Protein AF-R7KI60-F1 (afdb_monomer)

Secondary structure (DSSP, 8-state):
----SSTTS-----GGGGGS-EEEEETTEEEEEEPTTS-EEE---HHHHHH-GGGSGGGT-SEEE-HHHHHH-HHHHHHHHHHHHHHHH-----HHHHHHHHHHHHHHHSEESSHHHHHHHHHT--S------GGGPPPPTHHHHHHHHTTTT-SEEEEEEEEEESSEEE--S----EE-SSPEEETTTEEE--EE-GGGBSGGGTS-TT-GGGEEEEEEEEEETTS-EEEEEEE-GGGS---TTGGGS-EEE-HHHHHHHH--TTSPPPPGGGHHHHHHHHEEE--TT--HHHHHHHHHHHHHHH-GGG-EEE---HHIIIIIS---HHHHHHHHHHH---TTTTT--HHHHHHHHHTT-HHHH---TTSPPPS-----S--

Foldseek 3Di:
DDPPDPVPDFLDDDLCLLVAFAFRDDFLAGQWTRDVLSKIAGAAGPVVCLVVLCQFVQFRHQFIEHNLVCVLCSVLVRLLSSLSCCLHVVGDDDPVSLVLNLQLVCLLQFKAQASVRNSCCSVVVDPDPDLDQPLPDDDDPCLLVVLVVCPPVFFWKKKKGWIFGNQKFFDDPDDQFDWTPDWFCQPVPDTHIAGFHPLSYSPPPRRPLPDCGGTLFIWIFIAGSVGDTPFIFTAGPVQFDDDSVPSRDMDIHALVRLQNGRDDVPRDRGDSVCNVVSRVVGGLDGDSPHGSVRSNVSSQVVCCVPPVNRHMDGDDRPSSVCSNVVDDPVVVVVCRVVVDPGPCPPDGDPVSVSVRSQVSRCSNPVPDPPRDHSPDDDDPPDD

Radius of gyration: 24.92 Å; Cα contacts (8 Å, |Δi|>4): 641; chains: 1; bounding box: 69×33×84 Å

pLDDT: mean 80.17, std 15.93, range [29.33, 97.44]

Solvent-accessible surface area (backbone atoms only — not comparable to full-atom values): 21703 Å² total; per-residue (Å²): 136,79,96,75,80,75,90,74,69,61,66,74,80,62,48,74,56,48,79,43,50,26,59,42,65,56,74,95,41,60,43,28,39,25,35,85,80,34,27,37,19,40,41,50,50,71,76,57,28,73,77,43,24,65,28,26,74,54,33,50,13,51,36,31,41,39,32,66,54,39,72,74,38,31,62,56,52,42,48,50,54,41,48,49,30,26,76,70,69,72,34,63,67,57,67,74,58,45,53,38,48,30,44,18,48,54,43,63,40,29,68,32,45,22,61,66,48,42,54,48,41,45,75,57,43,62,91,72,84,67,79,55,27,68,72,72,54,80,80,59,83,63,52,61,60,52,35,60,76,37,56,91,81,50,85,46,37,39,35,41,36,26,38,29,31,52,34,40,36,51,66,68,95,76,78,80,51,44,66,27,86,40,65,37,67,52,67,105,83,38,79,41,81,44,67,47,68,51,59,34,46,67,44,89,80,76,66,60,85,80,62,75,62,34,55,53,21,33,40,37,36,32,23,38,68,88,68,48,78,77,47,49,36,32,30,54,50,90,60,44,62,80,60,76,69,66,55,34,38,69,45,77,33,46,47,63,59,46,13,60,27,53,31,41,98,89,49,75,85,50,49,43,92,46,39,67,61,53,48,66,75,60,40,81,39,60,69,58,82,47,27,60,72,55,50,47,52,48,36,39,54,48,34,41,70,78,39,56,87,56,25,54,40,82,48,81,48,49,66,47,45,43,63,58,70,59,48,60,69,63,60,54,49,53,49,52,66,66,68,40,85,48,89,65,56,93,85,52,61,67,65,63,47,44,51,41,32,41,78,59,17,43,90,79,63,68,72,57,95,79,61,55,67,52,96,77,66,78,66,74,88,69,133

Sequence (383 aa):
MSSKDLSSKAFSFKYQEFFKPGFIWYRDEAVAFVKEHYTVQLLLPAELLRQYPHYSASYNGFIEIPAGFVWFAPKFVAEIVRAWGHRFFGAPFEQSAFEKVQQSLRTLFGFHTGYPDLHKKIHNAATSQEKIQPARQPLLDSFREIALSTKGLFPCLYELIPLWSNHVTPIKNEEKKRSANLKVLYKPKKLIPVQTSLDLVLSEGLVECAAPSTLLGFCVRKLSLSGEILDYWFIAPYKLGYDSFTSQATHYQVDCEMSQKLSNREEGQVKAREVDQKLDEIAWSKDPTLNFEELEKIAMVMTSIETPNQSLQYKRHVLYDLLVDTKPLTEILDKMEASGDSPYSKNINPKLFSEACTARAVELNGTNNNLPLSPFFALRPNA

Mean predicted aligned error: 9.63 Å

Structure (mmCIF, N/CA/C/O backbone):
data_AF-R7KI60-F1
#
_entry.id   AF-R7KI60-F1
#
loop_
_atom_site.group_PDB
_atom_site.id
_atom_site.type_symbol
_atom_site.label_atom_id
_atom_site.label_alt_id
_atom_site.label_comp_id
_atom_site.label_asym_id
_atom_site.label_entity_id
_atom_site.label_seq_id
_atom_site.pdbx_PDB_ins_code
_atom_site.Cartn_x
_atom_site.Cartn_y
_atom_site.Cartn_z
_atom_site.occupancy
_atom_site.B_iso_or_equiv
_atom_site.auth_seq_id
_atom_site.auth_comp_id
_atom_site.auth_asym_id
_atom_site.auth_atom_id
_atom_site.pdbx_PDB_model_num
ATOM 1 N N . MET A 1 1 ? 3.323 -9.024 -48.007 1.00 36.94 1 MET A N 1
ATOM 2 C CA . MET A 1 1 ? 2.088 -9.110 -47.194 1.00 36.94 1 MET A CA 1
ATOM 3 C C . MET A 1 1 ? 1.917 -7.790 -46.458 1.00 36.94 1 MET A C 1
ATOM 5 O O . MET A 1 1 ? 2.912 -7.200 -46.067 1.00 36.94 1 MET A O 1
ATOM 9 N N . SER A 1 2 ? 0.685 -7.284 -46.423 1.00 29.75 2 SER A N 1
ATOM 10 C CA . SER A 1 2 ? 0.307 -5.910 -46.068 1.00 29.75 2 SER A CA 1
ATOM 11 C C . SER A 1 2 ? 0.630 -5.536 -44.614 1.00 29.75 2 SER A C 1
ATOM 13 O O . SER A 1 2 ? 0.364 -6.313 -43.706 1.00 29.75 2 SER A O 1
ATOM 15 N N . SER A 1 3 ? 1.148 -4.322 -44.410 1.00 35.03 3 SER A N 1
ATOM 16 C CA . SER A 1 3 ? 1.447 -3.660 -43.129 1.00 35.03 3 SER A CA 1
ATOM 17 C C . SER A 1 3 ? 0.207 -3.100 -42.407 1.00 35.03 3 SER A C 1
ATOM 19 O O . SER A 1 3 ? 0.302 -2.130 -41.656 1.00 35.03 3 SER A O 1
ATOM 21 N N . LYS A 1 4 ? -0.971 -3.688 -42.633 1.00 36.78 4 LYS A N 1
ATOM 22 C CA . LYS A 1 4 ? -2.218 -3.326 -41.949 1.00 36.78 4 LYS A CA 1
ATOM 23 C C . LYS A 1 4 ? -2.558 -4.401 -40.910 1.00 36.78 4 LYS A C 1
ATOM 25 O O . LYS A 1 4 ? -2.474 -5.583 -41.218 1.00 36.78 4 LYS A O 1
ATOM 30 N N . ASP A 1 5 ? -2.925 -3.952 -39.707 1.00 36.84 5 ASP A N 1
ATOM 31 C CA . ASP A 1 5 ? -3.475 -4.714 -38.561 1.00 36.84 5 ASP A CA 1
ATOM 32 C C . ASP A 1 5 ? -2.537 -5.224 -37.447 1.00 36.84 5 ASP A C 1
ATOM 34 O O . ASP A 1 5 ? -2.870 -6.164 -36.726 1.00 36.84 5 ASP A O 1
ATOM 38 N N . LEU A 1 6 ? -1.409 -4.551 -37.188 1.00 41.69 6 LEU A N 1
ATOM 39 C CA . LEU A 1 6 ? -0.717 -4.668 -35.883 1.00 41.69 6 LEU A CA 1
ATOM 40 C C . LEU A 1 6 ? -1.065 -3.538 -34.897 1.00 41.69 6 LEU A C 1
ATOM 42 O O . LEU A 1 6 ? -0.761 -3.649 -33.713 1.00 41.69 6 LEU A O 1
ATOM 46 N N . SER A 1 7 ? -1.747 -2.479 -35.344 1.00 40.66 7 SER A N 1
ATOM 47 C CA . SER A 1 7 ? -2.115 -1.322 -34.510 1.00 40.66 7 SER A CA 1
ATOM 48 C C . SER A 1 7 ? -3.312 -1.558 -33.579 1.00 40.66 7 SER A C 1
ATOM 50 O O . SER A 1 7 ? -3.660 -0.661 -32.817 1.00 40.66 7 SER A O 1
ATOM 52 N N . SER A 1 8 ? -3.955 -2.728 -33.639 1.00 42.00 8 SER A N 1
ATOM 53 C CA . SER A 1 8 ? -5.208 -3.024 -32.926 1.00 42.00 8 SER A CA 1
ATOM 54 C C . SER A 1 8 ? -5.117 -4.168 -31.914 1.00 42.00 8 SER A C 1
ATOM 56 O O . SER A 1 8 ? -6.087 -4.420 -31.200 1.00 42.00 8 SER A O 1
ATOM 58 N N . LYS A 1 9 ? -3.979 -4.868 -31.803 1.00 48.66 9 LYS A N 1
ATOM 59 C CA . LYS A 1 9 ? -3.829 -5.892 -30.763 1.00 48.66 9 LYS A CA 1
ATOM 60 C C . LYS A 1 9 ? -3.518 -5.208 -29.437 1.00 48.66 9 LYS A C 1
ATOM 62 O O . LYS A 1 9 ? -2.445 -4.635 -29.266 1.00 48.66 9 LYS A O 1
ATOM 67 N N . ALA A 1 10 ? -4.488 -5.253 -28.525 1.00 51.41 10 ALA A N 1
ATOM 68 C CA . ALA A 1 10 ? -4.339 -4.773 -27.160 1.00 51.41 10 ALA A CA 1
ATOM 69 C C . ALA A 1 10 ? -3.052 -5.332 -26.536 1.00 51.41 10 ALA A C 1
ATOM 71 O O . ALA A 1 10 ? -2.704 -6.497 -26.742 1.00 51.41 10 ALA A O 1
ATOM 72 N N . PHE A 1 11 ? -2.353 -4.505 -25.760 1.00 64.88 11 PHE A N 1
ATOM 73 C CA . PHE A 1 11 ? -1.265 -4.965 -24.905 1.00 64.88 11 PHE A CA 1
ATOM 74 C C . PHE A 1 11 ? -1.859 -5.833 -23.792 1.00 64.88 11 PHE A C 1
ATOM 76 O O . PHE A 1 11 ? -2.218 -5.362 -22.714 1.00 64.88 11 PHE A O 1
ATOM 83 N N . SER A 1 12 ? -2.051 -7.114 -24.100 1.00 67.44 12 SER A N 1
ATOM 84 C CA . SER A 1 12 ? -2.750 -8.063 -23.245 1.00 67.44 12 SER A CA 1
ATOM 85 C C . SER A 1 12 ? -1.875 -9.284 -22.989 1.00 67.44 12 SER A C 1
ATOM 87 O O . SER A 1 12 ? -1.679 -10.113 -23.874 1.00 67.44 12 SER A O 1
ATOM 89 N N . PHE A 1 13 ? -1.398 -9.406 -21.757 1.00 78.44 13 PHE A N 1
ATOM 90 C CA . PHE A 1 13 ? -0.799 -10.619 -21.201 1.00 78.44 13 PHE A CA 1
ATOM 91 C C . PHE A 1 13 ? -1.653 -11.082 -20.014 1.00 78.44 13 PHE A C 1
ATOM 93 O O . PHE A 1 13 ? -2.394 -10.287 -19.427 1.00 78.44 13 PHE A O 1
ATOM 100 N N . LYS A 1 14 ? -1.607 -12.363 -19.658 1.00 80.56 14 LYS A N 1
ATOM 101 C CA . LYS A 1 14 ? -2.346 -12.907 -18.511 1.00 80.56 14 LYS A CA 1
ATOM 102 C C . LYS A 1 14 ? -1.503 -12.804 -17.238 1.00 80.56 14 LYS A C 1
ATOM 104 O O . LYS A 1 14 ? -0.292 -12.965 -17.285 1.00 80.56 14 LYS A O 1
ATOM 109 N N . TYR A 1 15 ? -2.129 -12.609 -16.074 1.00 80.94 15 TYR A N 1
ATOM 110 C CA . TYR A 1 15 ? -1.385 -12.515 -14.806 1.00 80.94 15 TYR A CA 1
ATOM 111 C C . TYR A 1 15 ? -0.578 -13.786 -14.488 1.00 80.94 15 TYR A C 1
ATOM 113 O O . TYR A 1 15 ? 0.428 -13.714 -13.793 1.00 80.94 15 TYR A O 1
ATOM 121 N N . GLN A 1 16 ? -0.997 -14.948 -15.009 1.00 83.38 16 GLN A N 1
ATOM 122 C CA . GLN A 1 16 ? -0.273 -16.212 -14.859 1.00 83.38 16 GLN A CA 1
ATOM 123 C C . GLN A 1 16 ? 1.136 -16.167 -15.465 1.00 83.38 16 GLN A C 1
ATOM 125 O O . GLN A 1 16 ? 1.974 -17.001 -15.134 1.00 83.38 16 GLN A O 1
ATOM 130 N N . GLU A 1 17 ? 1.405 -15.207 -16.346 1.00 76.69 17 GLU A N 1
ATOM 131 C CA . GLU A 1 17 ? 2.723 -15.019 -16.943 1.00 76.69 17 GLU A CA 1
ATOM 132 C C . GLU A 1 17 ? 3.751 -14.505 -15.932 1.00 76.69 17 GLU A C 1
ATOM 134 O O . GLU A 1 17 ? 4.935 -14.771 -16.100 1.00 76.69 17 GLU A O 1
ATOM 139 N N . PHE A 1 18 ? 3.323 -13.900 -14.818 1.00 83.25 18 PHE A N 1
ATOM 140 C CA . PHE A 1 18 ? 4.230 -13.583 -13.712 1.00 83.25 18 PHE A CA 1
ATOM 141 C C . PHE A 1 18 ? 4.800 -14.817 -13.010 1.00 83.25 18 PHE A C 1
ATOM 143 O O . PHE A 1 18 ? 5.752 -14.684 -12.249 1.00 83.25 18 PHE A O 1
ATOM 150 N N . PHE A 1 19 ? 4.273 -16.017 -13.276 1.00 79.69 19 PHE A N 1
ATOM 151 C CA . PHE A 1 19 ? 4.807 -17.269 -12.734 1.00 79.69 19 PHE A CA 1
ATOM 152 C C . PHE A 1 19 ? 5.920 -17.879 -13.594 1.00 79.69 19 PHE A C 1
ATOM 154 O O . PHE A 1 19 ? 6.296 -19.035 -13.395 1.00 79.69 19 PHE A O 1
ATOM 161 N N . LYS A 1 20 ? 6.450 -17.132 -14.568 1.00 82.25 20 LYS A N 1
ATOM 162 C CA . LYS A 1 20 ? 7.612 -17.534 -15.362 1.00 82.25 20 LYS A CA 1
ATOM 163 C C . LYS A 1 20 ? 8.566 -16.349 -15.513 1.00 82.25 20 LYS A C 1
ATOM 165 O O . LYS A 1 20 ? 8.108 -15.272 -15.886 1.00 82.25 20 LYS A O 1
ATOM 170 N N . PRO A 1 21 ? 9.873 -16.528 -15.260 1.00 84.12 21 PRO A N 1
ATOM 171 C CA . PRO A 1 21 ? 10.848 -15.487 -15.547 1.00 84.12 21 PRO A CA 1
ATOM 172 C C . PRO A 1 21 ? 10.856 -15.140 -17.037 1.00 84.12 21 PRO A C 1
ATOM 174 O O . PRO A 1 21 ? 10.752 -16.035 -17.877 1.00 84.12 21 PRO A O 1
ATOM 177 N N . GLY A 1 22 ? 10.992 -13.858 -17.364 1.00 84.44 22 GLY A N 1
ATOM 178 C CA . GLY A 1 22 ? 11.001 -13.393 -18.746 1.00 84.44 22 GLY A CA 1
ATOM 179 C C . GLY A 1 22 ? 10.587 -11.936 -18.906 1.00 84.44 22 GLY A C 1
ATOM 180 O O . GLY A 1 22 ? 10.066 -11.296 -17.993 1.00 84.44 22 GLY A O 1
ATOM 181 N N . PHE A 1 23 ? 10.831 -11.401 -20.097 1.00 86.00 23 PHE A N 1
ATOM 182 C CA . PHE A 1 23 ? 10.425 -10.047 -20.456 1.00 86.00 23 PHE A CA 1
ATOM 183 C C . PHE A 1 23 ? 8.965 -9.989 -20.910 1.00 86.00 23 PHE A C 1
ATOM 185 O O . PHE A 1 23 ? 8.472 -10.878 -21.609 1.00 86.00 23 PHE A O 1
ATOM 192 N N . ILE A 1 24 ? 8.318 -8.883 -20.559 1.00 86.75 24 ILE A N 1
ATOM 193 C CA . ILE A 1 24 ? 7.022 -8.448 -21.068 1.00 86.75 24 ILE A CA 1
ATOM 194 C C . ILE A 1 24 ? 7.301 -7.351 -22.093 1.00 86.75 24 ILE A C 1
ATOM 196 O O . ILE A 1 24 ? 7.831 -6.296 -21.741 1.00 86.75 24 ILE A O 1
ATOM 200 N N . TRP A 1 25 ? 6.957 -7.609 -23.352 1.00 84.19 25 TRP A N 1
ATOM 201 C CA . TRP A 1 25 ? 7.280 -6.732 -24.479 1.00 84.19 25 TRP A CA 1
ATOM 202 C C . TRP A 1 25 ? 6.046 -6.005 -25.001 1.00 84.19 25 TRP A C 1
ATOM 204 O O . TRP A 1 25 ? 4.953 -6.561 -25.054 1.00 84.19 25 TRP A O 1
ATOM 214 N N . TYR A 1 26 ? 6.221 -4.780 -25.473 1.00 82.56 26 TYR A N 1
ATOM 215 C CA . TYR A 1 26 ? 5.250 -4.131 -26.343 1.00 82.56 26 TYR A CA 1
ATOM 216 C C . TYR A 1 26 ? 5.983 -3.603 -27.568 1.00 82.56 26 TYR A C 1
ATOM 218 O O . TYR A 1 26 ? 6.864 -2.753 -27.450 1.00 82.56 26 TYR A O 1
ATOM 226 N N . ARG A 1 27 ? 5.621 -4.125 -28.747 1.00 82.19 27 ARG A N 1
ATOM 227 C CA . ARG A 1 27 ? 6.400 -3.936 -29.981 1.00 82.19 27 ARG A CA 1
ATOM 228 C C . ARG A 1 27 ? 7.852 -4.377 -29.734 1.00 82.19 27 ARG A C 1
ATOM 230 O O . ARG A 1 27 ? 8.060 -5.492 -29.262 1.00 82.19 27 ARG A O 1
ATOM 237 N N . ASP A 1 28 ? 8.816 -3.502 -29.992 1.00 80.31 28 ASP A N 1
ATOM 238 C CA . ASP A 1 28 ? 10.248 -3.774 -29.853 1.00 80.31 28 ASP A CA 1
ATOM 239 C C . ASP A 1 28 ? 10.834 -3.260 -28.523 1.00 80.31 28 ASP A C 1
ATOM 241 O O . ASP A 1 28 ? 12.052 -3.219 -28.358 1.00 80.31 28 ASP A O 1
ATOM 245 N N . GLU A 1 29 ? 9.986 -2.881 -27.559 1.00 85.56 29 GLU A N 1
ATOM 246 C CA . GLU A 1 29 ? 10.417 -2.357 -26.260 1.00 85.56 29 GLU A CA 1
ATOM 247 C C . GLU A 1 29 ? 10.023 -3.267 -25.092 1.00 85.56 29 GLU A C 1
ATOM 249 O O . GLU A 1 29 ? 8.897 -3.770 -24.998 1.00 85.56 29 GLU A O 1
ATOM 254 N N . ALA A 1 30 ? 10.972 -3.472 -24.177 1.00 88.75 30 ALA A N 1
ATOM 255 C CA . ALA A 1 30 ? 10.750 -4.212 -22.946 1.00 88.75 30 ALA A CA 1
ATOM 256 C C . ALA A 1 30 ? 10.037 -3.301 -21.939 1.00 88.75 30 ALA A C 1
ATOM 258 O O . ALA A 1 30 ? 10.610 -2.333 -21.449 1.00 88.75 30 ALA A O 1
ATOM 259 N N . VAL A 1 31 ? 8.786 -3.625 -21.621 1.00 91.88 31 VAL A N 1
ATOM 260 C CA . VAL A 1 31 ? 7.939 -2.846 -20.704 1.00 91.88 31 VAL A CA 1
ATOM 261 C C . VAL A 1 31 ? 8.184 -3.259 -19.256 1.00 91.88 31 VAL A C 1
ATOM 263 O O . VAL A 1 31 ? 8.215 -2.423 -18.349 1.00 91.88 31 VAL A O 1
ATOM 266 N N . ALA A 1 32 ? 8.346 -4.564 -19.032 1.00 93.56 32 ALA A N 1
ATOM 267 C CA . ALA A 1 32 ? 8.610 -5.128 -17.719 1.00 93.56 32 ALA A CA 1
ATOM 268 C C . ALA A 1 32 ? 9.469 -6.401 -17.798 1.00 93.56 32 ALA A C 1
ATOM 270 O O . ALA A 1 32 ? 9.582 -7.028 -18.852 1.00 93.56 32 ALA A O 1
ATOM 271 N N . PHE A 1 33 ? 10.052 -6.806 -16.671 1.00 91.31 33 PHE A N 1
ATOM 272 C CA . PHE A 1 33 ? 10.798 -8.057 -16.532 1.00 91.31 33 PHE A CA 1
ATOM 273 C C . PHE A 1 33 ? 10.363 -8.824 -15.283 1.00 91.31 33 PHE A C 1
ATOM 275 O O . PHE A 1 33 ? 10.327 -8.273 -14.185 1.00 91.31 33 PHE A O 1
ATOM 282 N N . VAL A 1 34 ? 10.040 -10.103 -15.447 1.00 90.12 34 VAL A N 1
ATOM 283 C CA . VAL A 1 34 ? 9.742 -11.034 -14.359 1.00 90.12 34 VAL A CA 1
ATOM 284 C C . VAL A 1 34 ? 11.020 -11.793 -14.018 1.00 90.12 34 VAL A C 1
ATOM 286 O O . VAL A 1 34 ? 11.596 -12.471 -14.868 1.00 90.12 34 VAL A O 1
ATOM 289 N N . LYS A 1 35 ? 11.471 -11.684 -12.771 1.00 86.69 35 LYS A N 1
ATOM 290 C CA . LYS A 1 35 ? 12.658 -12.373 -12.254 1.00 86.69 35 LYS A CA 1
ATOM 291 C C . LYS A 1 35 ? 12.364 -13.818 -11.853 1.00 86.69 35 LYS A C 1
ATOM 293 O O . LYS A 1 35 ? 11.219 -14.217 -11.630 1.00 86.69 35 LYS A O 1
ATOM 298 N N . GLU A 1 36 ? 13.439 -14.572 -11.638 1.00 72.12 36 GLU A N 1
ATOM 299 C CA . GLU A 1 36 ? 13.410 -15.751 -10.771 1.00 72.12 36 GLU A CA 1
ATOM 300 C C . GLU A 1 36 ? 12.829 -15.341 -9.402 1.00 72.12 36 GLU A C 1
ATOM 302 O O . GLU A 1 36 ? 13.181 -14.289 -8.867 1.00 72.12 36 GLU A O 1
ATOM 307 N N . HIS A 1 37 ? 11.880 -16.128 -8.880 1.00 77.88 37 HIS A N 1
ATOM 308 C CA . HIS A 1 37 ? 11.051 -15.831 -7.694 1.00 77.88 37 HIS A CA 1
ATOM 309 C C . HIS A 1 37 ? 9.874 -14.856 -7.879 1.00 77.88 37 HIS A C 1
ATOM 311 O O . HIS A 1 37 ? 9.289 -14.443 -6.884 1.00 77.88 37 HIS A O 1
ATOM 317 N N . TYR A 1 38 ? 9.463 -14.548 -9.114 1.00 82.44 38 TYR A N 1
ATOM 318 C CA . TYR A 1 38 ? 8.206 -13.833 -9.417 1.00 82.44 38 TYR A CA 1
ATOM 319 C C . TYR A 1 38 ? 8.176 -12.350 -9.021 1.00 82.44 38 TYR A C 1
ATOM 321 O O . TYR A 1 38 ? 7.111 -11.743 -8.979 1.00 82.44 38 TYR A O 1
ATOM 329 N N . THR A 1 39 ? 9.329 -11.739 -8.755 1.00 88.38 39 THR A N 1
ATOM 330 C CA . THR A 1 39 ? 9.442 -10.277 -8.645 1.00 88.38 39 THR A CA 1
ATOM 331 C C . THR A 1 39 ? 9.299 -9.646 -10.031 1.00 88.38 39 THR A C 1
ATOM 333 O O . THR A 1 39 ? 9.945 -10.093 -10.979 1.00 88.38 39 THR A O 1
ATOM 336 N N . VAL A 1 40 ? 8.482 -8.599 -10.155 1.00 92.31 40 VAL A N 1
ATOM 337 C CA . VAL A 1 40 ? 8.210 -7.906 -11.425 1.00 92.31 40 VAL A CA 1
ATOM 338 C C . VAL A 1 40 ? 8.885 -6.541 -11.427 1.00 92.31 40 VAL A C 1
ATOM 340 O O . VAL A 1 40 ? 8.794 -5.794 -10.463 1.00 92.31 40 VAL A O 1
ATOM 343 N N . GLN A 1 41 ? 9.550 -6.195 -12.520 1.00 92.94 41 GLN A N 1
ATOM 344 C CA . GLN A 1 41 ? 10.268 -4.937 -12.688 1.00 92.94 41 GLN A CA 1
ATOM 345 C C . GLN A 1 41 ? 9.629 -4.126 -13.791 1.00 92.94 41 GLN A C 1
ATOM 347 O O . GLN A 1 41 ? 9.530 -4.618 -14.908 1.00 92.94 41 GLN A O 1
ATOM 352 N N . LEU A 1 42 ? 9.229 -2.895 -13.504 1.00 95.44 42 LEU A N 1
ATOM 353 C CA . LEU A 1 42 ? 8.840 -1.933 -14.528 1.00 95.44 42 LEU A CA 1
ATOM 354 C C . LEU A 1 42 ? 10.110 -1.323 -15.117 1.00 95.44 42 LEU A C 1
ATOM 356 O O . LEU A 1 42 ? 10.997 -0.910 -14.368 1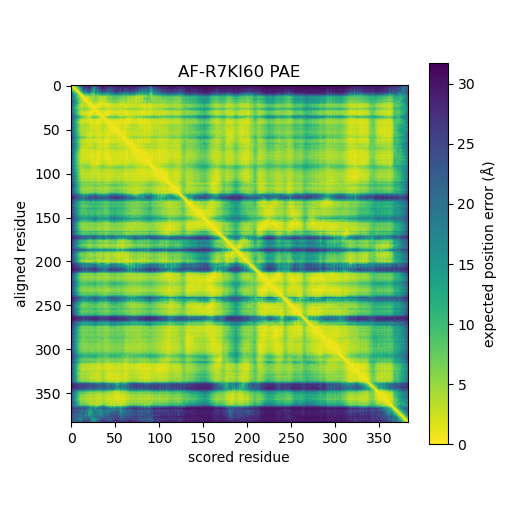.00 95.44 42 LEU A O 1
ATOM 360 N N . LEU A 1 43 ? 10.213 -1.292 -16.442 1.00 94.75 43 LEU A N 1
ATOM 361 C CA . LEU A 1 43 ? 11.405 -0.832 -17.155 1.00 94.75 43 LEU A CA 1
ATOM 362 C C . LEU A 1 43 ? 11.182 0.556 -17.755 1.00 94.75 43 LEU A C 1
ATOM 364 O O . LEU A 1 43 ? 10.044 0.955 -18.009 1.00 94.75 43 LEU A O 1
ATOM 368 N N . LEU A 1 44 ? 12.272 1.296 -17.967 1.00 95.19 44 LEU A N 1
ATOM 369 C CA . LEU A 1 44 ? 12.228 2.588 -18.652 1.00 95.19 44 LEU A CA 1
ATOM 370 C C . LEU A 1 44 ? 12.115 2.398 -20.175 1.00 95.19 44 LEU A C 1
ATOM 372 O O . LEU A 1 44 ? 12.739 1.475 -20.704 1.00 95.19 44 LEU A O 1
ATOM 376 N N . PRO A 1 45 ? 11.418 3.305 -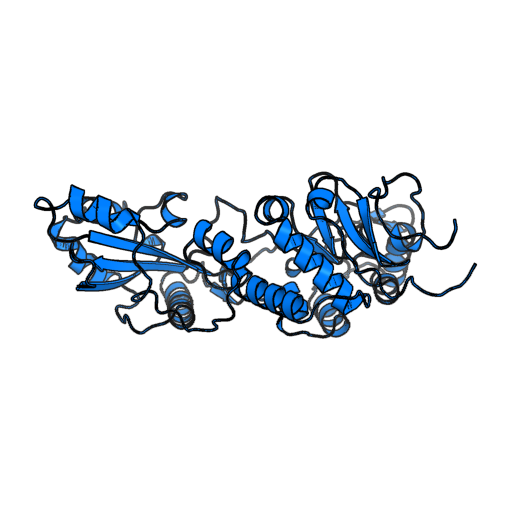20.886 1.00 93.75 45 PRO A N 1
ATOM 377 C CA . PRO A 1 45 ? 11.501 3.400 -22.343 1.00 93.75 45 PRO A CA 1
ATOM 378 C C . PRO A 1 45 ? 12.948 3.536 -22.818 1.00 93.75 45 PRO A C 1
ATOM 380 O O . PRO A 1 45 ? 13.776 4.141 -22.128 1.00 93.75 45 PRO A O 1
ATOM 383 N N . ALA A 1 46 ? 13.256 3.021 -24.010 1.00 89.44 46 ALA A N 1
ATOM 384 C CA . ALA A 1 46 ? 14.638 2.898 -24.487 1.00 89.44 46 ALA A CA 1
ATOM 385 C C . ALA A 1 46 ? 15.414 4.231 -24.487 1.00 89.44 46 ALA A C 1
ATOM 387 O O . ALA A 1 46 ? 16.604 4.264 -24.168 1.00 89.44 46 ALA A O 1
ATOM 388 N N . GLU A 1 47 ? 14.750 5.341 -24.817 1.00 90.75 47 GLU A N 1
ATOM 389 C CA . GLU A 1 47 ? 15.355 6.679 -24.819 1.00 90.75 47 GLU A CA 1
ATOM 390 C C . GLU A 1 47 ? 15.810 7.124 -23.425 1.00 90.75 47 GLU A C 1
ATOM 392 O O . GLU A 1 47 ? 16.933 7.606 -23.272 1.00 90.75 47 GLU A O 1
ATOM 397 N N . LEU A 1 48 ? 14.973 6.910 -22.407 1.00 92.38 48 LEU A N 1
ATOM 398 C CA . LEU A 1 48 ? 15.298 7.225 -21.016 1.00 92.38 48 LEU A CA 1
ATOM 399 C C . LEU A 1 48 ? 16.289 6.215 -20.438 1.00 92.38 48 LEU A C 1
ATOM 401 O O . LEU A 1 48 ? 17.199 6.596 -19.708 1.00 92.38 48 LEU A O 1
ATOM 405 N N . LEU A 1 49 ? 16.187 4.939 -20.813 1.00 91.38 49 LEU A N 1
ATOM 406 C CA . LEU A 1 49 ? 17.119 3.912 -20.355 1.00 91.38 49 LEU A CA 1
ATOM 407 C C . LEU A 1 49 ? 18.560 4.185 -20.812 1.00 91.38 49 LEU A C 1
ATOM 409 O O . LEU A 1 49 ? 19.496 3.918 -20.066 1.00 91.38 49 LEU A O 1
ATOM 413 N N . ARG A 1 50 ? 18.760 4.757 -22.007 1.00 90.06 50 ARG A N 1
ATOM 414 C CA . ARG A 1 50 ? 20.095 5.189 -22.469 1.00 90.06 50 ARG A CA 1
ATOM 415 C C . ARG A 1 50 ? 20.683 6.310 -21.612 1.00 90.06 50 ARG A C 1
ATOM 417 O O . ARG A 1 50 ? 21.901 6.402 -21.497 1.00 90.06 50 ARG A O 1
ATOM 424 N N . GLN A 1 51 ? 19.837 7.158 -21.032 1.00 89.44 51 GLN A N 1
ATOM 425 C CA . GLN A 1 51 ? 20.264 8.241 -20.144 1.00 89.44 51 GLN A CA 1
ATOM 426 C C . GLN A 1 51 ? 20.536 7.721 -18.726 1.00 89.44 51 GLN A C 1
ATOM 428 O O . GLN A 1 51 ? 21.505 8.141 -18.094 1.00 89.44 51 GLN A O 1
ATOM 433 N N . TYR A 1 52 ? 19.742 6.747 -18.266 1.00 89.50 52 TYR A N 1
ATOM 434 C CA . TYR A 1 52 ? 19.824 6.166 -16.923 1.00 89.50 52 TYR A CA 1
ATOM 435 C C . TYR A 1 52 ? 19.973 4.625 -16.958 1.00 89.50 52 TYR A C 1
ATOM 437 O O . TYR A 1 52 ? 19.086 3.890 -16.508 1.00 89.50 52 TYR A O 1
ATOM 445 N N . PRO A 1 53 ? 21.096 4.088 -17.474 1.00 88.88 53 PRO A N 1
ATOM 446 C CA . PRO A 1 53 ? 21.270 2.649 -17.726 1.00 88.88 53 PRO A CA 1
ATOM 447 C C . PRO A 1 53 ? 21.320 1.781 -16.456 1.00 88.88 53 PRO A C 1
ATOM 449 O O . PRO A 1 53 ? 21.153 0.557 -16.520 1.00 88.88 53 PRO A O 1
ATOM 452 N N . HIS A 1 54 ? 21.526 2.394 -15.286 1.00 88.06 54 HIS A N 1
ATOM 453 C CA . HIS A 1 54 ? 21.446 1.740 -13.975 1.00 88.06 54 HIS A CA 1
ATOM 454 C C . HIS A 1 54 ? 20.020 1.340 -13.565 1.00 88.06 54 HIS A C 1
ATOM 456 O O . HIS A 1 54 ? 19.875 0.596 -12.600 1.00 88.06 54 HIS A O 1
ATOM 462 N N . TYR A 1 55 ? 18.987 1.756 -14.307 1.00 90.88 55 TYR A N 1
ATOM 463 C CA . TYR A 1 55 ? 17.610 1.262 -14.160 1.00 90.88 55 TYR A CA 1
ATOM 464 C C . TYR A 1 55 ? 17.254 0.127 -15.132 1.00 90.88 55 TYR A C 1
ATOM 466 O O . TYR A 1 55 ? 16.080 -0.204 -15.285 1.00 90.88 55 TYR A O 1
ATOM 474 N N . SER A 1 56 ? 18.234 -0.493 -15.796 1.00 90.12 56 SER A N 1
ATOM 475 C CA . SER A 1 56 ? 17.967 -1.698 -16.591 1.00 90.12 56 SER A CA 1
ATOM 476 C C . SER A 1 56 ? 17.572 -2.888 -15.708 1.00 90.12 56 SER A C 1
ATOM 478 O O . SER A 1 56 ? 17.924 -2.966 -14.526 1.00 90.12 56 SER A O 1
ATOM 480 N N . ALA A 1 57 ? 16.895 -3.873 -16.290 1.00 88.06 57 ALA A N 1
ATOM 481 C CA . ALA A 1 57 ? 16.539 -5.165 -15.707 1.00 88.06 57 ALA A CA 1
ATOM 482 C C . ALA A 1 57 ? 17.761 -5.879 -15.106 1.00 88.06 57 ALA A C 1
ATOM 484 O O . ALA A 1 57 ? 17.664 -6.591 -14.107 1.00 88.06 57 ALA A O 1
ATOM 485 N N . SER A 1 58 ? 18.946 -5.610 -15.661 1.00 86.06 58 SER A N 1
ATOM 486 C CA . SER A 1 58 ? 20.231 -6.118 -15.165 1.00 86.06 58 SER A CA 1
ATOM 487 C C . SER A 1 58 ? 20.588 -5.605 -13.759 1.00 86.06 58 SER A C 1
ATOM 489 O O . SER A 1 58 ? 21.321 -6.273 -13.031 1.00 86.06 58 SER A O 1
ATOM 491 N N . TYR A 1 59 ? 20.050 -4.448 -13.351 1.00 82.94 59 TYR A N 1
ATOM 492 C CA . TYR A 1 59 ? 20.318 -3.764 -12.075 1.00 82.94 59 TYR A CA 1
ATOM 493 C C . TYR A 1 59 ? 19.059 -3.498 -11.235 1.00 82.94 59 TYR A C 1
ATOM 495 O O . TYR A 1 59 ? 19.066 -2.663 -10.330 1.00 82.94 59 TYR A O 1
ATOM 503 N N . ASN A 1 60 ? 18.005 -4.265 -11.491 1.00 82.88 60 ASN A N 1
ATOM 504 C CA . ASN A 1 60 ? 16.713 -4.255 -10.810 1.00 82.88 60 ASN A CA 1
ATOM 505 C C . ASN A 1 60 ? 15.581 -3.401 -11.420 1.00 82.88 60 ASN A C 1
ATOM 507 O O . ASN A 1 60 ? 14.554 -3.204 -10.772 1.00 82.88 60 ASN A O 1
ATOM 511 N N . GLY A 1 61 ? 15.723 -2.950 -12.667 1.00 89.31 61 GLY A N 1
ATOM 512 C CA . GLY A 1 61 ? 14.681 -2.191 -13.364 1.00 89.31 61 GLY A CA 1
ATOM 513 C C . GLY A 1 61 ? 14.493 -0.779 -12.803 1.00 89.31 61 GLY A C 1
ATOM 514 O O . GLY A 1 61 ? 15.290 -0.310 -11.988 1.00 89.31 61 GLY A O 1
ATOM 515 N N . PHE A 1 62 ? 13.423 -0.093 -13.198 1.00 92.75 62 PHE A N 1
ATOM 516 C CA . PHE A 1 62 ? 13.058 1.196 -12.614 1.00 92.75 62 PHE A CA 1
ATOM 517 C C . PHE A 1 62 ? 12.308 0.991 -11.299 1.00 92.75 62 PHE A C 1
ATOM 519 O O . PHE A 1 62 ? 12.890 1.217 -10.245 1.00 92.75 62 PHE A O 1
ATOM 526 N N . ILE A 1 63 ? 11.081 0.464 -11.342 1.00 92.44 63 ILE A N 1
ATOM 527 C CA . ILE A 1 63 ? 10.279 0.131 -10.150 1.00 92.44 63 ILE A CA 1
ATOM 528 C C . ILE A 1 63 ? 10.258 -1.385 -9.974 1.00 92.44 63 ILE A C 1
ATOM 530 O O . ILE A 1 63 ? 9.966 -2.112 -10.919 1.00 92.44 63 ILE A O 1
ATOM 534 N N . GLU A 1 64 ? 10.521 -1.865 -8.764 1.00 90.25 64 GLU A N 1
ATOM 535 C CA . GLU A 1 64 ? 10.447 -3.277 -8.410 1.00 90.25 64 GLU A CA 1
ATOM 536 C C . GLU A 1 64 ? 9.183 -3.562 -7.587 1.00 90.25 64 GLU A C 1
ATOM 538 O O . GLU A 1 64 ? 8.929 -2.955 -6.544 1.00 90.25 64 GLU A O 1
ATOM 543 N N . ILE A 1 65 ? 8.386 -4.508 -8.078 1.00 90.69 65 ILE A N 1
ATOM 544 C CA . ILE A 1 65 ? 7.179 -5.049 -7.459 1.00 90.69 65 ILE A CA 1
ATOM 545 C C . ILE A 1 65 ? 7.533 -6.429 -6.889 1.00 90.69 65 ILE A C 1
ATOM 547 O O . ILE A 1 65 ? 7.713 -7.384 -7.651 1.00 90.69 65 ILE A O 1
ATOM 551 N N . PRO A 1 66 ? 7.657 -6.563 -5.563 1.00 87.56 66 PRO A N 1
ATOM 552 C CA . PRO A 1 66 ? 8.206 -7.782 -4.975 1.00 87.56 66 PRO A CA 1
ATOM 553 C C . PRO A 1 66 ? 7.224 -8.948 -5.004 1.00 87.56 66 PRO A C 1
ATOM 555 O O . PRO A 1 66 ? 6.006 -8.761 -4.983 1.00 87.56 66 PRO A O 1
ATOM 558 N N . ALA A 1 67 ? 7.773 -10.163 -5.006 1.00 86.81 67 ALA A N 1
ATOM 559 C CA . ALA A 1 67 ? 7.022 -11.407 -5.153 1.00 86.81 67 ALA A CA 1
ATOM 560 C C . ALA A 1 67 ? 5.803 -11.512 -4.225 1.00 86.81 67 ALA A C 1
ATOM 562 O O . ALA A 1 67 ? 4.741 -11.937 -4.663 1.00 86.81 67 ALA A O 1
ATOM 563 N N . GLY A 1 68 ? 5.920 -11.085 -2.962 1.00 82.94 68 GLY A N 1
ATOM 564 C CA . GLY A 1 68 ? 4.807 -11.112 -2.007 1.00 82.94 68 GLY A CA 1
ATOM 565 C C . GLY A 1 68 ? 3.570 -10.356 -2.501 1.00 82.94 68 GLY A C 1
ATOM 566 O O . GLY A 1 68 ? 2.453 -10.842 -2.355 1.00 82.94 68 GLY A O 1
ATOM 567 N N . PHE A 1 69 ? 3.764 -9.218 -3.171 1.00 83.88 69 PHE A N 1
ATOM 568 C CA . PHE A 1 69 ? 2.662 -8.453 -3.751 1.00 83.88 69 PHE A CA 1
ATOM 569 C C . PHE A 1 69 ? 2.102 -9.112 -5.018 1.00 83.88 69 PHE A C 1
ATOM 571 O O . PHE A 1 69 ? 0.895 -9.089 -5.259 1.00 83.88 69 PHE A O 1
ATOM 578 N N . VAL A 1 70 ? 2.969 -9.758 -5.799 1.00 87.19 70 VAL A N 1
ATOM 579 C CA . VAL A 1 70 ? 2.569 -10.559 -6.964 1.00 87.19 70 VAL A CA 1
ATOM 580 C C . VAL A 1 70 ? 1.714 -11.753 -6.541 1.00 87.19 70 VAL A C 1
ATOM 582 O O . VAL A 1 70 ? 0.726 -12.044 -7.203 1.00 87.19 70 VAL A O 1
ATOM 585 N N . TRP A 1 71 ? 2.027 -12.401 -5.418 1.00 83.56 71 TRP A N 1
ATOM 586 C CA . TRP A 1 71 ? 1.192 -13.453 -4.834 1.00 83.56 71 TRP A CA 1
ATOM 587 C C . TRP A 1 71 ? -0.119 -12.916 -4.262 1.00 83.56 71 TRP A C 1
ATOM 589 O O . TRP A 1 71 ? -1.166 -13.526 -4.464 1.00 83.56 71 TRP A O 1
ATOM 599 N N . PHE A 1 72 ? -0.059 -11.777 -3.573 1.00 82.25 72 PHE A N 1
ATOM 600 C CA . PHE A 1 72 ? -1.208 -11.153 -2.926 1.00 82.25 72 PHE A CA 1
ATOM 601 C C . PHE A 1 72 ? -2.259 -10.662 -3.929 1.00 82.25 72 PHE A C 1
ATOM 603 O O . PHE A 1 72 ? -3.442 -10.919 -3.745 1.00 82.25 72 PHE A O 1
ATOM 610 N N . ALA A 1 73 ? -1.844 -9.978 -5.000 1.00 86.69 73 ALA A N 1
ATOM 611 C CA . ALA A 1 73 ? -2.762 -9.368 -5.962 1.00 86.69 73 ALA A CA 1
ATOM 612 C C . ALA A 1 73 ? -2.245 -9.462 -7.417 1.00 86.69 73 ALA A C 1
ATOM 614 O O . ALA A 1 73 ? -2.074 -8.438 -8.087 1.00 86.69 73 ALA A O 1
ATOM 615 N N . PRO A 1 74 ? -2.054 -10.672 -7.981 1.00 88.06 74 PRO A N 1
ATOM 616 C CA . PRO A 1 74 ? -1.406 -10.860 -9.288 1.00 88.06 74 PRO A CA 1
ATOM 617 C C . PRO A 1 74 ? -2.145 -10.163 -10.434 1.00 88.06 74 PRO A C 1
ATOM 619 O O . PRO A 1 74 ? -1.531 -9.597 -11.337 1.00 88.06 74 PRO A O 1
ATOM 622 N N . LYS A 1 75 ? -3.484 -10.166 -10.396 1.00 89.38 75 LYS A N 1
ATOM 623 C CA . LYS A 1 75 ? -4.307 -9.452 -11.383 1.00 89.38 75 LYS A CA 1
ATOM 624 C C . LYS A 1 75 ? -4.050 -7.950 -11.340 1.00 89.38 75 LYS A C 1
ATOM 626 O O . LYS A 1 75 ? -3.908 -7.338 -12.388 1.00 89.38 75 LYS A O 1
ATOM 631 N N . PHE A 1 76 ? -3.952 -7.376 -10.144 1.00 89.44 76 PHE A N 1
ATOM 632 C CA . PHE A 1 76 ? -3.699 -5.951 -9.991 1.00 89.44 76 PHE A CA 1
ATOM 633 C C . PHE A 1 76 ? -2.290 -5.574 -10.458 1.00 89.44 76 PHE A C 1
ATOM 635 O O . PHE A 1 76 ? -2.139 -4.587 -11.170 1.00 89.44 76 PHE A O 1
ATOM 642 N N . VAL A 1 77 ? -1.277 -6.401 -10.174 1.00 91.81 77 VAL A N 1
ATOM 643 C CA . VAL A 1 77 ? 0.075 -6.207 -10.731 1.00 91.81 77 VAL A CA 1
ATOM 644 C C . VAL A 1 77 ? 0.051 -6.205 -12.263 1.00 91.81 77 VAL A C 1
ATOM 646 O O . VAL A 1 77 ? 0.726 -5.389 -12.888 1.00 91.81 77 VAL A O 1
ATOM 649 N N . ALA A 1 78 ? -0.768 -7.060 -12.883 1.00 91.81 78 ALA A N 1
ATOM 650 C CA . ALA A 1 78 ? -0.914 -7.081 -14.335 1.00 91.81 78 ALA A CA 1
ATOM 651 C C . ALA A 1 78 ? -1.528 -5.776 -14.848 1.00 91.81 78 ALA A C 1
ATOM 653 O O . ALA A 1 78 ? -1.031 -5.217 -15.823 1.00 91.81 78 ALA A O 1
ATOM 654 N N . GLU A 1 79 ? -2.543 -5.245 -14.165 1.00 91.94 79 GLU A N 1
ATOM 655 C CA . GLU A 1 79 ? -3.109 -3.942 -14.518 1.00 91.94 79 GLU A CA 1
ATOM 656 C C . GLU A 1 79 ? -2.115 -2.787 -14.321 1.00 91.94 79 GLU A C 1
ATOM 658 O O . GLU A 1 79 ? -2.067 -1.893 -15.161 1.00 91.94 79 GLU A O 1
ATOM 663 N N . ILE A 1 80 ? -1.265 -2.819 -13.286 1.00 93.81 80 ILE A N 1
ATOM 664 C CA . ILE A 1 80 ? -0.190 -1.827 -13.096 1.00 93.81 80 ILE A CA 1
ATOM 665 C C . ILE A 1 80 ? 0.778 -1.851 -14.284 1.00 93.81 80 ILE A C 1
ATOM 667 O O . ILE A 1 80 ? 1.095 -0.802 -14.838 1.00 93.81 80 ILE A O 1
ATOM 671 N N . VAL A 1 81 ? 1.229 -3.036 -14.707 1.00 94.75 81 VAL A N 1
ATOM 672 C CA . VAL A 1 81 ? 2.138 -3.183 -15.857 1.00 94.75 81 VAL A CA 1
ATOM 673 C C . VAL A 1 81 ? 1.458 -2.737 -17.161 1.00 94.75 81 VAL A C 1
ATOM 675 O O . VAL A 1 81 ? 2.107 -2.116 -18.001 1.00 94.75 81 VAL A O 1
ATOM 678 N N . ARG A 1 82 ? 0.152 -2.986 -17.340 1.00 92.69 82 ARG A N 1
ATOM 679 C CA . ARG A 1 82 ? -0.603 -2.474 -18.501 1.00 92.69 82 ARG A CA 1
ATOM 680 C C . ARG A 1 82 ? -0.752 -0.959 -18.483 1.00 92.69 82 ARG A C 1
ATOM 682 O O . ARG A 1 82 ? -0.497 -0.329 -19.505 1.00 92.69 82 ARG A O 1
ATOM 689 N N . ALA A 1 83 ? -1.077 -0.372 -17.335 1.00 94.31 83 ALA A N 1
ATOM 690 C CA . ALA A 1 83 ? -1.125 1.076 -17.157 1.00 94.31 83 ALA A CA 1
ATOM 691 C C . ALA A 1 83 ? 0.251 1.728 -17.388 1.00 94.31 83 ALA A C 1
ATOM 693 O O . ALA A 1 83 ? 0.337 2.785 -18.011 1.00 94.31 83 ALA A O 1
ATOM 694 N N . TRP A 1 84 ? 1.331 1.071 -16.954 1.00 95.81 84 TRP A N 1
ATOM 695 C CA . TRP A 1 84 ? 2.713 1.470 -17.231 1.00 95.81 84 TRP A CA 1
ATOM 696 C C . TRP A 1 84 ? 3.021 1.458 -18.736 1.00 95.81 84 TRP A C 1
ATOM 698 O O . TRP A 1 84 ? 3.444 2.474 -19.290 1.00 95.81 84 TRP A O 1
ATOM 708 N N . GLY A 1 85 ? 2.729 0.343 -19.416 1.00 94.00 85 GLY A N 1
ATOM 709 C CA . GLY A 1 85 ? 2.875 0.213 -20.868 1.00 94.00 85 GLY A CA 1
ATOM 710 C C . GLY A 1 85 ? 2.050 1.247 -21.638 1.00 94.00 85 GLY A C 1
ATOM 711 O O . GLY A 1 85 ? 2.523 1.834 -22.609 1.00 94.00 85 GLY A O 1
ATOM 712 N N . HIS A 1 86 ? 0.828 1.527 -21.185 1.00 93.56 86 HIS A N 1
ATOM 713 C CA . HIS A 1 86 ? -0.026 2.548 -21.783 1.00 93.56 86 HIS A CA 1
ATOM 714 C C . HIS A 1 86 ? 0.612 3.930 -21.706 1.00 93.56 86 HIS A C 1
ATOM 716 O O . HIS A 1 86 ? 0.779 4.603 -22.723 1.00 93.56 86 HIS A O 1
ATOM 722 N N . ARG A 1 87 ? 1.006 4.321 -20.493 1.00 93.75 87 ARG A N 1
ATOM 723 C CA . ARG A 1 87 ? 1.440 5.679 -20.187 1.00 93.75 87 ARG A CA 1
ATOM 724 C C . ARG A 1 87 ? 2.779 6.047 -20.821 1.00 93.75 87 ARG A C 1
ATOM 726 O O . ARG A 1 87 ? 2.954 7.197 -21.208 1.00 93.75 87 ARG A O 1
ATOM 733 N N . PHE A 1 88 ? 3.709 5.096 -20.913 1.00 95.12 88 PHE A N 1
ATOM 734 C CA . PHE A 1 88 ? 5.096 5.390 -21.297 1.00 95.12 88 PHE A CA 1
ATOM 735 C C . PHE A 1 88 ? 5.566 4.709 -22.582 1.00 95.12 88 PHE A C 1
ATOM 737 O O . PHE A 1 88 ? 6.578 5.126 -23.132 1.00 95.12 88 PHE A O 1
ATOM 744 N N . PHE A 1 89 ? 4.830 3.710 -23.079 1.00 92.31 89 PHE A N 1
ATOM 745 C CA . PHE A 1 89 ? 5.184 2.960 -24.292 1.00 92.31 89 PHE A CA 1
ATOM 746 C C . PHE A 1 89 ? 4.103 3.055 -25.382 1.00 92.31 89 PHE A C 1
ATOM 748 O O . PHE A 1 89 ? 4.255 2.485 -26.461 1.00 92.31 89 PHE A O 1
ATOM 755 N N . GLY A 1 90 ? 2.993 3.766 -25.134 1.00 90.12 90 GLY A N 1
ATOM 756 C CA . GLY A 1 90 ? 1.913 3.945 -26.111 1.00 90.12 90 GLY A CA 1
ATOM 757 C C . GLY A 1 90 ? 1.106 2.669 -26.374 1.00 90.12 90 GLY A C 1
ATOM 758 O O . GLY A 1 90 ? 0.608 2.454 -27.486 1.00 90.12 90 GLY A O 1
ATOM 759 N N . ALA A 1 91 ? 1.009 1.787 -25.380 1.00 88.69 91 ALA A N 1
ATOM 760 C CA . ALA A 1 91 ? 0.166 0.603 -25.458 1.00 88.69 91 ALA A CA 1
ATOM 761 C C . ALA A 1 91 ? -1.334 0.964 -25.402 1.00 88.69 91 ALA A C 1
ATOM 763 O O . ALA A 1 91 ? -1.722 1.819 -24.603 1.00 88.69 91 ALA A O 1
ATOM 764 N N . PRO A 1 92 ? -2.215 0.325 -26.197 1.00 86.50 92 PRO A N 1
ATOM 765 C CA . PRO A 1 92 ? -3.654 0.521 -26.066 1.00 86.50 92 PRO A CA 1
ATOM 766 C C . PRO A 1 92 ? -4.131 0.044 -24.694 1.00 86.50 92 PRO A C 1
ATOM 768 O O . PRO A 1 92 ? -3.827 -1.082 -24.293 1.00 86.50 92 PRO A O 1
ATOM 771 N N . PHE A 1 93 ? -4.893 0.883 -23.998 1.00 87.06 93 PHE A N 1
ATOM 772 C CA . PHE A 1 93 ? -5.477 0.559 -22.702 1.00 87.06 93 PHE A CA 1
ATOM 773 C C . PHE A 1 93 ? -6.775 1.337 -22.515 1.00 87.06 93 PHE A C 1
ATOM 775 O O . PHE A 1 93 ? -6.856 2.514 -22.861 1.00 87.06 93 PHE A O 1
ATOM 782 N N . GLU A 1 94 ? -7.812 0.660 -22.029 1.00 88.06 94 GLU A N 1
ATOM 783 C CA . GLU A 1 94 ? -9.122 1.279 -21.848 1.00 88.06 94 GLU A CA 1
ATOM 784 C C . GLU A 1 94 ? -9.068 2.321 -20.728 1.00 88.06 94 GLU A C 1
ATOM 786 O O . GLU A 1 94 ? -8.600 2.033 -19.625 1.00 88.06 94 GLU A O 1
ATOM 791 N N . GLN A 1 95 ? -9.610 3.513 -20.980 1.00 88.25 95 GLN A N 1
ATOM 792 C CA . GLN A 1 95 ? -9.616 4.606 -20.004 1.00 88.25 95 GLN A CA 1
ATOM 793 C C . GLN A 1 95 ? -10.289 4.198 -18.683 1.00 88.25 95 GLN A C 1
ATOM 795 O O . GLN A 1 95 ? -9.755 4.445 -17.605 1.00 88.25 95 GLN A O 1
ATOM 800 N N . SER A 1 96 ? -11.405 3.469 -18.754 1.00 87.50 96 SER A N 1
ATOM 801 C CA . SER A 1 96 ? -12.089 2.930 -17.574 1.00 87.50 96 SER A CA 1
ATOM 802 C C . SER A 1 96 ? -11.257 1.899 -16.804 1.00 87.50 96 SER A C 1
ATOM 804 O O . SER A 1 96 ? -11.437 1.737 -15.598 1.00 87.50 96 SER A O 1
ATOM 806 N N . ALA A 1 97 ? -10.359 1.168 -17.473 1.00 86.81 97 ALA A N 1
ATOM 807 C CA . ALA A 1 97 ? -9.422 0.267 -16.804 1.00 86.81 97 ALA A CA 1
ATOM 808 C C . ALA A 1 97 ? -8.293 1.059 -16.127 1.00 86.81 97 ALA A C 1
ATOM 810 O O . ALA A 1 97 ? -7.916 0.743 -15.000 1.00 86.81 97 ALA A O 1
ATOM 811 N N . PHE A 1 98 ? -7.818 2.134 -16.760 1.00 90.06 98 PHE A N 1
ATOM 812 C CA . PHE A 1 98 ? -6.841 3.049 -16.170 1.00 90.06 98 PHE A CA 1
ATOM 813 C C . PHE A 1 98 ? -7.370 3.732 -14.907 1.00 90.06 98 PHE A C 1
ATOM 815 O O . PHE A 1 98 ? -6.703 3.703 -13.876 1.00 90.06 98 PHE A O 1
ATOM 822 N N . GLU A 1 99 ? -8.599 4.242 -14.930 1.00 90.06 99 GLU A N 1
ATOM 823 C CA . GLU A 1 99 ? -9.249 4.843 -13.757 1.00 90.06 99 GLU A CA 1
ATOM 824 C C . GLU A 1 99 ? -9.384 3.853 -12.590 1.00 90.06 99 GLU A C 1
ATOM 826 O O . GLU A 1 99 ? -9.140 4.210 -11.434 1.00 90.06 99 GLU A O 1
ATOM 831 N N . LYS A 1 100 ? -9.689 2.581 -12.882 1.00 88.75 100 LYS A N 1
ATOM 832 C CA . LYS A 1 100 ? -9.691 1.514 -11.868 1.00 88.75 100 LYS A CA 1
ATOM 833 C C . LYS A 1 100 ? -8.305 1.305 -11.269 1.00 88.75 100 LYS A C 1
ATOM 835 O O . LYS A 1 100 ? -8.196 1.222 -10.051 1.00 88.75 100 LYS A O 1
ATOM 840 N N . VAL A 1 101 ? -7.247 1.277 -12.087 1.00 90.94 101 VAL A N 1
ATOM 841 C CA . VAL A 1 101 ? -5.862 1.192 -11.589 1.00 90.94 101 VAL A CA 1
ATOM 842 C C . VAL A 1 101 ? -5.537 2.376 -10.689 1.00 90.94 101 VAL A C 1
ATOM 844 O O . VAL A 1 101 ? -4.998 2.174 -9.604 1.00 90.94 101 VAL A O 1
ATOM 847 N N . GLN A 1 102 ? -5.905 3.594 -11.087 1.00 91.62 102 GLN A N 1
ATOM 848 C CA . GLN A 1 102 ? -5.695 4.784 -10.264 1.00 91.62 102 GLN A CA 1
ATOM 849 C C . GLN A 1 102 ? -6.391 4.657 -8.909 1.00 91.62 102 GLN A C 1
ATOM 851 O O . GLN A 1 102 ? -5.788 4.949 -7.879 1.00 91.62 102 GLN A O 1
ATOM 856 N N . GLN A 1 103 ? -7.632 4.177 -8.888 1.00 88.56 103 GLN A N 1
ATOM 857 C CA . GLN A 1 103 ? -8.385 4.005 -7.652 1.00 88.56 103 GLN A CA 1
ATOM 858 C C . GLN A 1 103 ? -7.831 2.879 -6.765 1.00 88.56 103 GLN A C 1
ATOM 860 O O . GLN A 1 103 ? -7.727 3.044 -5.547 1.00 88.56 103 GLN A O 1
ATOM 865 N N . SER A 1 104 ? -7.407 1.761 -7.356 1.00 88.88 104 SER A N 1
ATOM 866 C CA . SER A 1 104 ? -6.717 0.692 -6.632 1.00 88.88 104 SER A CA 1
ATOM 867 C C . SER A 1 104 ? -5.374 1.166 -6.073 1.00 88.88 104 SER A C 1
ATOM 869 O O . SER A 1 104 ? -5.016 0.766 -4.974 1.00 88.88 104 SER A O 1
ATOM 871 N N . LEU A 1 105 ? -4.641 2.044 -6.769 1.00 89.62 105 LEU A N 1
ATOM 872 C CA . LEU A 1 105 ? -3.400 2.638 -6.260 1.00 89.62 105 LEU A CA 1
ATOM 873 C C . LEU A 1 105 ? -3.657 3.656 -5.144 1.00 89.62 105 LEU A C 1
ATOM 875 O O . LEU A 1 105 ? -2.937 3.640 -4.151 1.00 89.62 105 LEU A O 1
ATOM 879 N N . ARG A 1 106 ? -4.703 4.489 -5.248 1.00 87.38 106 ARG A N 1
ATOM 880 C CA . ARG A 1 106 ? -5.141 5.358 -4.138 1.00 87.38 106 ARG A CA 1
ATOM 881 C C . ARG A 1 106 ? -5.476 4.548 -2.893 1.00 87.38 106 ARG A C 1
ATOM 883 O O . ARG A 1 106 ? -5.087 4.915 -1.796 1.00 87.38 106 ARG A O 1
ATOM 890 N N . THR A 1 107 ? -6.152 3.420 -3.083 1.00 84.69 107 THR A N 1
ATOM 891 C CA . THR A 1 107 ? -6.445 2.467 -2.010 1.00 84.69 107 THR A CA 1
ATOM 892 C C . THR A 1 107 ? -5.169 1.841 -1.456 1.00 84.69 107 THR A C 1
ATOM 894 O O . THR A 1 107 ? -4.986 1.800 -0.246 1.00 84.69 107 THR A O 1
ATOM 897 N N . LEU A 1 108 ? -4.294 1.351 -2.340 1.00 84.81 108 LEU A N 1
ATOM 898 C CA . LEU A 1 108 ? -3.055 0.667 -1.980 1.00 84.81 108 LEU A CA 1
ATOM 899 C C . LEU A 1 108 ? -2.188 1.539 -1.083 1.00 84.81 108 LEU A C 1
ATOM 901 O O . LEU A 1 108 ? -1.668 1.065 -0.077 1.00 84.81 108 LEU A O 1
ATOM 905 N N . PHE A 1 109 ? -2.031 2.797 -1.479 1.00 84.50 109 PHE A N 1
ATOM 906 C CA . PHE A 1 109 ? -1.214 3.747 -0.754 1.00 84.50 109 PHE A CA 1
ATOM 907 C C . PHE A 1 109 ? -1.978 4.446 0.363 1.00 84.50 109 PHE A C 1
ATOM 909 O O . PHE A 1 109 ? -1.315 5.055 1.177 1.00 84.50 109 PHE A O 1
ATOM 916 N N . GLY A 1 110 ? -3.302 4.311 0.460 1.00 83.19 110 GLY A N 1
ATOM 917 C CA . GLY A 1 110 ? -4.117 4.960 1.482 1.00 83.19 110 GLY A CA 1
ATOM 918 C C . GLY A 1 110 ? -4.451 4.103 2.693 1.00 83.19 110 GLY A C 1
ATOM 919 O O . GLY A 1 110 ? -3.671 3.252 3.126 1.00 83.19 110 GLY A O 1
ATOM 920 N N . PHE A 1 111 ? -5.623 4.370 3.272 1.00 84.25 111 PHE A N 1
ATOM 921 C CA . PHE A 1 111 ? -6.078 3.704 4.488 1.00 84.25 111 PHE A CA 1
ATOM 922 C C . PHE A 1 111 ? -6.772 2.384 4.233 1.00 84.25 111 PHE A C 1
ATOM 924 O O . PHE A 1 111 ? -7.566 2.227 3.297 1.00 84.25 111 PHE A O 1
ATOM 931 N N . HIS A 1 112 ? -6.594 1.474 5.180 1.00 85.69 112 HIS A N 1
ATOM 932 C CA . HIS A 1 112 ? -7.337 0.231 5.227 1.00 85.69 112 HIS A CA 1
ATOM 933 C C . HIS A 1 112 ? -7.564 -0.230 6.665 1.00 85.69 112 HIS A C 1
ATOM 935 O O . HIS A 1 112 ? -6.907 0.208 7.605 1.00 85.69 112 HIS A O 1
ATOM 941 N N . THR A 1 113 ? -8.515 -1.141 6.829 1.00 85.50 113 THR A N 1
ATOM 942 C CA . THR A 1 113 ? -8.876 -1.732 8.127 1.00 85.50 113 THR A CA 1
ATOM 943 C C . THR A 1 113 ? -8.259 -3.122 8.314 1.00 85.50 113 THR A C 1
ATOM 945 O O . THR A 1 113 ? -8.873 -4.035 8.853 1.00 85.50 113 THR A O 1
ATOM 948 N N . GLY A 1 114 ? -7.025 -3.289 7.821 1.00 82.44 114 GLY A N 1
ATOM 949 C CA . GLY A 1 114 ? -6.285 -4.560 7.805 1.00 82.44 114 GLY A CA 1
ATOM 950 C C . GLY A 1 114 ? -6.170 -5.200 6.415 1.00 82.44 114 GLY A C 1
ATOM 951 O O . GLY A 1 114 ? -6.710 -4.682 5.430 1.00 82.44 114 GLY A O 1
ATOM 952 N N . TYR A 1 115 ? -5.415 -6.298 6.305 1.00 79.31 115 TYR A N 1
ATOM 953 C CA . TYR A 1 115 ? -5.142 -6.962 5.017 1.00 79.31 115 TYR A CA 1
ATOM 954 C C . TYR A 1 115 ? -6.382 -7.453 4.250 1.00 79.31 115 TYR A C 1
ATOM 956 O O . TYR A 1 115 ? -6.415 -7.265 3.030 1.00 79.31 115 TYR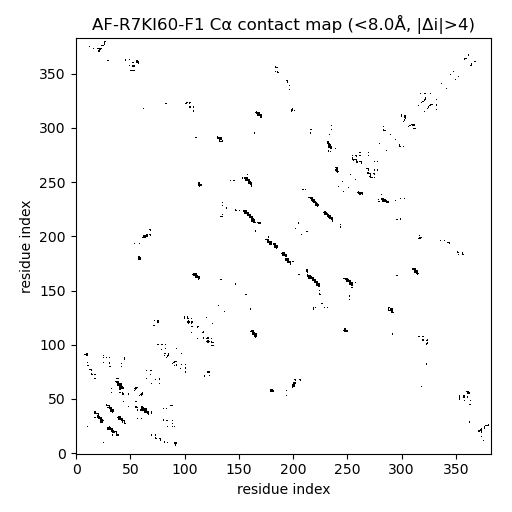 A O 1
ATOM 964 N N . PRO A 1 116 ? -7.410 -8.055 4.885 1.00 82.31 116 PRO A N 1
ATOM 965 C CA . PRO A 1 116 ? -8.605 -8.504 4.170 1.00 82.31 116 PRO A CA 1
ATOM 966 C C . PRO A 1 116 ? -9.350 -7.350 3.486 1.00 82.31 116 PRO A C 1
ATOM 968 O O . PRO A 1 116 ? -9.788 -7.485 2.341 1.00 82.31 116 PRO A O 1
ATOM 971 N N . ASP A 1 117 ? -9.448 -6.201 4.162 1.00 83.75 117 ASP A N 1
ATOM 972 C CA . ASP A 1 117 ? -10.050 -4.981 3.619 1.00 83.75 117 ASP A CA 1
ATOM 973 C C . ASP A 1 117 ? -9.217 -4.410 2.468 1.00 83.75 117 ASP A C 1
ATOM 975 O O . ASP A 1 117 ? -9.753 -4.141 1.393 1.00 83.75 117 ASP A O 1
ATOM 979 N N . LEU A 1 118 ? -7.895 -4.310 2.646 1.00 83.75 118 LEU A N 1
ATOM 980 C CA . LEU A 1 118 ? -6.980 -3.851 1.601 1.00 83.75 118 LEU A CA 1
ATOM 981 C C . LEU A 1 118 ? -7.090 -4.711 0.335 1.00 83.75 118 LEU A C 1
ATOM 983 O O . LEU A 1 118 ? -7.282 -4.184 -0.762 1.00 83.75 118 LEU A O 1
ATOM 987 N N . HIS A 1 119 ? -7.038 -6.038 0.489 1.00 82.25 119 HIS A N 1
ATOM 988 C CA . HIS A 1 119 ? -7.196 -6.989 -0.610 1.00 82.25 119 HIS A CA 1
ATOM 989 C C . HIS A 1 119 ? -8.540 -6.784 -1.321 1.00 82.25 119 HIS A C 1
ATOM 991 O O . HIS A 1 119 ? -8.596 -6.623 -2.543 1.00 82.25 119 HIS A O 1
ATOM 997 N N . LYS A 1 120 ? -9.638 -6.718 -0.555 1.00 83.19 120 LYS A N 1
ATOM 998 C CA . LYS A 1 120 ? -10.985 -6.500 -1.095 1.00 83.19 120 LYS A CA 1
ATOM 999 C C . LYS A 1 120 ? -11.083 -5.187 -1.872 1.00 83.19 120 LYS A C 1
ATOM 1001 O O . LYS A 1 120 ? -11.639 -5.196 -2.970 1.00 83.19 120 LYS A O 1
ATOM 1006 N N . LYS A 1 121 ? -10.570 -4.080 -1.330 1.00 81.81 121 LYS A N 1
ATOM 1007 C CA . LYS A 1 121 ? -10.665 -2.748 -1.945 1.00 81.81 121 LYS A CA 1
ATOM 1008 C C . LYS A 1 121 ? -9.790 -2.613 -3.191 1.00 81.81 121 LYS A C 1
ATOM 1010 O O . LYS A 1 121 ? -10.230 -2.014 -4.165 1.00 81.81 121 LYS A O 1
ATOM 1015 N N . ILE A 1 122 ? -8.599 -3.215 -3.206 1.00 84.12 122 ILE A N 1
ATOM 1016 C CA . ILE A 1 122 ? -7.732 -3.233 -4.395 1.00 84.12 122 ILE A CA 1
ATOM 1017 C C . ILE A 1 122 ? -8.409 -3.971 -5.557 1.00 84.12 122 ILE A C 1
ATOM 1019 O O . ILE A 1 122 ? -8.319 -3.522 -6.700 1.00 84.12 122 ILE A O 1
ATOM 1023 N N . HIS A 1 123 ? -9.101 -5.081 -5.274 1.00 79.19 123 HIS A N 1
ATOM 1024 C CA . HIS A 1 123 ? -9.794 -5.879 -6.290 1.00 79.19 123 HIS A CA 1
ATOM 1025 C C . HIS A 1 123 ? -11.148 -5.311 -6.717 1.00 79.19 123 HIS A C 1
ATOM 1027 O O . HIS A 1 123 ? -11.534 -5.466 -7.874 1.00 79.19 123 HIS A O 1
ATOM 1033 N N . ASN A 1 124 ? -11.853 -4.654 -5.799 1.00 75.62 124 ASN A N 1
ATOM 1034 C CA . ASN A 1 124 ? -13.177 -4.083 -6.022 1.00 75.62 124 ASN A CA 1
ATOM 1035 C C . ASN A 1 124 ? -13.124 -2.562 -5.899 1.00 75.62 124 ASN A C 1
ATOM 1037 O O . ASN A 1 124 ? -13.925 -1.982 -5.167 1.00 75.62 124 ASN A O 1
ATOM 1041 N N . ALA A 1 125 ?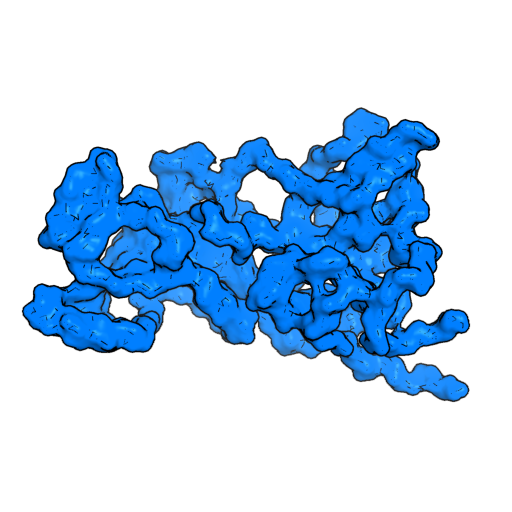 -12.159 -1.930 -6.570 1.00 65.81 125 ALA A N 1
ATOM 1042 C CA . ALA A 1 125 ? -11.993 -0.485 -6.533 1.00 65.81 125 ALA A CA 1
ATOM 1043 C C . ALA A 1 125 ? -13.277 0.195 -7.028 1.00 65.81 125 ALA A C 1
ATOM 1045 O O . ALA A 1 125 ? -13.543 0.282 -8.228 1.00 65.81 125 ALA A O 1
ATOM 1046 N N . ALA A 1 126 ? -14.106 0.628 -6.080 1.00 60.53 126 ALA A N 1
ATOM 1047 C CA . ALA A 1 126 ? -15.288 1.419 -6.347 1.00 60.53 126 ALA A CA 1
ATOM 1048 C C . ALA A 1 126 ? -14.860 2.873 -6.559 1.00 60.53 126 ALA A C 1
ATOM 1050 O O . ALA A 1 126 ? -13.945 3.367 -5.901 1.00 60.53 126 ALA A O 1
ATOM 1051 N N . THR A 1 127 ? -15.561 3.572 -7.444 1.00 55.09 127 THR A N 1
ATOM 1052 C CA . THR A 1 127 ? -15.378 4.999 -7.757 1.00 55.09 127 THR A CA 1
ATOM 1053 C C . THR A 1 127 ? -15.651 5.943 -6.582 1.00 55.09 127 THR A C 1
ATOM 1055 O O . THR A 1 127 ? -15.490 7.153 -6.725 1.00 55.09 127 THR A O 1
ATOM 1058 N N . SER A 1 128 ? -16.061 5.429 -5.422 1.00 51.41 128 SER A N 1
ATOM 1059 C CA . SER A 1 128 ? -16.451 6.263 -4.294 1.00 51.41 128 SER A CA 1
ATOM 1060 C C . SER A 1 128 ? -15.224 6.826 -3.570 1.00 51.41 128 SER A C 1
ATOM 1062 O O . SER A 1 128 ? -14.542 6.131 -2.819 1.00 51.41 128 SER A O 1
ATOM 1064 N N . GLN A 1 129 ? -14.975 8.117 -3.801 1.00 51.31 129 GLN A N 1
ATOM 1065 C CA . GLN A 1 129 ? -14.164 9.004 -2.960 1.00 51.31 129 GLN A CA 1
ATOM 1066 C C . GLN A 1 129 ? -14.912 9.419 -1.679 1.00 51.31 129 GLN A C 1
ATOM 1068 O O . GLN A 1 129 ? -14.640 10.483 -1.120 1.00 51.31 129 GLN A O 1
ATOM 1073 N N . GLU A 1 130 ? -15.912 8.658 -1.226 1.00 55.47 130 GLU A N 1
ATOM 1074 C CA . GLU A 1 130 ? -16.607 9.021 0.001 1.00 55.47 130 GLU A CA 1
ATOM 1075 C C . GLU A 1 130 ? -15.621 9.019 1.163 1.00 55.47 130 GLU A C 1
ATOM 1077 O O . GLU A 1 130 ? -14.866 8.072 1.388 1.00 55.47 130 GLU A O 1
ATOM 1082 N N . LYS A 1 131 ? -15.647 10.115 1.918 1.00 68.88 131 LYS A N 1
ATOM 1083 C CA . LYS A 1 131 ? -15.010 10.208 3.224 1.00 68.88 131 LYS A CA 1
ATOM 1084 C C . LYS A 1 131 ? -15.713 9.222 4.150 1.00 68.88 131 LYS A C 1
ATOM 1086 O O . LYS A 1 131 ? -16.719 9.551 4.776 1.00 68.88 131 LYS A O 1
ATOM 1091 N N . ILE A 1 132 ? -15.220 7.988 4.183 1.00 76.62 132 ILE A N 1
ATOM 1092 C CA . ILE A 1 132 ? -15.786 6.941 5.029 1.00 76.62 132 ILE A CA 1
ATOM 1093 C C . ILE A 1 132 ? -15.480 7.303 6.484 1.00 76.62 132 ILE A C 1
ATOM 1095 O O . ILE A 1 132 ? -14.320 7.422 6.884 1.00 76.62 132 ILE A O 1
ATOM 1099 N N . GLN A 1 133 ? -16.541 7.477 7.265 1.00 87.69 133 GLN A N 1
ATOM 1100 C CA . GLN A 1 133 ? -16.470 7.618 8.715 1.00 87.69 133 GLN A CA 1
ATOM 1101 C C . GLN A 1 133 ? -16.384 6.215 9.328 1.00 87.69 133 GLN A C 1
ATOM 1103 O O . GLN A 1 133 ? -17.291 5.412 9.080 1.00 87.69 133 GLN A O 1
ATOM 1108 N N . PRO A 1 134 ? -15.355 5.888 10.131 1.00 86.50 134 PRO A N 1
ATOM 1109 C CA . PRO A 1 134 ? -15.217 4.552 10.717 1.00 86.50 134 PRO A CA 1
ATOM 1110 C C . PRO A 1 134 ? -16.401 4.196 11.608 1.00 86.50 134 PRO A C 1
ATOM 1112 O O . PRO A 1 134 ? -16.902 3.075 11.562 1.00 86.50 134 PRO A O 1
ATOM 1115 N N . ALA A 1 135 ? -16.927 5.187 12.335 1.00 88.69 135 ALA A N 1
ATOM 1116 C CA . ALA A 1 135 ? -18.137 5.038 13.128 1.00 88.69 135 ALA A CA 1
ATOM 1117 C C . ALA A 1 135 ? -19.317 4.515 12.292 1.00 88.69 135 ALA A C 1
ATOM 1119 O O . ALA A 1 135 ? -20.107 3.727 12.791 1.00 88.69 135 ALA A O 1
ATOM 1120 N N . ARG A 1 136 ? -19.420 4.872 11.006 1.00 88.00 136 ARG A N 1
ATOM 1121 C CA . ARG A 1 136 ? -20.529 4.474 10.121 1.00 88.00 136 ARG A CA 1
ATOM 1122 C C . ARG A 1 136 ? -20.243 3.243 9.265 1.00 88.00 136 ARG A C 1
ATOM 1124 O O . ARG A 1 136 ? -21.031 2.936 8.372 1.00 88.00 136 ARG A O 1
ATOM 1131 N N . GLN A 1 137 ? -19.139 2.533 9.500 1.00 86.56 137 GLN A N 1
ATOM 1132 C CA . GLN A 1 137 ? -18.871 1.309 8.752 1.00 86.56 137 GLN A CA 1
ATOM 1133 C C . GLN A 1 137 ? -19.962 0.257 8.995 1.00 86.56 137 GLN A C 1
ATOM 1135 O O . GLN A 1 137 ? -20.441 0.118 10.123 1.00 86.56 137 GLN A O 1
ATOM 1140 N N . PRO A 1 138 ? -20.366 -0.506 7.968 1.00 89.06 138 PRO A N 1
ATOM 1141 C CA . PRO A 1 138 ? -21.321 -1.586 8.162 1.00 89.06 138 PRO A CA 1
ATOM 1142 C C . PRO A 1 138 ? -20.749 -2.629 9.129 1.00 89.06 138 PRO A C 1
ATOM 1144 O O . PRO A 1 138 ? -19.548 -2.899 9.120 1.00 89.06 138 PRO A O 1
ATOM 1147 N N . LEU A 1 139 ? -21.616 -3.209 9.959 1.00 90.38 139 LEU A N 1
ATOM 1148 C CA . LEU A 1 139 ? -21.253 -4.341 10.810 1.00 90.38 139 LEU A CA 1
ATOM 1149 C C . LEU A 1 139 ? -20.925 -5.558 9.942 1.00 90.38 139 LEU A C 1
ATOM 1151 O O . LEU A 1 139 ? -21.539 -5.760 8.891 1.00 90.38 139 LEU A O 1
ATOM 1155 N N . LEU A 1 140 ? -19.969 -6.371 10.387 1.00 88.19 140 LEU A N 1
ATOM 1156 C CA . LEU A 1 140 ? -19.641 -7.625 9.721 1.00 88.19 140 LEU A CA 1
ATOM 1157 C C . LEU A 1 140 ? -20.738 -8.666 9.956 1.00 88.19 140 LEU A C 1
ATOM 1159 O O . LEU A 1 140 ? -21.429 -8.643 10.974 1.00 88.19 140 LEU A O 1
ATOM 1163 N N . ASP A 1 141 ? -20.850 -9.634 9.046 1.00 87.31 141 ASP A N 1
ATOM 1164 C CA . ASP A 1 141 ? -21.846 -10.711 9.143 1.00 87.31 141 ASP A CA 1
ATOM 1165 C C . ASP A 1 141 ? -21.725 -11.506 10.459 1.00 87.31 141 ASP A C 1
ATOM 1167 O O . ASP A 1 141 ? -22.733 -11.936 11.026 1.00 87.31 141 ASP A O 1
ATOM 1171 N N . SER A 1 142 ? -20.505 -11.624 10.995 1.00 88.56 142 SER A N 1
ATOM 1172 C CA . SER A 1 142 ? -20.213 -12.285 12.272 1.00 88.56 142 SER A CA 1
ATOM 1173 C C . SER A 1 142 ? -20.815 -11.580 13.491 1.00 88.56 142 SER A C 1
ATOM 1175 O O . SER A 1 142 ? -21.015 -12.224 14.521 1.00 88.56 142 SER A O 1
ATOM 1177 N N . PHE A 1 143 ? -21.162 -10.290 13.396 1.00 93.00 143 PHE A N 1
ATOM 1178 C CA . PHE A 1 143 ? -21.751 -9.541 14.508 1.00 93.00 143 PHE A CA 1
ATOM 1179 C C . PHE A 1 143 ? -23.018 -10.215 15.037 1.00 93.00 143 PHE A C 1
ATOM 1181 O O . PHE A 1 143 ? -23.178 -10.368 16.245 1.00 93.00 143 PHE A O 1
ATOM 1188 N N . ARG A 1 144 ? -23.916 -10.648 14.142 1.00 90.62 144 ARG A N 1
ATOM 1189 C CA . ARG A 1 144 ? -25.207 -11.235 14.539 1.00 90.62 144 ARG A CA 1
ATOM 1190 C C . ARG A 1 144 ? -25.025 -12.523 15.329 1.00 90.62 144 ARG A C 1
ATOM 1192 O O . ARG A 1 144 ? -25.728 -12.739 16.310 1.00 90.62 144 ARG A O 1
ATOM 1199 N N . GLU A 1 145 ? -24.090 -13.364 14.904 1.00 92.12 145 GLU A N 1
ATOM 1200 C CA . GLU A 1 145 ? -23.785 -14.627 15.573 1.00 92.12 145 GLU A CA 1
ATOM 1201 C C . GLU A 1 145 ? -23.239 -14.382 16.986 1.00 92.12 145 GLU A C 1
ATOM 1203 O O . GLU A 1 145 ? -23.718 -14.977 17.951 1.00 92.12 145 GLU A O 1
ATOM 1208 N N . ILE A 1 146 ? -22.309 -13.434 17.121 1.00 92.25 146 ILE A N 1
ATOM 1209 C CA . ILE A 1 146 ? -21.693 -13.079 18.405 1.00 92.25 146 ILE A CA 1
ATOM 1210 C C . ILE A 1 146 ? -22.702 -12.384 19.332 1.00 92.25 146 ILE A C 1
ATOM 1212 O O . ILE A 1 146 ? -22.775 -12.685 20.523 1.00 92.25 146 ILE A O 1
ATOM 1216 N N . ALA A 1 147 ? -23.535 -11.487 18.804 1.00 92.44 147 ALA A N 1
ATOM 1217 C CA . ALA A 1 147 ? -24.588 -10.826 19.572 1.00 92.44 147 ALA A CA 1
ATOM 1218 C C . ALA A 1 147 ? -25.629 -11.826 20.102 1.00 92.44 147 ALA A C 1
ATOM 1220 O O . ALA A 1 147 ? -26.140 -11.665 21.210 1.00 92.44 147 ALA A O 1
ATOM 1221 N N . LEU A 1 148 ? -25.934 -12.880 19.337 1.00 91.62 148 LEU A N 1
ATOM 1222 C CA . LEU A 1 148 ? -26.827 -13.951 19.776 1.00 91.62 148 LEU A CA 1
ATOM 1223 C C . LEU A 1 148 ? -26.187 -14.826 20.856 1.00 91.62 148 LEU A C 1
ATOM 1225 O O . LEU A 1 148 ? -26.855 -15.127 21.845 1.00 91.62 148 LEU A O 1
ATOM 1229 N N . SER A 1 149 ? -24.918 -15.212 20.695 1.00 89.88 149 SER A N 1
ATOM 1230 C CA . SER A 1 149 ? -24.221 -16.075 21.660 1.00 89.88 149 SER A CA 1
ATOM 1231 C C . SER A 1 149 ? -23.947 -15.388 23.002 1.00 89.88 149 SER A C 1
ATOM 1233 O O . SER A 1 149 ? -23.881 -16.052 24.034 1.00 89.88 149 SER A O 1
ATOM 1235 N N . THR A 1 150 ? -23.840 -14.059 23.008 1.00 88.75 150 THR A N 1
ATOM 1236 C CA . THR A 1 150 ? -23.593 -13.248 24.214 1.00 88.75 150 THR A CA 1
ATOM 1237 C C . THR A 1 150 ? -24.872 -12.724 24.874 1.00 88.75 150 THR A C 1
ATOM 1239 O O . THR A 1 150 ? -24.828 -12.174 25.981 1.00 88.75 150 THR A O 1
ATOM 1242 N N . LYS A 1 151 ? -26.032 -12.920 24.234 1.00 87.44 151 LYS A N 1
ATOM 1243 C CA . LYS A 1 151 ? -27.323 -12.404 24.695 1.00 87.44 151 LYS A CA 1
ATOM 1244 C C . LYS A 1 151 ? -27.675 -12.921 26.092 1.00 87.44 151 LYS A C 1
ATOM 1246 O O . LYS A 1 151 ? -27.742 -14.121 26.329 1.00 87.44 151 LYS A O 1
ATOM 1251 N N . GLY A 1 152 ? -27.964 -11.996 27.008 1.00 83.19 152 GLY A N 1
ATOM 1252 C CA . GLY A 1 152 ? -28.327 -12.306 28.397 1.00 83.19 152 GLY A CA 1
ATOM 1253 C C . GLY A 1 152 ? -27.136 -12.538 29.333 1.00 83.19 152 GLY A C 1
ATOM 1254 O O . GLY A 1 152 ? -27.337 -12.582 30.543 1.00 83.19 152 GLY A O 1
ATOM 1255 N N . LEU A 1 153 ? -25.915 -12.631 28.796 1.00 87.38 153 LEU A N 1
ATOM 1256 C CA . LEU A 1 153 ? -24.674 -12.694 29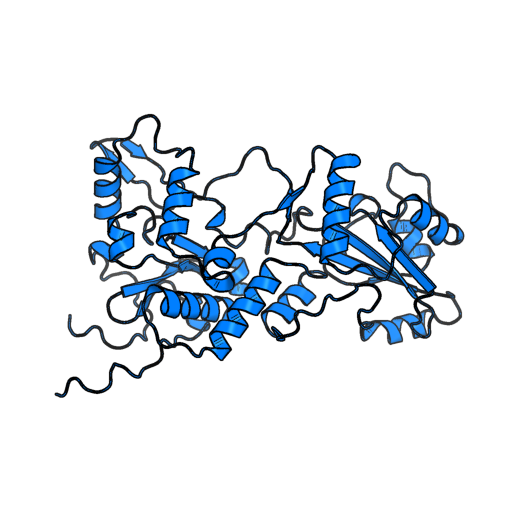.572 1.00 87.38 153 LEU A CA 1
ATOM 1257 C C . LEU A 1 153 ? -23.984 -11.329 29.618 1.00 87.38 153 LEU A C 1
ATOM 1259 O O . LEU A 1 153 ? -23.539 -10.898 30.679 1.00 87.38 153 LEU A O 1
ATOM 1263 N N . PHE A 1 154 ? -23.954 -10.634 28.479 1.00 89.50 154 PHE A N 1
ATOM 1264 C CA . PHE A 1 154 ? -23.315 -9.331 28.335 1.00 89.50 154 PHE A CA 1
ATOM 1265 C C . PHE A 1 154 ? -24.283 -8.326 27.695 1.00 89.50 154 PHE A C 1
ATOM 1267 O O . PHE A 1 154 ? -25.039 -8.692 26.792 1.00 89.50 154 PHE A O 1
ATOM 1274 N N . PRO A 1 155 ? -24.302 -7.059 28.148 1.00 88.50 155 PRO A N 1
ATOM 1275 C CA . PRO A 1 155 ? -25.262 -6.067 27.661 1.00 88.50 155 PRO A CA 1
ATOM 1276 C C . PRO A 1 155 ? -24.854 -5.414 26.330 1.00 88.50 155 PRO A C 1
ATOM 1278 O O . PRO A 1 155 ? -25.688 -4.798 25.667 1.00 88.50 155 PRO A O 1
ATOM 1281 N N . CYS A 1 156 ? -23.579 -5.507 25.952 1.00 93.62 156 CYS A N 1
ATOM 1282 C CA . CYS A 1 156 ? -23.002 -4.818 24.800 1.00 93.62 156 CYS A CA 1
ATOM 1283 C C . CYS A 1 156 ? -21.752 -5.544 24.291 1.00 93.62 156 CYS A C 1
ATOM 1285 O O . CYS A 1 156 ? -21.205 -6.405 24.984 1.00 93.62 156 CYS A O 1
ATOM 1287 N N . LEU A 1 157 ? -21.306 -5.159 23.097 1.00 95.75 157 LEU A N 1
ATOM 1288 C CA . LEU A 1 157 ? -20.066 -5.616 22.475 1.00 95.75 157 LEU A CA 1
ATOM 1289 C C . LEU A 1 157 ? -19.177 -4.415 22.145 1.00 95.75 157 LEU A C 1
ATOM 1291 O O . LEU A 1 157 ? -19.674 -3.363 21.757 1.00 95.75 157 LEU A O 1
ATOM 1295 N N . TYR A 1 158 ? -17.866 -4.589 22.247 1.00 94.88 158 TYR A N 1
ATOM 1296 C CA . TYR A 1 158 ? -16.866 -3.651 21.750 1.00 94.88 158 TYR A CA 1
ATOM 1297 C C . TYR A 1 158 ? -16.333 -4.173 20.426 1.00 94.88 158 TYR A C 1
ATOM 1299 O O . TYR A 1 158 ? -15.759 -5.258 20.360 1.00 94.88 158 TYR A O 1
ATOM 1307 N N . GLU A 1 159 ? -16.526 -3.411 19.364 1.00 94.62 159 GLU A N 1
ATOM 1308 C CA . GLU A 1 159 ? -15.925 -3.695 18.075 1.00 94.62 159 GLU A CA 1
ATOM 1309 C C . GLU A 1 159 ? -14.611 -2.935 17.937 1.00 94.62 159 GLU A C 1
ATOM 1311 O O . GLU A 1 159 ? -14.572 -1.712 18.046 1.00 94.62 159 GLU A O 1
ATOM 1316 N N . LEU A 1 160 ? -13.541 -3.674 17.678 1.00 92.44 160 LEU A N 1
ATOM 1317 C CA . LEU A 1 160 ? -12.198 -3.169 17.449 1.00 92.44 160 LEU A CA 1
ATOM 1318 C C . LEU A 1 160 ? -11.940 -3.145 15.950 1.00 92.44 160 LEU A C 1
ATOM 1320 O O . LEU A 1 160 ? -11.823 -4.201 15.331 1.00 92.44 160 LEU A O 1
ATOM 1324 N N . ILE A 1 161 ? -11.841 -1.951 15.377 1.00 91.88 161 ILE A N 1
ATOM 1325 C CA . ILE A 1 161 ? -11.536 -1.737 13.965 1.00 91.88 161 ILE A CA 1
ATOM 1326 C C . ILE A 1 161 ? -10.107 -1.191 13.879 1.00 91.88 161 ILE A C 1
ATOM 1328 O O . ILE A 1 161 ? -9.871 -0.051 14.290 1.00 91.88 161 ILE A O 1
ATOM 1332 N N . PRO A 1 162 ? -9.137 -1.965 13.368 1.00 90.44 162 PRO A N 1
ATOM 1333 C CA . PRO A 1 162 ? -7.785 -1.458 13.196 1.00 90.44 162 PRO A CA 1
ATOM 1334 C C . PRO A 1 162 ? -7.758 -0.395 12.093 1.00 90.44 162 PRO A C 1
ATOM 1336 O O . PRO A 1 162 ? -8.433 -0.535 11.074 1.00 90.44 162 PRO A O 1
ATOM 1339 N N . LEU A 1 163 ? -6.960 0.654 12.274 1.00 89.44 163 LEU A N 1
ATOM 1340 C CA . LEU A 1 163 ? -6.715 1.679 11.264 1.00 89.44 163 LEU A CA 1
ATOM 1341 C C . LEU A 1 163 ? -5.264 1.610 10.805 1.00 89.44 163 LEU A C 1
ATOM 1343 O O . LEU A 1 163 ? -4.349 1.951 11.550 1.00 89.44 163 LEU A O 1
ATOM 1347 N N . TRP A 1 164 ? -5.067 1.208 9.558 1.00 87.50 164 TRP A N 1
ATOM 1348 C CA . TRP A 1 164 ? -3.768 1.160 8.906 1.00 87.50 164 TRP A CA 1
ATOM 1349 C C . TRP A 1 164 ? -3.671 2.255 7.855 1.00 87.50 164 TRP A C 1
ATOM 1351 O O . TRP A 1 164 ? -4.656 2.539 7.167 1.00 87.50 164 TRP A O 1
ATOM 1361 N N . SER A 1 165 ? -2.482 2.830 7.696 1.00 85.88 165 SER A N 1
ATOM 1362 C CA . SER A 1 165 ? -2.181 3.754 6.606 1.00 85.88 165 SER A CA 1
ATOM 1363 C C . SER A 1 165 ? -0.874 3.407 5.925 1.00 85.88 165 SER A C 1
ATOM 1365 O O . SER A 1 165 ? 0.172 3.332 6.566 1.00 85.88 165 SER A O 1
ATOM 1367 N N . ASN A 1 166 ? -0.932 3.279 4.601 1.00 82.38 166 ASN A N 1
ATOM 1368 C CA . ASN A 1 166 ? 0.258 3.171 3.764 1.00 82.38 166 ASN A CA 1
ATOM 1369 C C . ASN A 1 166 ? 0.752 4.545 3.268 1.00 82.38 166 ASN A C 1
ATOM 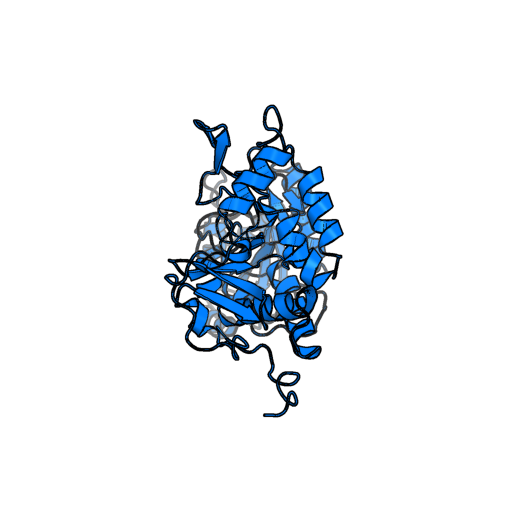1371 O O . ASN A 1 166 ? 1.777 4.604 2.586 1.00 82.38 166 ASN A O 1
ATOM 1375 N N . HIS A 1 167 ? 0.064 5.643 3.626 1.00 79.38 167 HIS A N 1
ATOM 1376 C CA . HIS A 1 167 ? 0.508 7.013 3.346 1.00 79.38 167 HIS A CA 1
ATOM 1377 C C . HIS A 1 167 ? 1.553 7.475 4.348 1.00 79.38 167 HIS A C 1
ATOM 1379 O O . HIS A 1 167 ? 2.215 8.482 4.113 1.00 79.38 167 HIS A O 1
ATOM 1385 N N . VAL A 1 168 ? 1.660 6.802 5.490 1.00 80.56 168 VAL A N 1
ATOM 1386 C CA . VAL A 1 168 ? 2.419 7.282 6.631 1.00 80.56 168 VAL A CA 1
ATOM 1387 C C . VAL A 1 168 ? 3.354 6.192 7.122 1.00 80.56 168 VAL A C 1
ATOM 1389 O O . VAL A 1 168 ? 2.983 5.029 7.253 1.00 80.56 168 VAL A O 1
ATOM 1392 N N . THR A 1 169 ? 4.595 6.577 7.388 1.00 79.69 169 THR A N 1
ATOM 1393 C CA . THR A 1 169 ? 5.628 5.672 7.891 1.00 79.69 169 THR A CA 1
ATOM 1394 C C . THR A 1 169 ? 6.381 6.313 9.049 1.00 79.69 169 THR A C 1
ATOM 1396 O O . THR A 1 169 ? 6.519 7.539 9.062 1.00 79.69 169 THR A O 1
ATOM 1399 N N . PRO A 1 170 ? 6.936 5.524 9.983 1.00 77.25 170 PRO A N 1
ATOM 1400 C CA . PRO A 1 170 ? 7.836 6.046 11.000 1.00 77.25 170 PRO A CA 1
ATOM 1401 C C . PRO A 1 170 ? 9.067 6.676 10.350 1.00 77.25 170 PRO A C 1
ATOM 1403 O O . PRO A 1 170 ? 9.593 6.148 9.367 1.00 77.25 170 PRO A O 1
ATOM 1406 N N . ILE A 1 171 ? 9.555 7.772 10.922 1.00 76.31 171 ILE A N 1
ATOM 1407 C CA . ILE A 1 171 ? 10.826 8.383 10.530 1.00 76.31 171 ILE A CA 1
ATOM 1408 C C . ILE A 1 171 ? 11.948 7.407 10.918 1.00 76.31 171 ILE A C 1
ATOM 1410 O O . ILE A 1 171 ? 12.278 7.255 12.094 1.00 76.31 171 ILE A O 1
ATOM 1414 N N . LYS A 1 172 ? 12.518 6.695 9.939 1.00 68.75 172 LYS A N 1
ATOM 1415 C CA . LYS A 1 172 ? 13.682 5.820 10.147 1.00 68.75 172 LYS A CA 1
ATOM 1416 C C . LYS A 1 172 ? 14.962 6.594 9.825 1.00 68.75 172 LYS A C 1
ATOM 1418 O O . LYS A 1 172 ? 15.079 7.176 8.755 1.00 68.75 172 LYS A O 1
ATOM 1423 N N . ASN A 1 173 ? 15.938 6.554 10.735 1.00 53.25 173 ASN A N 1
ATOM 1424 C CA . ASN A 1 173 ? 17.224 7.250 10.570 1.00 53.25 173 ASN A CA 1
ATOM 1425 C C . ASN A 1 173 ? 18.221 6.523 9.644 1.00 53.25 173 ASN A C 1
ATOM 1427 O O . ASN A 1 173 ? 19.212 7.121 9.239 1.00 53.25 173 ASN A O 1
ATOM 1431 N N . GLU A 1 174 ? 17.971 5.263 9.275 1.00 56.47 174 GLU A N 1
ATOM 1432 C CA . GLU A 1 174 ? 18.776 4.542 8.284 1.00 56.47 174 GLU A CA 1
ATOM 1433 C C . GLU A 1 174 ? 17.872 3.815 7.286 1.00 56.47 174 GLU A C 1
ATOM 1435 O O . GLU A 1 174 ? 17.294 2.766 7.580 1.00 56.47 174 GLU A O 1
ATOM 1440 N N . GLU A 1 175 ? 17.754 4.370 6.081 1.00 61.19 175 GLU A N 1
ATOM 1441 C CA . GLU A 1 175 ? 17.037 3.733 4.981 1.00 61.19 175 GLU A CA 1
ATOM 1442 C C . GLU A 1 175 ? 18.003 2.925 4.108 1.00 61.19 175 GLU A C 1
ATOM 1444 O O . GLU A 1 175 ? 18.958 3.447 3.521 1.00 61.19 175 GLU A O 1
ATOM 1449 N N . LYS A 1 176 ? 17.759 1.615 4.004 1.00 63.34 176 LYS A N 1
ATOM 1450 C CA . LYS A 1 176 ? 18.525 0.741 3.112 1.00 63.34 176 LYS A CA 1
ATOM 1451 C C . LYS A 1 176 ? 18.062 0.948 1.673 1.00 63.34 176 LYS A C 1
ATOM 1453 O O . LYS A 1 176 ? 17.050 0.405 1.267 1.00 63.34 176 LYS A O 1
ATOM 1458 N N . LYS A 1 177 ? 18.843 1.681 0.880 1.00 74.62 177 LYS A N 1
ATOM 1459 C CA . LYS A 1 177 ? 18.639 1.831 -0.573 1.00 74.62 177 LYS A CA 1
ATOM 1460 C C . LYS A 1 177 ? 18.617 0.473 -1.298 1.00 74.62 177 LYS A C 1
ATOM 1462 O O . LYS A 1 177 ? 19.383 -0.433 -0.954 1.00 74.62 177 LYS A O 1
ATOM 1467 N N . ARG A 1 178 ? 17.795 0.348 -2.350 1.00 77.88 178 ARG A N 1
ATOM 1468 C CA . ARG A 1 178 ? 17.681 -0.871 -3.174 1.00 77.88 178 ARG A CA 1
ATOM 1469 C C . ARG A 1 178 ? 19.024 -1.183 -3.826 1.00 77.88 178 ARG A C 1
ATOM 1471 O O . ARG A 1 178 ? 19.466 -0.440 -4.694 1.00 77.88 178 ARG A O 1
ATOM 1478 N N . SER A 1 179 ? 19.662 -2.292 -3.460 1.00 77.44 179 SER A N 1
ATOM 1479 C CA . SER A 1 179 ? 20.904 -2.737 -4.103 1.00 77.44 179 SER A CA 1
ATOM 1480 C C . SER A 1 179 ? 20.606 -3.586 -5.335 1.00 77.44 179 SER A C 1
ATOM 1482 O O . SER A 1 179 ? 19.823 -4.528 -5.269 1.00 77.44 179 SER A O 1
ATOM 1484 N N . ALA A 1 180 ? 21.270 -3.288 -6.445 1.00 73.81 180 ALA A N 1
ATOM 1485 C CA . ALA A 1 180 ? 21.252 -4.082 -7.657 1.00 73.81 180 ALA A CA 1
ATOM 1486 C C . ALA A 1 180 ? 21.798 -5.486 -7.405 1.00 73.81 180 ALA A C 1
ATOM 1488 O O . ALA A 1 180 ? 22.763 -5.673 -6.655 1.00 73.81 180 ALA A O 1
ATOM 1489 N N . ASN A 1 181 ? 21.226 -6.453 -8.118 1.00 71.69 181 ASN A N 1
ATOM 1490 C CA . ASN A 1 181 ? 21.713 -7.830 -8.120 1.00 71.69 181 ASN A CA 1
ATOM 1491 C C . ASN A 1 181 ? 23.093 -7.945 -8.786 1.00 71.69 181 ASN A C 1
ATOM 1493 O O . ASN A 1 181 ? 23.910 -8.785 -8.409 1.00 71.69 181 ASN A O 1
ATOM 1497 N N . LEU A 1 182 ? 23.366 -7.087 -9.770 1.00 76.19 182 LEU A N 1
ATOM 1498 C CA . LEU A 1 182 ? 24.608 -7.074 -10.526 1.00 76.19 182 LEU A CA 1
ATOM 1499 C C . LEU A 1 182 ? 25.525 -5.936 -10.060 1.00 76.19 182 LEU A C 1
ATOM 1501 O O . LEU A 1 182 ? 25.116 -4.782 -9.950 1.00 76.19 182 LEU A O 1
ATOM 1505 N N . LYS A 1 183 ? 26.803 -6.255 -9.845 1.00 81.62 183 LYS A N 1
ATOM 1506 C CA . LYS A 1 183 ? 27.857 -5.253 -9.628 1.00 81.62 183 LYS A CA 1
ATOM 1507 C C . LYS A 1 183 ? 28.414 -4.763 -10.960 1.00 81.62 183 LYS A C 1
ATOM 1509 O O . LYS A 1 183 ? 28.488 -5.529 -11.918 1.00 81.62 183 LYS A O 1
ATOM 1514 N N . VAL A 1 184 ? 28.873 -3.522 -11.018 1.00 81.12 184 VAL A N 1
ATOM 1515 C CA . VAL A 1 184 ? 29.488 -2.939 -12.221 1.00 81.12 184 VAL A CA 1
ATOM 1516 C C . VAL A 1 184 ? 31.005 -2.976 -12.086 1.00 81.12 184 VAL A C 1
ATOM 1518 O O . VAL A 1 184 ? 31.530 -2.683 -11.013 1.00 81.12 184 VAL A O 1
ATOM 1521 N N . LEU A 1 185 ? 31.719 -3.332 -13.157 1.00 79.69 185 LEU A N 1
ATOM 1522 C CA . LEU A 1 185 ? 33.174 -3.191 -13.218 1.00 79.69 185 LEU A CA 1
ATOM 1523 C C . LEU A 1 185 ? 33.512 -1.740 -13.585 1.00 79.69 185 LEU A C 1
ATOM 1525 O O . LEU A 1 185 ? 33.379 -1.335 -14.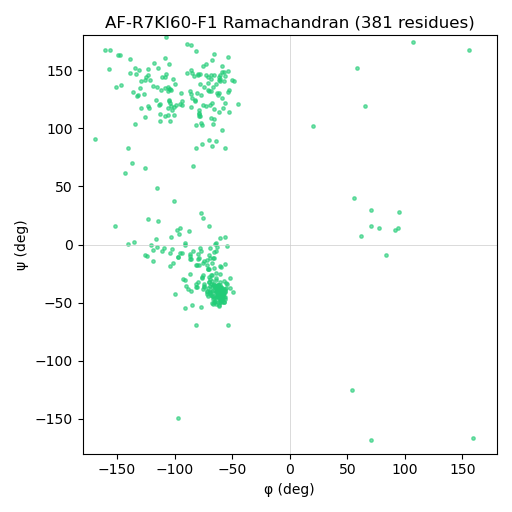734 1.00 79.69 185 LEU A O 1
ATOM 1529 N N . TYR A 1 186 ? 33.925 -0.952 -12.599 1.00 72.56 186 TYR A N 1
ATOM 1530 C CA . TYR A 1 186 ? 34.296 0.450 -12.748 1.00 72.56 186 TYR A CA 1
ATOM 1531 C C . TYR A 1 186 ? 35.814 0.613 -12.668 1.00 72.56 186 TYR A C 1
ATOM 1533 O O . TYR A 1 186 ? 36.416 0.324 -11.634 1.00 72.56 186 TYR A O 1
ATOM 1541 N N . LYS A 1 187 ? 36.446 1.096 -13.749 1.00 69.62 187 LYS A N 1
ATOM 1542 C CA . LYS A 1 187 ? 37.890 0.911 -14.016 1.00 69.62 187 LYS A CA 1
ATOM 1543 C C . LYS A 1 187 ? 38.227 -0.598 -14.085 1.00 69.62 187 LYS A C 1
ATOM 1545 O O . LYS A 1 187 ? 37.565 -1.403 -13.436 1.00 69.62 187 LYS A O 1
ATOM 1550 N N . PRO A 1 188 ? 39.251 -1.043 -14.831 1.00 65.62 188 PRO A N 1
ATOM 1551 C CA . PRO A 1 188 ? 39.457 -2.470 -15.143 1.00 65.62 188 PRO A CA 1
ATOM 1552 C C . PRO A 1 188 ? 39.672 -3.431 -13.947 1.00 65.62 188 PRO A C 1
ATOM 1554 O O . PRO A 1 188 ? 39.961 -4.602 -14.165 1.00 65.62 188 PRO A O 1
ATOM 1557 N N . LYS A 1 189 ? 39.563 -2.980 -12.686 1.00 73.25 189 LYS A N 1
ATOM 1558 C CA . LYS A 1 189 ? 39.848 -3.772 -11.479 1.00 73.25 189 LYS A CA 1
ATOM 1559 C C . LYS A 1 189 ? 38.896 -3.565 -10.287 1.00 73.25 189 LYS A C 1
ATOM 1561 O O . LYS A 1 189 ? 39.134 -4.181 -9.254 1.00 73.25 189 LYS A O 1
ATOM 1566 N N . LYS A 1 190 ? 37.854 -2.719 -10.358 1.00 79.81 190 LYS A N 1
ATOM 1567 C CA . LYS A 1 190 ? 36.990 -2.451 -9.185 1.00 79.81 190 LYS A CA 1
ATOM 1568 C C . LYS A 1 190 ? 35.529 -2.780 -9.467 1.00 79.81 190 LYS A C 1
ATOM 1570 O O . LYS A 1 190 ? 34.899 -2.148 -10.303 1.00 79.81 190 LYS A O 1
ATOM 1575 N N . LEU A 1 191 ? 34.975 -3.738 -8.728 1.00 82.19 191 LEU A N 1
ATOM 1576 C CA . LEU A 1 191 ? 33.537 -3.999 -8.720 1.00 82.19 191 LEU A CA 1
ATOM 1577 C C . LEU A 1 191 ? 32.851 -3.078 -7.712 1.00 82.19 191 LEU A C 1
ATOM 1579 O O . LEU A 1 191 ? 33.262 -3.017 -6.553 1.00 82.19 191 LEU A O 1
ATOM 1583 N N . ILE A 1 192 ? 31.800 -2.388 -8.144 1.00 81.19 192 ILE A N 1
ATOM 1584 C CA . ILE A 1 192 ? 30.995 -1.505 -7.295 1.00 81.19 192 ILE A CA 1
ATOM 1585 C C . ILE A 1 192 ? 29.524 -1.950 -7.281 1.00 81.19 192 ILE A C 1
ATOM 1587 O O . ILE A 1 192 ? 29.016 -2.402 -8.313 1.00 81.19 192 ILE A O 1
ATOM 1591 N N . PRO A 1 193 ? 28.835 -1.873 -6.129 1.00 81.00 193 PRO A N 1
ATOM 1592 C CA . PRO A 1 193 ? 27.394 -2.089 -6.067 1.00 81.00 193 PRO A CA 1
ATOM 1593 C C . PRO A 1 193 ? 26.640 -0.896 -6.669 1.00 81.00 193 PRO A C 1
ATOM 1595 O O . PRO A 1 193 ? 27.064 0.251 -6.523 1.00 81.00 193 PRO A O 1
ATOM 1598 N N . VAL A 1 194 ? 25.506 -1.168 -7.314 1.00 80.56 194 VAL A N 1
ATOM 1599 C CA . VAL A 1 194 ? 24.566 -0.142 -7.785 1.00 80.56 194 VAL A CA 1
ATOM 1600 C C . VAL A 1 194 ? 23.436 -0.045 -6.747 1.00 80.56 194 VAL A C 1
ATOM 1602 O O . VAL A 1 194 ? 22.806 -1.054 -6.488 1.00 80.56 194 VAL A O 1
ATOM 1605 N N . GLN A 1 195 ? 23.187 1.103 -6.107 1.00 81.81 195 GLN A N 1
ATOM 1606 C CA . GLN A 1 195 ? 22.110 1.314 -5.126 1.00 81.81 195 GLN A CA 1
ATOM 1607 C C . GLN A 1 195 ? 21.164 2.470 -5.505 1.00 81.81 195 GLN A C 1
ATOM 1609 O O . GLN A 1 195 ? 21.606 3.612 -5.576 1.00 81.81 195 GLN A O 1
ATOM 1614 N N . THR A 1 196 ? 19.872 2.198 -5.691 1.00 79.19 196 THR A N 1
ATOM 1615 C CA . THR A 1 196 ? 18.856 3.181 -6.121 1.00 79.19 196 THR A CA 1
ATOM 1616 C C . THR A 1 196 ? 17.897 3.573 -4.987 1.00 79.19 196 THR A C 1
ATOM 1618 O O . THR A 1 196 ? 17.996 3.051 -3.877 1.00 79.19 196 THR A O 1
ATOM 1621 N N . SER A 1 197 ? 16.955 4.487 -5.259 1.00 80.06 197 SER A N 1
ATOM 1622 C CA . SER A 1 197 ? 15.952 4.932 -4.276 1.00 80.06 197 SER A CA 1
ATOM 1623 C C . SER A 1 197 ? 15.103 3.781 -3.714 1.00 80.06 197 SER A C 1
ATOM 1625 O O . SER A 1 197 ? 14.829 2.797 -4.406 1.00 80.06 197 SER A O 1
ATOM 1627 N N . LEU A 1 198 ? 14.685 3.942 -2.457 1.00 73.94 198 LEU A N 1
ATOM 1628 C CA . LEU A 1 198 ? 13.754 3.070 -1.747 1.00 73.94 198 LEU A CA 1
ATOM 1629 C C . LEU A 1 198 ? 12.321 3.184 -2.281 1.00 73.94 198 LEU A C 1
ATOM 1631 O O . LEU A 1 198 ? 11.597 2.195 -2.339 1.00 73.94 198 LEU A O 1
ATOM 1635 N N . ASP A 1 199 ? 11.933 4.372 -2.752 1.00 76.75 199 ASP A N 1
ATOM 1636 C CA . ASP A 1 199 ? 10.586 4.653 -3.279 1.00 76.75 199 ASP A CA 1
ATOM 1637 C C . ASP A 1 199 ? 10.286 3.946 -4.608 1.00 76.75 199 ASP A C 1
ATOM 1639 O O . ASP A 1 199 ? 9.196 4.069 -5.165 1.00 76.75 199 ASP A O 1
ATOM 1643 N N . LEU A 1 200 ? 11.276 3.228 -5.136 1.00 83.75 200 LEU A N 1
ATOM 1644 C CA . LEU A 1 200 ? 11.156 2.359 -6.295 1.00 83.75 200 LEU A CA 1
ATOM 1645 C C . LEU A 1 200 ? 10.803 0.914 -5.905 1.00 83.75 200 LEU A C 1
ATOM 1647 O O . LEU A 1 200 ? 10.713 0.077 -6.799 1.00 83.75 200 LEU A O 1
ATOM 1651 N N . VAL A 1 201 ? 10.619 0.597 -4.617 1.00 83.56 201 VAL A N 1
ATOM 1652 C CA . VAL A 1 201 ? 10.243 -0.738 -4.122 1.00 83.56 201 VAL A CA 1
ATOM 1653 C C . VAL A 1 201 ? 8.848 -0.706 -3.498 1.00 83.56 201 VAL A C 1
ATOM 1655 O O . VAL A 1 201 ? 8.616 -0.033 -2.498 1.00 83.56 201 VAL A O 1
ATOM 1658 N N . LEU A 1 202 ? 7.923 -1.502 -4.045 1.00 78.88 202 LEU A N 1
ATOM 1659 C CA . LEU A 1 202 ? 6.523 -1.478 -3.605 1.00 78.88 202 LEU A CA 1
ATOM 1660 C C . LEU A 1 202 ? 6.268 -2.197 -2.262 1.00 78.88 202 LEU A C 1
ATOM 1662 O O . LEU A 1 202 ? 5.313 -1.858 -1.571 1.00 78.88 202 LEU A O 1
ATOM 1666 N N . SER A 1 203 ? 7.059 -3.211 -1.877 1.00 65.62 203 SER A N 1
ATOM 1667 C CA . SER A 1 203 ? 6.651 -4.141 -0.800 1.00 65.62 203 SER A CA 1
ATOM 1668 C C . SER A 1 203 ? 6.964 -3.727 0.626 1.00 65.62 203 SER A C 1
ATOM 1670 O O . SER A 1 203 ? 6.465 -4.393 1.530 1.00 65.62 203 SER A O 1
ATOM 1672 N N . GLU A 1 204 ? 7.793 -2.710 0.854 1.00 58.34 204 GLU A N 1
ATOM 1673 C CA . GLU A 1 204 ? 8.369 -2.461 2.186 1.00 58.34 204 GLU A CA 1
ATOM 1674 C C . GLU A 1 204 ? 7.350 -2.093 3.280 1.00 58.34 204 GLU A C 1
ATOM 1676 O O . GLU A 1 204 ? 7.721 -2.011 4.444 1.00 58.34 204 GLU A O 1
ATOM 1681 N N . GLY A 1 205 ? 6.067 -1.917 2.946 1.00 53.00 205 GLY A N 1
ATOM 1682 C CA . GLY A 1 205 ? 4.986 -1.748 3.928 1.00 53.00 205 GLY A CA 1
ATOM 1683 C C . GLY A 1 205 ? 3.819 -2.737 3.814 1.00 53.00 205 GLY A C 1
ATOM 1684 O O . GLY A 1 205 ? 2.976 -2.765 4.700 1.00 53.00 205 GLY A O 1
ATOM 1685 N N . LEU A 1 206 ? 3.744 -3.545 2.748 1.00 58.03 206 LEU A N 1
ATOM 1686 C CA . LEU A 1 206 ? 2.512 -4.266 2.378 1.00 58.03 206 LEU A CA 1
ATOM 1687 C C . LEU A 1 206 ? 2.510 -5.765 2.709 1.00 58.03 206 LEU A C 1
ATOM 1689 O O . LEU A 1 206 ? 1.452 -6.380 2.669 1.00 58.03 206 LEU A O 1
ATOM 1693 N N . VAL A 1 207 ? 3.673 -6.388 2.936 1.00 53.06 207 VAL A N 1
ATOM 1694 C CA . VAL A 1 207 ? 3.773 -7.857 3.120 1.00 53.06 207 VAL A CA 1
ATOM 1695 C C . VAL A 1 207 ? 4.682 -8.246 4.293 1.00 53.06 207 VAL A C 1
ATOM 1697 O O . VAL A 1 207 ? 4.857 -9.426 4.590 1.00 53.06 207 VAL A O 1
ATOM 1700 N N . GLU A 1 208 ? 5.240 -7.281 5.025 1.00 51.62 208 GLU A N 1
ATOM 1701 C CA . GLU A 1 208 ? 5.945 -7.590 6.269 1.00 51.62 208 GLU A CA 1
ATOM 1702 C C . GLU A 1 208 ? 4.913 -7.871 7.371 1.00 51.62 208 GLU A C 1
ATOM 1704 O O . GLU A 1 208 ? 4.544 -6.994 8.147 1.00 51.62 208 GLU A O 1
ATOM 1709 N N . CYS A 1 209 ? 4.456 -9.126 7.465 1.00 40.66 209 CYS A N 1
ATOM 1710 C CA . CYS A 1 209 ? 3.550 -9.653 8.501 1.00 40.66 209 CYS A CA 1
ATOM 1711 C C . CYS A 1 209 ? 4.042 -9.469 9.959 1.00 40.66 209 CYS A C 1
ATOM 1713 O O . CYS A 1 209 ? 3.426 -9.999 10.882 1.00 40.66 209 CYS A O 1
ATOM 1715 N N . ALA A 1 210 ? 5.145 -8.752 10.183 1.00 40.34 210 ALA A N 1
ATOM 1716 C CA . ALA A 1 210 ? 5.802 -8.597 11.474 1.00 40.34 210 ALA A CA 1
ATOM 1717 C C . ALA A 1 210 ? 6.029 -7.137 11.908 1.00 40.34 210 ALA A C 1
ATOM 1719 O O . ALA A 1 210 ? 6.423 -6.928 13.053 1.00 40.34 210 ALA A O 1
ATOM 1720 N N . ALA A 1 211 ? 5.795 -6.129 11.055 1.00 48.28 211 ALA A N 1
ATOM 1721 C CA . ALA A 1 211 ? 6.112 -4.742 11.398 1.00 48.28 211 ALA A CA 1
ATOM 1722 C C . ALA A 1 211 ? 4.844 -3.921 11.721 1.00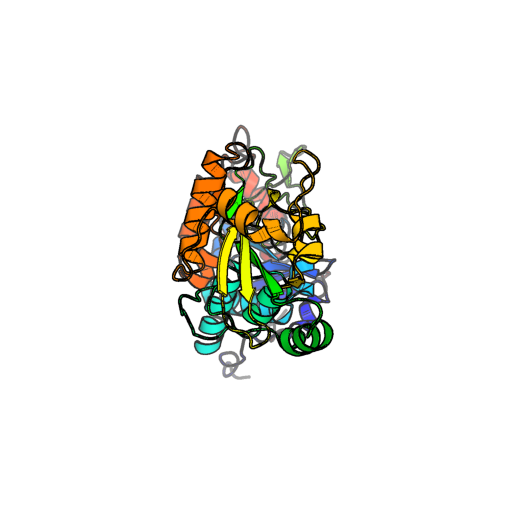 48.28 211 ALA A C 1
ATOM 1724 O O . ALA A 1 211 ? 4.077 -3.603 10.814 1.00 48.28 211 ALA A O 1
ATOM 1725 N N . PRO A 1 212 ? 4.630 -3.499 12.984 1.00 58.69 212 PRO A N 1
ATOM 1726 C CA . PRO A 1 212 ? 3.523 -2.619 13.385 1.00 58.69 212 PRO A CA 1
ATOM 1727 C C . PRO A 1 212 ? 3.655 -1.169 12.870 1.00 58.69 212 PRO A C 1
ATOM 1729 O O . PRO A 1 212 ? 2.993 -0.273 13.379 1.00 58.69 212 PRO A O 1
ATOM 1732 N N . SER A 1 213 ? 4.518 -0.898 11.886 1.00 66.00 213 SER A N 1
ATOM 1733 C CA . SER A 1 213 ? 4.912 0.465 11.510 1.00 66.00 213 SER A CA 1
ATOM 1734 C C . SER A 1 213 ? 3.827 1.283 10.806 1.00 66.00 213 SER A C 1
ATOM 1736 O O . SER A 1 213 ? 3.931 2.503 10.795 1.00 66.00 213 SER A O 1
ATOM 1738 N N . THR A 1 214 ? 2.821 0.645 10.206 1.00 77.81 214 THR A N 1
ATOM 1739 C CA . THR A 1 214 ? 1.737 1.317 9.458 1.00 77.81 214 THR A CA 1
ATOM 1740 C C . THR A 1 214 ? 0.383 1.266 10.173 1.00 77.81 214 THR A C 1
ATOM 1742 O O . THR A 1 214 ? -0.591 1.847 9.693 1.00 77.81 214 THR A O 1
ATOM 1745 N N . LEU A 1 215 ? 0.301 0.600 11.331 1.00 86.50 215 LEU A N 1
ATOM 1746 C CA . LEU A 1 215 ? -0.887 0.595 12.183 1.00 86.50 215 LEU A CA 1
ATOM 1747 C C . LEU A 1 215 ? -0.934 1.903 12.979 1.00 86.50 215 LEU A C 1
ATOM 1749 O O . LEU A 1 215 ? -0.098 2.137 13.847 1.00 86.50 215 LEU A O 1
ATOM 1753 N N . LEU A 1 216 ? -1.926 2.741 12.693 1.00 88.00 216 LEU A N 1
ATOM 1754 C CA . LEU A 1 216 ? -2.084 4.056 13.313 1.00 88.00 216 LEU A CA 1
ATOM 1755 C C . LEU A 1 216 ? -2.860 4.016 14.629 1.00 88.00 216 LEU A C 1
ATOM 1757 O O . LEU A 1 216 ? -2.693 4.908 15.453 1.00 88.00 216 LEU A O 1
ATOM 1761 N N . GLY A 1 217 ? -3.722 3.018 14.827 1.00 90.38 217 GLY A N 1
ATOM 1762 C CA . GLY A 1 217 ? -4.533 2.890 16.035 1.00 90.38 217 GLY A CA 1
ATOM 1763 C C . GLY A 1 217 ? -5.763 2.019 15.831 1.00 90.38 217 GLY A C 1
ATOM 1764 O O . GLY A 1 217 ? -5.888 1.326 14.820 1.00 90.38 217 GLY A O 1
ATOM 1765 N N . PHE A 1 218 ? -6.681 2.077 16.793 1.00 92.50 218 PHE A N 1
ATOM 1766 C CA . PHE A 1 218 ? -7.936 1.329 16.766 1.00 92.50 218 PHE A CA 1
ATOM 1767 C C . PHE A 1 218 ? -9.114 2.264 16.961 1.00 92.50 218 PHE A C 1
ATOM 1769 O O . PHE A 1 218 ? -9.149 3.047 17.909 1.00 92.50 218 PHE A O 1
ATOM 1776 N N . CYS A 1 219 ? -10.095 2.149 16.072 1.00 94.44 219 CYS A N 1
ATOM 1777 C CA . CYS A 1 219 ? -11.419 2.699 16.300 1.00 94.44 219 CYS A CA 1
ATOM 1778 C C . CYS A 1 219 ? -12.217 1.655 17.086 1.00 94.44 219 CYS A C 1
ATOM 1780 O O . CYS A 1 219 ? -12.423 0.539 16.610 1.00 94.44 219 CYS A O 1
ATOM 1782 N N . VAL A 1 220 ? -12.640 2.004 18.294 1.00 95.69 220 VAL A N 1
ATOM 1783 C CA . VAL A 1 220 ? -13.441 1.162 19.177 1.00 95.69 220 VAL A CA 1
ATOM 1784 C C . VAL A 1 220 ? -14.879 1.656 19.124 1.00 95.69 220 VAL A C 1
ATOM 1786 O O . VAL A 1 220 ? -15.143 2.801 19.483 1.00 95.69 220 VAL A O 1
ATOM 1789 N N . ARG A 1 221 ? -15.814 0.809 18.686 1.00 96.31 221 ARG A N 1
ATOM 1790 C CA . ARG A 1 221 ? -17.256 1.092 18.759 1.00 96.31 221 ARG A CA 1
ATOM 1791 C C . ARG A 1 221 ? -17.867 0.268 19.873 1.00 96.31 221 ARG A C 1
ATOM 1793 O O . ARG A 1 221 ? -17.782 -0.957 19.839 1.00 96.31 221 ARG A O 1
ATOM 1800 N N . LYS A 1 222 ? -18.527 0.908 20.830 1.00 96.75 222 LYS A N 1
ATOM 1801 C CA . LYS A 1 222 ? -19.417 0.191 21.742 1.00 96.75 222 LYS A CA 1
ATOM 1802 C C . LYS A 1 222 ? -20.758 0.016 21.057 1.00 96.75 222 LYS A C 1
ATOM 1804 O O . LYS A 1 222 ? -21.365 0.993 20.635 1.00 96.75 222 LYS A O 1
ATOM 1809 N N . LEU A 1 223 ? -21.214 -1.219 20.948 1.00 96.62 223 LEU A N 1
ATOM 1810 C CA . LEU A 1 223 ? -22.420 -1.594 20.231 1.00 96.62 223 LEU A CA 1
ATOM 1811 C C . LEU A 1 223 ? -23.423 -2.232 21.186 1.00 96.62 223 LEU A C 1
ATOM 1813 O O . LEU A 1 223 ? -23.077 -3.099 21.994 1.00 96.62 223 LEU A O 1
ATOM 1817 N N . SER A 1 224 ? -24.688 -1.846 21.063 1.00 95.19 224 SER A N 1
ATOM 1818 C CA . SER A 1 224 ? -25.786 -2.631 21.617 1.00 95.19 224 SER A CA 1
ATOM 1819 C C . SER A 1 224 ? -25.884 -3.976 20.886 1.00 95.19 224 SER A C 1
ATOM 1821 O O . SER A 1 224 ? -25.389 -4.132 19.769 1.00 95.19 224 SER A O 1
ATOM 1823 N N . LEU A 1 225 ? -26.594 -4.949 21.460 1.00 93.06 225 LEU A N 1
ATOM 1824 C CA . LEU A 1 225 ? -26.845 -6.228 20.778 1.00 93.06 225 LEU A CA 1
ATOM 1825 C C . LEU A 1 225 ? -27.753 -6.095 19.536 1.00 93.06 225 LEU A C 1
ATOM 1827 O O . LEU A 1 225 ? -27.855 -7.041 18.758 1.00 93.06 225 LEU A O 1
ATOM 1831 N N . SER A 1 226 ? -28.407 -4.943 19.332 1.00 92.44 226 SER A N 1
ATOM 1832 C CA . SER A 1 226 ? -29.125 -4.617 18.089 1.00 92.44 226 SER A CA 1
ATOM 1833 C C . SER A 1 226 ? -28.228 -3.974 17.023 1.00 92.44 226 SER A C 1
ATOM 1835 O O . SER A 1 226 ? -28.663 -3.835 15.881 1.00 92.44 226 SER A O 1
ATOM 1837 N N . GLY A 1 227 ? -26.981 -3.631 17.365 1.00 91.50 227 GLY A N 1
ATOM 1838 C CA . GLY A 1 227 ? -26.017 -3.000 16.462 1.00 91.50 227 GLY A CA 1
ATOM 1839 C C . GLY A 1 227 ? -26.024 -1.470 16.495 1.00 91.50 227 GLY A C 1
ATOM 1840 O O . GLY A 1 227 ? -25.431 -0.845 15.620 1.00 91.50 227 GLY A O 1
ATOM 1841 N N . GLU A 1 228 ? -26.682 -0.855 17.479 1.00 94.19 228 GLU A N 1
ATOM 1842 C CA . GLU A 1 228 ? -26.643 0.597 17.675 1.00 94.19 228 GLU A CA 1
ATOM 1843 C C . GLU A 1 228 ? -25.330 1.008 18.337 1.00 94.19 228 GLU A C 1
ATOM 1845 O O . GLU A 1 228 ? -24.874 0.359 19.278 1.00 94.19 228 GLU A O 1
ATOM 1850 N N . ILE A 1 229 ? -24.733 2.103 17.867 1.00 95.06 229 ILE A N 1
ATOM 1851 C CA . ILE A 1 229 ? -23.496 2.639 18.439 1.00 95.06 229 ILE A CA 1
ATOM 1852 C C . ILE A 1 229 ? -23.843 3.407 19.709 1.00 95.06 229 ILE A C 1
ATOM 1854 O O . ILE A 1 229 ? -24.544 4.415 19.662 1.00 95.06 229 ILE A O 1
ATOM 1858 N N . LEU A 1 230 ? -23.340 2.909 20.832 1.00 95.56 230 LEU A N 1
ATOM 1859 C CA . LEU A 1 230 ? -23.514 3.480 22.162 1.00 95.56 230 LEU A CA 1
ATOM 1860 C C . LEU A 1 230 ? -22.401 4.474 22.504 1.00 95.56 230 LEU A C 1
ATOM 1862 O O . LEU A 1 230 ? -22.666 5.459 23.183 1.00 95.56 230 LEU A O 1
ATOM 1866 N N . ASP A 1 231 ? -21.174 4.212 22.049 1.00 96.81 231 ASP A N 1
ATOM 1867 C CA . ASP A 1 231 ? -20.019 5.097 22.237 1.00 96.81 231 ASP A CA 1
ATOM 1868 C C . ASP A 1 231 ? -18.909 4.771 21.216 1.00 96.81 231 ASP A C 1
ATOM 1870 O O . ASP A 1 231 ? -18.960 3.745 20.522 1.00 96.81 231 ASP A O 1
ATOM 1874 N N . TYR A 1 232 ? -17.923 5.659 21.101 1.00 97.12 232 TYR A N 1
ATOM 1875 C CA . TYR A 1 232 ? -16.847 5.609 20.121 1.00 97.12 232 TYR A CA 1
ATOM 1876 C C . TYR A 1 232 ? -15.535 6.165 20.683 1.00 97.12 232 TYR A C 1
ATOM 1878 O O . TYR A 1 232 ? -15.507 7.242 21.278 1.00 97.12 232 TYR A O 1
ATOM 1886 N N . TRP A 1 233 ? -14.429 5.479 20.397 1.00 97.44 233 TRP A N 1
ATOM 1887 C CA . TRP A 1 233 ? -13.085 5.949 20.725 1.00 97.44 233 TRP A CA 1
ATOM 1888 C C . TRP A 1 233 ? -12.115 5.665 19.588 1.00 97.44 233 TRP A C 1
ATOM 1890 O O . TRP A 1 233 ? -12.204 4.644 18.913 1.00 97.44 233 TRP A O 1
ATOM 1900 N N . PHE A 1 234 ? -11.134 6.538 19.419 1.00 96.31 234 PHE A N 1
ATOM 1901 C CA . PHE A 1 234 ? -9.926 6.273 18.659 1.00 96.31 234 PHE A CA 1
ATOM 1902 C C . PHE A 1 234 ? -8.746 6.255 19.625 1.00 96.31 234 PHE A C 1
ATOM 1904 O O . PHE A 1 234 ? -8.507 7.243 20.321 1.00 96.31 234 PHE A O 1
ATOM 1911 N N . ILE A 1 235 ? -8.034 5.132 19.689 1.00 93.38 235 ILE A N 1
ATOM 1912 C CA . ILE A 1 235 ? -6.941 4.909 20.643 1.00 93.38 235 ILE A CA 1
ATOM 1913 C C . ILE A 1 235 ? -5.642 4.560 19.920 1.00 93.38 235 ILE A C 1
ATOM 1915 O O . ILE A 1 235 ? -5.656 3.948 18.845 1.00 93.38 235 ILE A O 1
ATOM 1919 N N . ALA A 1 236 ? -4.520 4.922 20.543 1.00 89.31 236 ALA A N 1
ATOM 1920 C CA . ALA A 1 236 ? -3.192 4.570 20.058 1.00 89.31 236 ALA A CA 1
ATOM 1921 C C . ALA A 1 236 ? -3.022 3.046 19.968 1.00 89.31 236 ALA A C 1
ATOM 1923 O O . ALA A 1 236 ? -3.634 2.330 20.769 1.00 89.31 236 ALA A O 1
ATOM 1924 N N . PRO A 1 237 ? -2.134 2.538 19.089 1.00 85.44 237 PRO A N 1
ATOM 1925 C CA . PRO A 1 237 ? -1.802 1.126 19.037 1.00 85.44 237 PRO A CA 1
ATOM 1926 C C . PRO A 1 237 ? -1.367 0.652 20.422 1.00 85.44 237 PRO A C 1
ATOM 1928 O O . PRO A 1 237 ? -2.154 0.019 21.090 1.00 85.44 237 PRO A O 1
ATOM 1931 N N . TYR A 1 238 ? -0.221 1.043 20.968 1.00 82.75 238 TYR A N 1
ATOM 1932 C CA . TYR A 1 238 ? 0.355 0.502 22.219 1.00 82.75 238 TYR A CA 1
ATOM 1933 C C . TYR A 1 238 ? -0.518 0.517 23.502 1.00 82.75 238 TYR A C 1
ATOM 1935 O O . TYR A 1 238 ? -0.050 0.063 24.543 1.00 82.75 238 TYR A O 1
ATOM 1943 N N . LYS A 1 239 ? -1.755 1.026 23.478 1.00 85.56 239 LYS A N 1
ATOM 1944 C CA . LYS A 1 239 ? -2.728 0.953 24.576 1.00 85.56 239 LYS A CA 1
ATOM 1945 C C . LYS A 1 239 ? -3.552 -0.350 24.637 1.00 85.56 239 LYS A C 1
ATOM 1947 O O . LYS A 1 239 ? -4.293 -0.518 25.600 1.00 85.56 239 LYS A O 1
ATOM 1952 N N . LEU A 1 240 ? -3.440 -1.265 23.666 1.00 82.06 240 LEU A N 1
ATOM 1953 C CA . LEU A 1 240 ? -3.950 -2.645 23.800 1.00 82.06 240 LEU A CA 1
ATOM 1954 C C . LEU A 1 240 ? -2.790 -3.659 23.796 1.00 82.06 240 LEU A C 1
ATOM 1956 O O . LEU A 1 240 ? -1.746 -3.428 23.193 1.00 82.06 240 LEU A O 1
ATOM 1960 N N . GLY A 1 241 ? -2.963 -4.808 24.446 1.00 74.19 241 GLY A N 1
ATOM 1961 C CA . GLY A 1 241 ? -2.056 -5.950 24.338 1.00 74.19 241 GLY A CA 1
ATOM 1962 C C . GLY A 1 241 ? -2.251 -6.674 23.002 1.00 74.19 241 GLY A C 1
ATOM 1963 O O . GLY A 1 241 ? -3.350 -7.158 22.729 1.00 74.19 241 GLY A O 1
ATOM 1964 N N . TYR A 1 242 ? -1.202 -6.754 22.172 1.00 64.69 242 TYR A N 1
ATOM 1965 C CA . TYR A 1 242 ? -1.308 -7.240 20.786 1.00 64.69 242 TYR A CA 1
ATOM 1966 C C . TYR A 1 242 ? -0.650 -8.582 20.511 1.00 64.69 242 TYR A C 1
ATOM 1968 O O . TYR A 1 242 ? 0.478 -8.843 20.930 1.00 64.69 242 TYR A O 1
ATOM 1976 N N . ASP A 1 243 ? -1.306 -9.334 19.629 1.00 64.31 243 ASP A N 1
ATOM 1977 C CA . ASP A 1 243 ? -0.640 -10.198 18.663 1.00 64.31 243 ASP A CA 1
ATOM 1978 C C . ASP A 1 243 ? -0.772 -9.591 17.244 1.00 64.31 243 ASP A C 1
ATOM 1980 O O . ASP A 1 243 ? -1.612 -8.728 16.977 1.00 64.31 243 ASP A O 1
ATOM 1984 N N . SER A 1 244 ? 0.089 -10.004 16.314 1.00 56.88 244 SER A N 1
ATOM 1985 C CA . SER A 1 244 ? 0.104 -9.486 14.938 1.00 56.88 244 SER A CA 1
ATOM 1986 C C . SER A 1 244 ? -1.079 -9.953 14.082 1.00 56.88 244 SER A C 1
ATOM 1988 O O . SER A 1 244 ? -1.298 -9.403 13.005 1.00 56.88 244 SER A O 1
ATOM 1990 N N . PHE A 1 245 ? -1.837 -10.956 14.531 1.00 59.41 245 PHE A N 1
ATOM 1991 C CA . PHE A 1 245 ? -2.954 -11.528 13.779 1.00 59.41 245 PHE A CA 1
ATOM 1992 C C . PHE A 1 245 ? -4.263 -10.785 14.057 1.00 59.41 245 PHE A C 1
ATOM 1994 O O . PHE A 1 245 ? -5.039 -10.532 13.138 1.00 59.41 245 PHE A O 1
ATOM 2001 N N . THR A 1 246 ? -4.477 -10.369 15.302 1.00 66.50 246 THR A N 1
ATOM 2002 C CA . THR A 1 246 ? -5.655 -9.618 15.750 1.00 66.50 246 THR A CA 1
ATOM 2003 C C . THR A 1 246 ? -5.685 -8.183 15.231 1.00 66.50 246 THR A C 1
ATOM 2005 O O . THR A 1 246 ? -6.745 -7.578 15.132 1.00 66.50 246 THR A O 1
ATOM 2008 N N . SER A 1 247 ? -4.544 -7.619 14.834 1.00 73.50 247 SER A N 1
ATOM 2009 C CA . SER A 1 247 ? -4.491 -6.275 14.247 1.00 73.50 247 SER A CA 1
ATOM 2010 C C . SER A 1 247 ? -4.894 -6.234 12.768 1.00 73.50 247 SER A C 1
ATOM 2012 O O . SER A 1 247 ? -5.055 -5.152 12.207 1.00 73.50 247 SER A O 1
ATOM 2014 N N . GLN A 1 248 ? -5.076 -7.392 12.125 1.00 80.00 248 GLN A N 1
ATOM 2015 C CA . GLN A 1 248 ? -5.392 -7.492 10.697 1.00 80.00 248 GLN A CA 1
ATOM 2016 C C . GLN A 1 248 ? -6.880 -7.610 10.386 1.00 80.00 248 GLN A C 1
ATOM 2018 O O . GLN A 1 248 ? -7.249 -7.579 9.212 1.00 80.00 248 GLN A O 1
ATOM 2023 N N . ALA A 1 249 ? -7.729 -7.762 11.397 1.00 83.94 249 ALA A N 1
ATOM 2024 C CA . ALA A 1 249 ? -9.160 -7.931 11.217 1.00 83.94 249 ALA A CA 1
ATOM 2025 C C . ALA A 1 249 ? -9.947 -7.133 12.255 1.00 83.94 249 ALA A C 1
ATOM 2027 O O . ALA A 1 249 ? -9.439 -6.766 13.312 1.00 83.94 249 ALA A O 1
ATOM 2028 N N . THR A 1 250 ? -11.214 -6.880 11.946 1.00 89.00 250 THR A N 1
ATOM 2029 C CA . THR A 1 250 ? -12.163 -6.354 12.922 1.00 89.00 250 THR A CA 1
ATOM 2030 C C . THR A 1 250 ? -12.575 -7.460 13.890 1.00 89.00 250 THR A C 1
ATOM 2032 O O . THR A 1 250 ? -12.894 -8.574 13.468 1.00 89.00 250 THR A O 1
ATOM 2035 N N . HIS A 1 251 ? -12.613 -7.147 15.184 1.00 89.19 251 HIS A N 1
ATOM 2036 C CA . HIS A 1 251 ? -12.986 -8.093 16.237 1.00 89.19 251 HIS A CA 1
ATOM 2037 C C . HIS A 1 251 ? -14.125 -7.555 17.094 1.00 89.19 251 HIS A C 1
ATOM 2039 O O . HIS A 1 251 ? -14.140 -6.374 17.412 1.00 89.19 251 HIS A O 1
ATOM 2045 N N . TYR A 1 252 ? -15.022 -8.435 17.536 1.00 92.50 252 TYR A N 1
ATOM 2046 C CA . TYR A 1 252 ? -16.030 -8.122 18.551 1.00 92.50 252 TYR A CA 1
ATOM 2047 C C . TYR A 1 252 ? -15.610 -8.746 19.875 1.00 92.50 252 TYR A C 1
ATOM 2049 O O . TYR A 1 252 ? -15.182 -9.899 19.897 1.00 92.50 252 TYR A O 1
ATOM 2057 N N . GLN A 1 253 ? -15.691 -7.981 20.955 1.00 91.56 253 GLN A N 1
ATOM 2058 C CA . GLN A 1 253 ? -15.234 -8.371 22.283 1.00 91.56 253 GLN A CA 1
ATOM 2059 C C . GLN A 1 253 ? -16.295 -8.041 23.324 1.00 91.56 253 GLN A C 1
ATOM 2061 O O . GLN A 1 253 ? -16.992 -7.032 23.212 1.00 91.56 253 GLN A O 1
ATOM 2066 N N . VAL A 1 254 ? -16.393 -8.860 24.363 1.00 92.81 254 VAL A N 1
ATOM 2067 C CA . VAL A 1 254 ? -17.147 -8.502 25.575 1.00 92.81 254 VAL A CA 1
ATOM 2068 C C . VAL A 1 254 ? -16.263 -7.705 26.541 1.00 92.81 254 VAL A C 1
ATOM 2070 O O . VAL A 1 254 ? -15.058 -7.553 26.334 1.00 92.81 254 VAL A O 1
ATOM 2073 N N . ASP A 1 255 ? -16.852 -7.170 27.606 1.00 90.56 255 ASP A N 1
ATOM 2074 C CA . ASP A 1 255 ? -16.165 -6.319 28.583 1.00 90.56 255 ASP A CA 1
ATOM 2075 C C . ASP A 1 255 ? -14.957 -6.997 29.255 1.00 90.56 255 ASP A C 1
ATOM 2077 O O . ASP A 1 255 ? -13.899 -6.383 29.381 1.00 90.56 255 ASP A O 1
ATOM 2081 N N . CYS A 1 256 ? -15.068 -8.270 29.638 1.00 89.12 256 CYS A N 1
ATOM 2082 C CA . CYS A 1 256 ? -13.975 -9.008 30.270 1.00 89.12 256 CYS A CA 1
ATOM 2083 C C . CYS A 1 256 ? -12.812 -9.317 29.311 1.00 89.12 256 CYS A C 1
ATOM 2085 O O . CYS A 1 256 ? -11.657 -9.323 29.730 1.00 89.12 256 CYS A O 1
ATOM 2087 N N . GLU A 1 257 ? -13.089 -9.530 28.025 1.00 89.88 257 GLU A N 1
ATOM 2088 C CA . GLU A 1 257 ? -12.055 -9.700 26.998 1.00 89.88 257 GLU A CA 1
ATOM 2089 C C . GLU A 1 257 ? -11.363 -8.365 26.705 1.00 89.88 257 GLU A C 1
ATOM 2091 O O . GLU A 1 257 ? -10.136 -8.288 26.619 1.00 89.88 257 GLU A O 1
ATOM 2096 N N . MET A 1 258 ? -12.146 -7.286 26.617 1.00 90.06 258 MET A N 1
ATOM 2097 C CA . MET A 1 258 ? -11.619 -5.943 26.402 1.00 90.06 258 MET A CA 1
ATOM 2098 C C . MET A 1 258 ? -10.747 -5.484 27.577 1.00 90.06 258 MET A C 1
ATOM 2100 O O . MET A 1 258 ? -9.677 -4.910 27.369 1.00 90.06 258 MET A O 1
ATOM 2104 N N . SER A 1 259 ? -11.141 -5.794 28.815 1.00 89.19 259 SER A N 1
ATOM 2105 C CA . SER A 1 259 ? -10.362 -5.436 30.004 1.00 89.19 259 SER A CA 1
ATOM 2106 C C . SER A 1 259 ? -9.013 -6.160 30.060 1.00 89.19 259 SER A C 1
ATOM 2108 O O . SER A 1 259 ? -8.012 -5.567 30.467 1.00 89.19 259 SER A O 1
ATOM 2110 N N . GLN A 1 260 ? -8.949 -7.414 29.595 1.00 86.38 260 GLN A N 1
ATOM 2111 C CA . GLN A 1 260 ? -7.689 -8.152 29.459 1.00 86.38 260 GLN A CA 1
ATOM 2112 C C . GLN A 1 260 ? -6.754 -7.500 28.437 1.00 86.38 260 GLN A C 1
ATOM 2114 O O . GLN A 1 260 ? -5.547 -7.459 28.662 1.00 86.38 260 GLN A O 1
ATOM 2119 N N . LYS A 1 261 ? -7.300 -6.953 27.343 1.00 86.44 261 LYS A N 1
ATOM 2120 C CA . LYS A 1 261 ? -6.511 -6.269 26.310 1.00 86.44 261 LYS A CA 1
ATOM 2121 C C . LYS A 1 261 ? -6.031 -4.885 26.737 1.00 86.44 261 LYS A C 1
ATOM 2123 O O . LYS A 1 261 ? -4.919 -4.521 26.388 1.00 86.44 261 LYS A O 1
ATOM 2128 N N . LEU A 1 262 ? -6.826 -4.126 27.490 1.00 85.25 262 LEU A N 1
ATOM 2129 C CA . LEU A 1 262 ? -6.450 -2.786 27.974 1.00 85.25 262 LEU A CA 1
ATOM 2130 C C . LEU A 1 262 ? -5.438 -2.809 29.130 1.00 85.25 262 LEU A C 1
ATOM 2132 O O . LEU A 1 262 ? -4.825 -1.790 29.441 1.00 85.25 262 LEU A O 1
ATOM 2136 N N . SER A 1 263 ? -5.255 -3.961 29.774 1.00 66.56 263 SER A N 1
ATOM 2137 C CA . SER A 1 263 ? -4.293 -4.132 30.862 1.00 66.56 263 SER A CA 1
ATOM 2138 C C . SER A 1 263 ? -2.885 -4.347 30.289 1.00 66.56 263 SER A C 1
ATOM 2140 O O . SER A 1 263 ? -2.427 -5.481 30.136 1.00 66.56 263 SER A O 1
ATOM 2142 N N . ASN A 1 264 ? -2.184 -3.264 29.939 1.00 62.78 264 ASN A N 1
ATOM 2143 C CA . ASN A 1 264 ? -0.748 -3.341 29.652 1.00 62.78 264 ASN A CA 1
ATOM 2144 C C . ASN A 1 264 ? 0.004 -3.884 30.879 1.00 62.78 264 ASN A C 1
ATOM 2146 O O . ASN A 1 264 ? -0.377 -3.606 32.008 1.00 62.78 264 ASN A O 1
ATOM 2150 N N . ARG A 1 265 ? 1.111 -4.617 30.686 1.00 53.56 265 ARG A N 1
ATOM 2151 C CA . ARG A 1 265 ? 1.873 -5.255 31.789 1.00 53.56 265 ARG A CA 1
ATOM 2152 C C . ARG A 1 265 ? 2.363 -4.291 32.886 1.00 53.56 265 ARG A C 1
ATOM 2154 O O . ARG A 1 265 ? 2.737 -4.761 33.956 1.00 53.56 265 ARG A O 1
ATOM 2161 N N . GLU A 1 266 ? 2.381 -2.986 32.618 1.00 51.59 266 GLU A N 1
ATOM 2162 C CA . GLU A 1 266 ? 2.840 -1.933 33.534 1.00 51.59 266 GLU A CA 1
ATOM 2163 C C . GLU A 1 266 ? 1.694 -1.169 34.227 1.00 51.59 266 GLU A C 1
ATOM 2165 O O . GLU A 1 266 ? 1.927 -0.515 35.241 1.00 51.59 266 GLU A O 1
ATOM 2170 N N . GLU A 1 267 ? 0.455 -1.278 33.737 1.00 56.66 267 GLU A N 1
ATOM 2171 C CA . GLU A 1 267 ? -0.729 -0.651 34.335 1.00 56.66 267 GLU A CA 1
ATOM 2172 C C . GLU A 1 267 ? -1.563 -1.736 35.040 1.00 56.66 267 GLU A C 1
ATOM 2174 O O . GLU A 1 267 ? -1.727 -2.842 34.530 1.00 56.66 267 GLU A O 1
ATOM 2179 N N . GLY A 1 268 ? -2.042 -1.466 36.258 1.00 62.28 268 GLY A N 1
ATOM 2180 C CA . GLY A 1 268 ? -2.794 -2.445 37.056 1.00 62.28 268 GLY A CA 1
ATOM 2181 C C . GLY A 1 268 ? -3.997 -3.054 36.314 1.00 62.28 268 GLY A C 1
ATOM 2182 O O . GLY A 1 268 ? -4.490 -2.501 35.335 1.00 62.28 268 GLY A O 1
ATOM 2183 N N . GLN A 1 269 ? -4.490 -4.202 36.792 1.00 77.00 269 GLN A N 1
ATOM 2184 C CA . GLN A 1 269 ? -5.606 -4.912 36.151 1.00 77.00 269 GLN A CA 1
ATOM 2185 C C . GLN A 1 269 ? -6.856 -4.026 36.013 1.00 77.00 269 GLN A C 1
ATOM 2187 O O . GLN A 1 269 ? -7.416 -3.579 37.016 1.00 77.00 269 GLN A O 1
ATOM 2192 N N . VAL A 1 270 ? -7.329 -3.844 34.776 1.00 79.88 270 VAL A N 1
ATOM 2193 C CA . VAL A 1 270 ? -8.594 -3.163 34.468 1.00 79.88 270 VAL A CA 1
ATOM 2194 C C . VAL A 1 270 ? -9.755 -4.111 34.762 1.00 79.88 270 VAL A C 1
ATOM 2196 O O . VAL A 1 270 ? -9.783 -5.250 34.285 1.00 79.88 270 VAL A O 1
ATOM 2199 N N . LYS A 1 271 ? -10.747 -3.655 35.532 1.00 83.94 271 LYS A N 1
ATOM 2200 C CA . LYS A 1 271 ? -11.973 -4.434 35.757 1.00 83.94 271 LYS A CA 1
ATOM 2201 C C . LYS A 1 271 ? -12.914 -4.299 34.563 1.00 83.94 271 LYS A C 1
ATOM 2203 O O . LYS A 1 271 ? -13.046 -3.222 33.997 1.00 83.94 271 LYS A O 1
ATOM 2208 N N . ALA A 1 272 ? -13.665 -5.356 34.253 1.00 81.88 272 ALA A N 1
ATOM 2209 C CA . ALA A 1 272 ? -14.634 -5.370 33.148 1.00 81.88 272 ALA A CA 1
ATOM 2210 C C . ALA A 1 272 ? -15.631 -4.187 33.179 1.00 81.88 272 ALA A C 1
ATOM 2212 O O . ALA A 1 272 ? -15.935 -3.589 32.154 1.00 81.88 272 ALA A O 1
ATOM 2213 N N . ARG A 1 273 ? -16.079 -3.777 34.374 1.00 82.94 273 ARG A N 1
ATOM 2214 C CA . ARG A 1 273 ? -17.009 -2.645 34.547 1.00 82.94 273 ARG A CA 1
ATOM 2215 C C . ARG A 1 273 ? -16.375 -1.262 34.350 1.00 82.94 273 ARG A C 1
ATOM 2217 O O . ARG A 1 273 ? -17.107 -0.288 34.252 1.00 82.94 273 ARG A O 1
ATOM 2224 N N . GLU A 1 274 ? -15.049 -1.177 34.327 1.00 90.56 274 GLU A N 1
ATOM 2225 C CA . GLU A 1 274 ? -14.277 0.071 34.233 1.00 90.56 274 GLU A CA 1
ATOM 2226 C C . GLU A 1 274 ? -13.725 0.292 32.805 1.00 90.56 274 GLU A C 1
ATOM 2228 O O . GLU A 1 274 ? -12.979 1.238 32.569 1.00 90.56 274 GLU A O 1
ATOM 2233 N N . VAL A 1 275 ? -14.098 -0.558 31.834 1.00 92.56 275 VAL A N 1
ATOM 2234 C CA . VAL A 1 275 ? -13.597 -0.504 30.446 1.00 92.56 275 VAL A CA 1
ATOM 2235 C C . VAL A 1 275 ? -13.883 0.838 29.768 1.00 92.56 275 VAL A C 1
ATOM 2237 O O . VAL A 1 275 ? -12.953 1.426 29.226 1.00 92.56 275 VAL A O 1
ATOM 2240 N N . ASP A 1 276 ? -15.122 1.345 29.823 1.00 95.69 276 ASP A N 1
ATOM 2241 C CA . ASP A 1 276 ? -15.477 2.641 29.214 1.00 95.69 276 ASP A CA 1
ATOM 2242 C C . ASP A 1 276 ? -14.638 3.784 29.796 1.00 95.69 276 ASP A C 1
ATOM 2244 O O . ASP A 1 276 ? -14.086 4.589 29.055 1.00 95.69 276 ASP A O 1
ATOM 2248 N N . GLN A 1 277 ? -14.500 3.822 31.127 1.00 94.44 277 GLN A N 1
ATOM 2249 C CA . GLN A 1 277 ? -13.713 4.847 31.810 1.00 94.44 277 GLN A CA 1
ATOM 2250 C C . GLN A 1 277 ? -12.253 4.786 31.363 1.00 94.44 277 GLN A C 1
ATOM 2252 O O . GLN A 1 277 ? -11.647 5.811 31.061 1.00 94.44 277 GLN A O 1
ATOM 2257 N N . LYS A 1 278 ? -11.685 3.579 31.279 1.00 92.62 278 LYS A N 1
ATOM 2258 C CA . LYS A 1 278 ? -10.313 3.423 30.811 1.00 92.62 278 LYS A CA 1
ATOM 2259 C C . LYS A 1 278 ? -10.162 3.875 29.360 1.00 92.62 278 LYS A C 1
ATOM 2261 O O . LYS A 1 278 ? -9.160 4.507 29.045 1.00 92.62 278 LYS A O 1
ATOM 2266 N N . LEU A 1 279 ? -11.134 3.578 28.494 1.00 94.75 279 LEU A N 1
ATOM 2267 C CA . LEU A 1 279 ? -11.157 4.048 27.106 1.00 94.75 279 LEU A CA 1
ATOM 2268 C C . LEU A 1 279 ? -11.247 5.578 27.021 1.00 94.75 279 LEU A C 1
ATOM 2270 O O . LEU A 1 279 ? -10.518 6.168 26.227 1.00 94.75 279 LEU A O 1
ATOM 2274 N N . ASP A 1 280 ? -12.058 6.218 27.866 1.00 95.94 280 ASP A N 1
ATOM 2275 C CA . ASP A 1 280 ? -12.137 7.681 27.973 1.00 95.94 280 ASP A CA 1
ATOM 2276 C C . ASP A 1 280 ? -10.792 8.310 28.357 1.00 95.94 280 ASP A C 1
ATOM 2278 O O . ASP A 1 280 ? -10.413 9.339 27.803 1.00 95.94 280 ASP A O 1
ATOM 2282 N N . GLU A 1 281 ? -10.049 7.680 29.269 1.00 92.81 281 GLU A N 1
ATOM 2283 C CA . GLU A 1 281 ? -8.746 8.168 29.735 1.00 92.81 281 GLU A CA 1
ATOM 2284 C C . GLU A 1 281 ? -7.646 8.096 28.661 1.00 92.81 281 GLU A C 1
ATOM 2286 O O . GLU A 1 281 ? -6.748 8.937 28.650 1.00 92.81 281 GLU A O 1
ATOM 2291 N N . ILE A 1 282 ? -7.679 7.090 27.779 1.00 91.56 282 ILE A N 1
ATOM 2292 C CA . ILE A 1 282 ? -6.604 6.829 26.798 1.00 91.56 282 ILE A CA 1
ATOM 2293 C C . ILE A 1 282 ? -6.930 7.289 25.372 1.00 91.56 282 ILE A C 1
ATOM 2295 O O . ILE A 1 282 ? -6.099 7.121 24.476 1.00 91.56 282 ILE A O 1
ATOM 2299 N N . ALA A 1 283 ? -8.142 7.786 25.126 1.00 95.31 283 ALA A N 1
ATOM 2300 C CA . ALA A 1 283 ? -8.589 8.131 23.785 1.00 95.31 283 ALA A CA 1
ATOM 2301 C C . ALA A 1 283 ? -7.874 9.359 23.220 1.00 95.31 283 ALA A C 1
ATOM 2303 O O . ALA A 1 283 ? -7.814 10.421 23.832 1.00 95.31 283 ALA A O 1
ATOM 2304 N N . TRP A 1 284 ? -7.409 9.224 21.979 1.00 95.75 284 TRP A N 1
ATOM 2305 C CA . TRP A 1 284 ? -6.961 10.344 21.155 1.00 95.75 284 TRP A CA 1
ATOM 2306 C C . TRP A 1 284 ? -8.134 11.142 20.588 1.00 95.75 284 TRP A C 1
ATOM 2308 O O . TRP A 1 284 ? -8.006 12.336 20.335 1.00 95.75 284 TRP A O 1
ATOM 2318 N N . SER A 1 285 ? -9.282 10.496 20.373 1.00 96.56 285 SER A N 1
ATOM 2319 C CA . SER A 1 285 ? -10.525 11.167 19.991 1.00 96.56 285 SER A CA 1
ATOM 2320 C C . SER A 1 285 ? -11.743 10.325 20.356 1.00 96.56 285 SER A C 1
ATOM 2322 O O . SER A 1 285 ? -11.681 9.097 20.339 1.00 96.56 285 SER A O 1
ATOM 2324 N N . LYS A 1 286 ? -12.865 10.995 20.626 1.00 96.69 286 LYS A N 1
ATOM 2325 C CA . LYS A 1 286 ? -14.200 10.391 20.752 1.00 96.69 286 LYS A CA 1
ATOM 2326 C C . LYS A 1 286 ? -15.179 10.874 19.680 1.00 96.69 286 LYS A C 1
ATOM 2328 O O . LYS A 1 286 ? -16.355 10.540 19.735 1.00 96.69 286 LYS A O 1
ATOM 2333 N N . ASP A 1 287 ? -14.729 11.681 18.719 1.00 95.50 287 ASP A N 1
ATOM 2334 C CA . ASP A 1 287 ? -15.608 12.263 17.703 1.00 95.50 287 ASP A CA 1
ATOM 2335 C C . ASP A 1 287 ? -15.951 11.224 16.611 1.00 95.50 287 ASP A C 1
ATOM 2337 O O . ASP A 1 287 ? -15.077 10.858 15.816 1.00 95.50 287 ASP A O 1
ATOM 2341 N N . PRO A 1 288 ? -17.213 10.748 16.531 1.00 92.69 288 PRO A N 1
ATOM 2342 C CA . PRO A 1 288 ? -17.619 9.739 15.555 1.00 92.69 288 PRO A CA 1
ATOM 2343 C C . PRO A 1 288 ? -17.814 10.319 14.144 1.00 92.69 288 PRO A C 1
ATOM 2345 O O . PRO A 1 288 ? -18.096 9.573 13.205 1.00 92.69 288 PRO A O 1
ATOM 2348 N N . THR A 1 289 ? -17.724 11.642 13.974 1.00 93.00 289 THR A N 1
ATOM 2349 C CA . THR A 1 289 ? -17.908 12.312 12.679 1.00 93.00 289 THR A CA 1
ATOM 2350 C C . THR A 1 289 ? -16.625 12.380 11.854 1.00 93.00 289 THR A C 1
ATOM 2352 O O . THR A 1 289 ? -16.694 12.632 10.646 1.00 93.00 289 THR A O 1
ATOM 2355 N N . LEU A 1 290 ? -15.478 12.089 12.473 1.00 93.06 290 LEU A N 1
ATOM 2356 C CA . LEU A 1 290 ? -14.181 12.097 11.812 1.00 93.06 290 LEU A CA 1
ATOM 2357 C C . LEU A 1 290 ? -14.084 10.984 10.768 1.00 93.06 290 LEU A C 1
ATOM 2359 O O . LEU A 1 290 ? -14.461 9.832 10.997 1.00 93.06 290 LEU A O 1
ATOM 2363 N N . ASN A 1 291 ? -13.548 11.332 9.605 1.00 91.44 291 ASN A N 1
ATOM 2364 C CA . ASN A 1 291 ? -13.209 10.370 8.562 1.00 91.44 291 ASN A CA 1
ATOM 2365 C C . ASN A 1 291 ? -11.774 9.831 8.732 1.00 91.44 291 ASN A C 1
ATOM 2367 O O . ASN A 1 291 ? -11.002 10.315 9.560 1.00 91.44 291 ASN A O 1
ATOM 2371 N N . PHE A 1 292 ? -11.397 8.836 7.925 1.00 87.50 292 PHE A N 1
ATOM 2372 C CA . PHE A 1 292 ? -10.063 8.226 7.990 1.00 87.50 292 PHE A CA 1
ATOM 2373 C C . PHE A 1 292 ? -8.891 9.210 7.832 1.00 87.50 292 PHE A C 1
ATOM 2375 O O . PHE A 1 292 ? -7.907 9.089 8.558 1.00 87.50 292 PHE A O 1
ATOM 2382 N N . GLU A 1 293 ? -8.993 10.201 6.941 1.00 87.88 293 GLU A N 1
ATOM 2383 C CA . GLU A 1 293 ? -7.935 11.205 6.738 1.00 87.88 293 GLU A CA 1
ATOM 2384 C C . GLU A 1 293 ? -7.766 12.111 7.964 1.00 87.88 293 GLU A C 1
ATOM 2386 O O . GLU A 1 293 ? -6.665 12.556 8.282 1.00 87.88 293 GLU A O 1
ATOM 2391 N N . GLU A 1 294 ? -8.862 12.421 8.655 1.00 92.31 294 GLU A N 1
ATOM 2392 C CA . GLU A 1 294 ? -8.829 13.233 9.873 1.00 92.31 294 GLU A CA 1
ATOM 2393 C C . GLU A 1 294 ? -8.229 12.449 11.041 1.00 92.31 294 GLU A C 1
ATOM 2395 O O . GLU A 1 294 ? -7.397 12.984 11.774 1.00 92.31 294 GLU A O 1
ATOM 2400 N N . LEU A 1 295 ? -8.574 11.166 11.170 1.00 92.56 295 LEU A N 1
ATOM 2401 C CA . LEU A 1 295 ? -7.989 10.289 12.186 1.00 92.56 295 LEU A CA 1
ATOM 2402 C C . LEU A 1 295 ? -6.498 10.040 11.962 1.00 92.56 295 LEU A C 1
ATOM 2404 O O . LEU A 1 295 ? -5.750 9.972 12.932 1.00 92.56 295 LEU A O 1
ATOM 2408 N N . GLU A 1 296 ? -6.035 9.970 10.713 1.00 90.62 296 GLU A N 1
ATOM 2409 C CA . GLU A 1 296 ? -4.599 9.919 10.415 1.00 90.62 296 GLU A CA 1
ATOM 2410 C C . GLU A 1 296 ? -3.855 11.137 10.921 1.00 90.62 296 GLU A C 1
ATOM 2412 O O . GLU A 1 296 ? -2.817 10.999 11.562 1.00 90.62 296 GLU A O 1
ATOM 2417 N N . LYS A 1 297 ? -4.391 12.332 10.663 1.00 91.56 297 LYS A N 1
ATOM 2418 C CA . LYS A 1 297 ? -3.779 13.576 11.137 1.00 91.56 297 LYS A CA 1
ATOM 2419 C C . LYS A 1 297 ? -3.692 13.589 12.657 1.00 91.56 297 LYS A C 1
ATOM 2421 O O . LYS A 1 297 ? -2.654 13.968 13.193 1.00 91.56 297 LYS A O 1
ATOM 2426 N N . ILE A 1 298 ? -4.744 13.133 13.341 1.00 93.81 298 ILE A N 1
ATOM 2427 C CA . ILE A 1 298 ? -4.727 12.961 14.798 1.00 93.81 298 ILE A CA 1
ATOM 2428 C C . ILE A 1 298 ? -3.636 11.967 15.196 1.00 93.81 298 ILE A C 1
ATOM 2430 O O . ILE A 1 298 ? -2.810 12.300 16.038 1.00 93.81 298 ILE A O 1
ATOM 2434 N N . ALA A 1 299 ? -3.571 10.793 14.563 1.00 91.31 299 ALA A N 1
ATOM 2435 C CA . ALA A 1 299 ? -2.566 9.779 14.870 1.00 91.31 299 ALA A CA 1
ATOM 2436 C C . ALA A 1 299 ? -1.135 10.306 14.692 1.00 91.31 299 ALA A C 1
ATOM 2438 O O . ALA A 1 299 ? -0.293 10.098 15.561 1.00 91.31 299 ALA A O 1
ATOM 2439 N N . MET A 1 300 ? -0.858 11.037 13.609 1.00 90.25 300 MET A N 1
ATOM 2440 C CA . MET A 1 300 ? 0.448 11.654 13.369 1.00 90.25 300 MET A CA 1
ATOM 2441 C C . MET A 1 300 ? 0.822 12.654 14.467 1.00 90.25 300 MET A C 1
ATOM 2443 O O . MET A 1 300 ? 1.929 12.587 15.004 1.00 90.25 300 MET A O 1
ATOM 2447 N N . VAL A 1 301 ? -0.099 13.555 14.825 1.00 92.69 301 VAL A N 1
ATOM 2448 C CA . VAL A 1 301 ? 0.124 14.557 15.877 1.00 92.69 301 VAL A CA 1
ATOM 2449 C C . VAL A 1 301 ? 0.328 13.877 17.226 1.00 92.69 301 VAL A C 1
ATOM 2451 O O . VAL A 1 301 ? 1.335 14.119 17.887 1.00 92.69 301 VAL A O 1
ATOM 2454 N N . MET A 1 302 ? -0.570 12.980 17.619 1.00 92.88 302 MET A N 1
ATOM 2455 C CA . MET A 1 302 ? -0.504 12.324 18.922 1.00 92.88 302 MET A CA 1
ATOM 2456 C C . MET A 1 302 ? 0.725 11.421 19.059 1.00 92.88 302 MET A C 1
ATOM 2458 O O . MET A 1 302 ? 1.395 11.469 20.087 1.00 92.88 302 MET A O 1
ATOM 2462 N N . THR A 1 303 ? 1.109 10.693 18.004 1.00 88.94 303 THR A N 1
ATOM 2463 C CA . THR A 1 303 ? 2.346 9.888 18.002 1.00 88.94 303 THR A CA 1
ATOM 2464 C C . THR A 1 303 ? 3.581 10.769 18.185 1.00 88.94 303 THR A C 1
ATOM 2466 O O . THR A 1 303 ? 4.497 10.391 18.912 1.00 88.94 303 THR A O 1
ATOM 2469 N N . SER A 1 304 ? 3.608 11.964 17.581 1.00 86.56 304 SER A N 1
ATOM 2470 C CA . SER A 1 304 ? 4.722 12.906 17.761 1.00 86.56 304 SER A CA 1
ATOM 2471 C C . SER A 1 304 ? 4.825 13.472 19.185 1.00 86.56 304 SER A C 1
ATOM 2473 O O . SER A 1 304 ? 5.921 13.820 19.617 1.00 86.56 304 SER A O 1
ATOM 2475 N N . ILE A 1 305 ? 3.706 13.532 19.919 1.00 89.44 305 ILE A N 1
ATOM 2476 C CA . ILE A 1 305 ? 3.637 14.023 21.304 1.00 89.44 305 ILE A CA 1
ATOM 2477 C C . ILE A 1 305 ? 3.980 12.907 22.298 1.00 89.44 305 ILE A C 1
ATOM 2479 O O . ILE A 1 305 ? 4.829 13.098 23.166 1.00 89.44 305 ILE A O 1
ATOM 2483 N N . GLU A 1 306 ? 3.326 11.749 22.186 1.00 87.31 306 GLU A N 1
ATOM 2484 C CA . GLU A 1 306 ? 3.457 10.651 23.153 1.00 87.31 306 GLU A CA 1
ATOM 2485 C C . GLU A 1 306 ? 4.711 9.800 22.922 1.00 87.31 306 GLU A C 1
ATOM 2487 O O . GLU A 1 306 ? 5.331 9.330 23.875 1.00 87.31 306 GLU A O 1
ATOM 2492 N N . THR A 1 307 ? 5.121 9.623 21.663 1.00 82.06 307 THR A N 1
ATOM 2493 C CA . THR A 1 307 ? 6.277 8.801 21.281 1.00 82.06 307 THR A CA 1
ATOM 2494 C C . THR A 1 307 ? 7.129 9.497 20.209 1.00 82.06 307 THR A C 1
ATOM 2496 O O . THR A 1 307 ? 7.196 9.021 19.073 1.00 82.06 307 THR A O 1
ATOM 2499 N N . PRO A 1 308 ? 7.847 10.592 20.534 1.00 79.62 308 PRO A N 1
ATOM 2500 C CA . PRO A 1 308 ? 8.580 11.389 19.540 1.00 79.62 308 PRO A CA 1
ATOM 2501 C C . PRO A 1 308 ? 9.581 10.582 18.695 1.00 79.62 308 PRO A C 1
ATOM 2503 O O . PRO A 1 308 ? 9.751 10.847 17.506 1.00 79.62 308 PRO A O 1
ATOM 2506 N N . ASN A 1 309 ? 10.193 9.544 19.274 1.00 78.81 309 ASN A N 1
ATOM 2507 C CA . ASN A 1 309 ? 11.130 8.643 18.584 1.00 78.81 309 ASN A CA 1
ATOM 2508 C C . ASN A 1 309 ? 10.463 7.738 17.529 1.00 78.81 309 ASN A C 1
ATOM 2510 O O . ASN A 1 309 ? 11.158 7.078 16.763 1.00 78.81 309 ASN A O 1
ATOM 2514 N N . GLN A 1 310 ? 9.132 7.683 17.509 1.00 78.00 310 GLN A N 1
ATOM 2515 C CA . GLN A 1 310 ? 8.311 6.952 16.542 1.00 78.00 310 GLN A CA 1
ATOM 2516 C C . GLN A 1 310 ? 7.479 7.910 15.682 1.00 78.00 310 GLN A C 1
ATOM 2518 O O . GLN A 1 310 ? 6.482 7.501 15.090 1.00 78.00 310 GLN A O 1
ATOM 2523 N N . SER A 1 311 ? 7.882 9.186 15.613 1.00 81.94 311 SER A N 1
ATOM 2524 C CA . SER A 1 311 ? 7.195 10.200 14.817 1.00 81.94 311 SER A CA 1
ATOM 2525 C C . SER A 1 311 ? 6.952 9.719 13.392 1.00 81.94 311 SER A C 1
ATOM 2527 O O . SER A 1 311 ? 7.781 9.045 12.774 1.00 81.94 311 SER A O 1
ATOM 2529 N N . LEU A 1 312 ? 5.785 10.086 12.889 1.00 84.75 312 LEU A N 1
ATOM 2530 C CA . LEU A 1 312 ? 5.252 9.634 11.623 1.00 84.75 312 LEU A CA 1
ATOM 2531 C C . LEU A 1 312 ? 5.438 10.711 10.550 1.00 84.75 312 LEU A C 1
ATOM 2533 O O . LEU A 1 312 ? 5.274 11.900 10.821 1.00 84.75 312 LEU A O 1
ATOM 2537 N N . GLN A 1 313 ? 5.738 10.300 9.320 1.00 84.56 313 GLN A N 1
ATOM 2538 C CA . GLN A 1 313 ? 5.838 11.186 8.160 1.00 84.56 313 GLN A CA 1
ATOM 2539 C C . GLN A 1 313 ? 5.042 10.645 6.978 1.00 84.56 313 GLN A C 1
ATOM 2541 O O . GLN A 1 313 ? 4.927 9.430 6.807 1.00 84.56 313 GLN A O 1
ATOM 2546 N N . TYR A 1 314 ? 4.542 11.548 6.134 1.00 84.31 314 TYR A N 1
ATOM 2547 C CA . TYR A 1 314 ? 3.918 11.159 4.876 1.00 84.31 314 TYR A CA 1
ATOM 2548 C C . TYR A 1 314 ? 4.962 10.565 3.928 1.00 84.31 314 TYR A C 1
ATOM 2550 O O . TYR A 1 314 ? 5.922 11.234 3.546 1.00 84.31 314 TYR A O 1
ATOM 2558 N N . LYS A 1 315 ? 4.737 9.324 3.505 1.00 79.94 315 LYS A N 1
ATOM 2559 C CA . LYS A 1 315 ? 5.464 8.660 2.432 1.00 79.94 315 LYS A CA 1
ATOM 2560 C C . LYS A 1 315 ? 4.597 8.638 1.184 1.00 79.94 315 LYS A C 1
ATOM 2562 O O . LYS A 1 315 ? 3.501 8.084 1.163 1.00 79.94 315 LYS A O 1
ATOM 2567 N N . ARG A 1 316 ? 5.120 9.217 0.107 1.00 80.75 316 ARG A N 1
ATOM 2568 C CA . ARG A 1 316 ? 4.454 9.233 -1.192 1.00 80.75 316 ARG A CA 1
ATOM 2569 C C . ARG A 1 316 ? 5.234 8.388 -2.184 1.00 80.75 316 ARG A C 1
ATOM 2571 O O . ARG A 1 316 ? 6.289 8.796 -2.654 1.00 80.75 316 ARG A O 1
ATOM 2578 N N . HIS A 1 317 ? 4.705 7.209 -2.499 1.00 85.56 317 HIS A N 1
ATOM 2579 C CA . HIS A 1 317 ? 5.373 6.282 -3.406 1.00 85.56 317 HIS A CA 1
ATOM 2580 C C . HIS A 1 317 ? 5.354 6.794 -4.853 1.00 85.56 317 HIS A C 1
ATOM 2582 O O . HIS A 1 317 ? 4.363 7.336 -5.342 1.00 85.56 317 HIS A O 1
ATOM 2588 N N . VAL A 1 318 ? 6.431 6.531 -5.584 1.00 89.06 318 VAL A N 1
ATOM 2589 C CA . VAL A 1 318 ? 6.655 6.990 -6.965 1.00 89.06 318 VAL A CA 1
ATOM 2590 C C . VAL A 1 318 ? 5.577 6.514 -7.932 1.00 89.06 318 VAL A C 1
ATOM 2592 O O . VAL A 1 318 ? 5.153 7.239 -8.827 1.00 89.06 318 VAL A O 1
ATOM 2595 N N . LEU A 1 319 ? 5.098 5.289 -7.735 1.00 90.81 319 LEU A N 1
ATOM 2596 C CA . LEU A 1 319 ? 4.002 4.735 -8.527 1.00 90.81 319 LEU A CA 1
ATOM 2597 C C . LEU A 1 319 ? 2.704 5.553 -8.393 1.00 90.81 319 LEU A C 1
ATOM 2599 O O . LEU A 1 319 ? 1.958 5.640 -9.364 1.00 90.81 319 LEU A O 1
ATOM 2603 N N . TYR A 1 320 ? 2.449 6.176 -7.234 1.00 91.06 320 TYR A N 1
ATOM 2604 C CA . TYR A 1 320 ? 1.322 7.097 -7.060 1.00 91.06 320 TYR A CA 1
ATOM 2605 C C . TYR A 1 320 ? 1.528 8.346 -7.921 1.00 91.06 320 TYR A C 1
ATOM 2607 O O . TYR A 1 320 ? 0.663 8.705 -8.716 1.00 91.06 320 TYR A O 1
ATOM 2615 N N . ASP A 1 321 ? 2.699 8.975 -7.813 1.00 92.38 321 ASP A N 1
ATOM 2616 C CA . ASP A 1 321 ? 3.057 10.162 -8.594 1.00 92.38 321 ASP A CA 1
ATOM 2617 C C . ASP A 1 321 ? 2.941 9.918 -10.105 1.00 92.38 321 ASP A C 1
ATOM 2619 O O . ASP A 1 321 ? 2.430 10.755 -10.851 1.00 92.38 321 ASP A O 1
ATOM 2623 N N . LEU A 1 322 ? 3.366 8.738 -10.558 1.00 94.69 322 LEU A N 1
ATOM 2624 C CA . LEU A 1 322 ? 3.315 8.369 -11.962 1.00 94.69 322 LEU A CA 1
ATOM 2625 C C . LEU A 1 322 ? 1.894 7.970 -12.385 1.00 94.69 322 LEU A C 1
ATOM 2627 O O . LEU A 1 322 ? 1.378 8.510 -13.350 1.00 94.69 322 LEU A O 1
ATOM 2631 N N . LEU A 1 323 ? 1.214 7.035 -11.738 1.00 94.44 323 LEU A N 1
ATOM 2632 C CA . LEU A 1 323 ? -0.033 6.512 -12.311 1.00 94.44 323 LEU A CA 1
ATOM 2633 C C . LEU A 1 323 ? -1.283 7.253 -11.826 1.00 94.44 323 LEU A C 1
ATOM 2635 O O . LEU A 1 323 ? -2.238 7.370 -12.589 1.00 94.44 323 LEU A O 1
ATOM 2639 N N . VAL A 1 324 ? -1.279 7.803 -10.610 1.00 92.62 324 VAL A N 1
ATOM 2640 C CA . VAL A 1 324 ? -2.440 8.503 -10.035 1.00 92.62 324 VAL A CA 1
ATOM 2641 C C . VAL A 1 324 ? -2.410 9.993 -10.357 1.00 92.62 324 VAL A C 1
ATOM 2643 O O . VAL A 1 324 ? -3.360 10.501 -10.944 1.00 92.62 324 VAL A O 1
ATOM 2646 N N . ASP A 1 325 ? -1.317 10.677 -10.018 1.00 92.81 325 ASP A N 1
ATOM 2647 C CA . ASP A 1 325 ? -1.160 12.119 -10.278 1.00 92.81 325 ASP A CA 1
ATOM 2648 C C . ASP A 1 325 ? -0.769 12.424 -11.717 1.00 92.81 325 ASP A C 1
ATOM 2650 O O . ASP A 1 325 ? -0.808 13.573 -12.153 1.00 92.81 325 ASP A O 1
ATOM 2654 N N . THR A 1 326 ? -0.369 11.402 -12.468 1.00 93.44 326 THR A N 1
ATOM 2655 C CA . THR A 1 326 ? 0.062 11.547 -13.853 1.00 93.44 326 THR A CA 1
ATOM 2656 C C . THR A 1 326 ? 1.211 12.550 -14.037 1.00 93.44 326 THR A C 1
ATOM 2658 O O . THR A 1 326 ? 1.287 13.241 -15.052 1.00 93.44 326 THR A O 1
ATOM 2661 N N . LYS A 1 327 ? 2.188 12.566 -13.122 1.00 95.06 327 LYS A N 1
ATOM 2662 C CA . LYS A 1 327 ? 3.410 13.374 -13.284 1.00 95.06 327 LYS A CA 1
ATOM 2663 C C . LYS A 1 327 ? 4.300 12.861 -14.423 1.00 95.06 327 LYS A C 1
ATOM 2665 O O . LYS A 1 327 ? 4.329 11.645 -14.650 1.00 95.06 327 LYS A O 1
ATOM 2670 N N . PRO A 1 328 ? 5.010 13.721 -15.170 1.00 94.88 328 PRO A N 1
ATOM 2671 C CA . PRO A 1 328 ? 5.965 13.290 -16.191 1.00 94.88 328 PRO A CA 1
ATOM 2672 C C . PRO A 1 328 ? 7.056 12.367 -15.625 1.00 94.88 328 PRO A C 1
ATOM 2674 O O . PRO A 1 328 ? 7.571 12.599 -14.535 1.00 94.88 328 PRO A O 1
ATOM 2677 N N . LEU A 1 329 ? 7.440 11.328 -16.375 1.00 93.69 329 LEU A N 1
ATOM 2678 C CA . LEU A 1 329 ? 8.482 10.385 -15.939 1.00 93.69 329 LEU A CA 1
ATOM 2679 C C . LEU A 1 329 ? 9.851 11.059 -15.784 1.00 93.69 329 LEU A C 1
ATOM 2681 O O . LEU A 1 329 ? 10.588 10.731 -14.860 1.00 93.69 329 LEU A O 1
ATOM 2685 N N . THR A 1 330 ? 10.163 12.023 -16.651 1.00 91.38 330 THR A N 1
ATOM 2686 C CA . THR A 1 330 ? 11.400 12.814 -16.599 1.00 91.38 330 THR A CA 1
ATOM 2687 C C . THR A 1 330 ? 11.500 13.641 -15.322 1.00 91.38 330 THR A C 1
ATOM 2689 O O . THR A 1 330 ? 12.521 13.580 -14.655 1.00 91.38 330 THR A O 1
ATOM 2692 N N . GLU A 1 331 ? 10.423 14.321 -14.915 1.00 92.50 331 GLU A N 1
ATOM 2693 C CA . GLU A 1 331 ? 10.383 15.093 -13.663 1.00 92.50 331 GLU A CA 1
ATOM 2694 C C . GLU A 1 331 ? 10.686 14.206 -12.445 1.00 92.50 331 GLU A C 1
ATOM 2696 O O . GLU A 1 331 ? 11.446 14.582 -11.552 1.00 92.50 331 GLU A O 1
ATOM 2701 N N . ILE A 1 332 ? 10.111 13.001 -12.419 1.00 90.75 332 ILE A N 1
ATOM 2702 C CA . ILE A 1 332 ? 10.333 12.039 -11.339 1.00 90.75 332 ILE A CA 1
ATOM 2703 C C . ILE A 1 332 ? 11.768 11.511 -11.340 1.00 90.75 332 ILE A C 1
ATOM 2705 O O . ILE A 1 332 ? 12.375 11.435 -10.272 1.00 90.75 332 ILE A O 1
ATOM 2709 N N . LEU A 1 333 ? 12.317 11.178 -12.511 1.00 89.06 333 LEU A N 1
ATOM 2710 C CA . LEU A 1 333 ? 13.711 10.755 -12.653 1.00 89.06 333 LEU A CA 1
ATOM 2711 C C . LEU A 1 333 ? 14.670 11.855 -12.192 1.00 89.06 333 LEU A C 1
ATOM 2713 O O . LEU A 1 333 ? 15.515 11.598 -11.340 1.00 89.06 333 LEU A O 1
ATOM 2717 N N . ASP A 1 334 ? 14.491 13.087 -12.663 1.00 86.31 334 ASP A N 1
ATOM 2718 C CA . ASP A 1 334 ? 15.329 14.223 -12.278 1.00 86.31 334 ASP A CA 1
ATOM 2719 C C . ASP A 1 334 ? 15.269 14.473 -10.769 1.00 86.31 334 ASP A C 1
ATOM 2721 O O . ASP A 1 334 ? 16.301 14.653 -10.121 1.00 86.31 334 ASP A O 1
ATOM 2725 N N . LYS A 1 335 ? 14.073 14.400 -10.171 1.00 85.75 335 LYS A N 1
ATOM 2726 C CA . LYS A 1 335 ? 13.907 14.518 -8.719 1.00 85.75 335 LYS A CA 1
ATOM 2727 C C . LYS A 1 335 ? 14.629 13.399 -7.965 1.00 85.75 335 LYS A C 1
ATOM 2729 O O . LYS A 1 335 ? 15.233 13.670 -6.928 1.00 85.75 335 LYS A O 1
ATOM 2734 N N . MET A 1 336 ? 14.577 12.154 -8.436 1.00 82.25 336 MET A N 1
ATOM 2735 C CA . MET A 1 336 ? 15.288 11.034 -7.802 1.00 82.25 336 MET A CA 1
ATOM 2736 C C . MET A 1 336 ? 16.801 11.179 -7.898 1.00 82.25 336 MET A C 1
ATOM 2738 O O . MET A 1 336 ? 17.503 10.968 -6.911 1.00 82.25 336 MET A O 1
ATOM 2742 N N . GLU A 1 337 ? 17.298 11.552 -9.073 1.00 80.44 337 GLU A N 1
ATOM 2743 C CA . GLU A 1 337 ? 18.728 11.727 -9.305 1.00 80.44 337 GLU A CA 1
ATOM 2744 C C . GLU A 1 337 ? 19.269 12.951 -8.542 1.00 80.44 337 GLU A C 1
ATOM 2746 O O . GLU A 1 337 ? 20.410 12.923 -8.085 1.00 80.44 337 GLU A O 1
ATOM 2751 N N . ALA A 1 338 ? 18.443 13.982 -8.316 1.00 76.19 338 ALA A N 1
ATOM 2752 C CA . ALA A 1 338 ? 18.795 15.164 -7.523 1.00 76.19 338 ALA A CA 1
ATOM 2753 C C . ALA A 1 338 ? 18.667 14.969 -5.998 1.00 76.19 338 ALA A C 1
ATOM 2755 O O . ALA A 1 338 ? 19.469 15.516 -5.245 1.00 76.19 338 ALA A O 1
ATOM 2756 N N . SER A 1 339 ? 17.661 14.222 -5.524 1.00 63.75 339 SER A N 1
ATOM 2757 C CA . SER A 1 339 ? 17.439 13.948 -4.086 1.00 63.75 339 SER A CA 1
ATOM 2758 C C . SER A 1 339 ? 18.363 12.870 -3.529 1.00 63.75 339 SER A C 1
ATOM 2760 O O . SER A 1 339 ? 18.558 12.765 -2.317 1.00 63.75 339 SER A O 1
ATOM 2762 N N . GLY A 1 340 ? 18.966 12.068 -4.404 1.00 57.16 340 GLY A N 1
ATOM 2763 C CA . GLY A 1 340 ? 20.038 11.187 -4.009 1.00 57.16 340 GLY A CA 1
ATOM 2764 C C . GLY A 1 340 ? 21.259 11.995 -3.575 1.00 57.16 340 GLY A C 1
ATOM 2765 O O . GLY A 1 340 ? 22.043 12.423 -4.416 1.00 57.16 340 GLY A O 1
ATOM 2766 N N . ASP A 1 341 ? 21.541 12.023 -2.269 1.00 49.50 341 ASP A N 1
ATOM 2767 C CA . ASP A 1 341 ? 22.922 11.859 -1.800 1.00 49.50 341 ASP A CA 1
ATOM 2768 C C . ASP A 1 341 ? 23.404 10.523 -2.381 1.00 49.50 341 ASP A C 1
ATOM 2770 O O . ASP A 1 341 ? 23.209 9.436 -1.821 1.00 49.50 341 ASP A O 1
ATOM 2774 N N . SER A 1 342 ? 23.849 10.580 -3.631 1.00 49.72 342 SER A N 1
ATOM 2775 C CA . SER A 1 342 ? 24.107 9.416 -4.452 1.00 49.72 342 SER A CA 1
ATOM 2776 C C . SER A 1 342 ? 25.274 8.659 -3.816 1.00 49.72 342 SER A C 1
ATOM 2778 O O . SER A 1 342 ? 26.381 9.190 -3.743 1.00 49.72 342 SER A O 1
ATOM 2780 N N . PRO A 1 343 ? 25.096 7.412 -3.343 1.00 48.91 343 PRO A N 1
ATOM 2781 C CA . PRO A 1 343 ? 26.210 6.643 -2.792 1.00 48.91 343 PRO A CA 1
ATOM 2782 C C . PRO A 1 343 ? 27.253 6.299 -3.870 1.00 48.91 343 PRO A C 1
ATOM 2784 O O . PRO A 1 343 ? 28.333 5.800 -3.556 1.00 48.91 343 PRO A O 1
ATOM 2787 N N . TYR A 1 344 ? 26.974 6.604 -5.143 1.00 54.03 344 TYR A N 1
ATOM 2788 C CA . TYR A 1 344 ? 27.948 6.533 -6.225 1.00 54.03 344 TYR A CA 1
ATOM 2789 C C . TYR A 1 344 ? 28.942 7.702 -6.201 1.00 54.03 344 TYR A C 1
ATOM 2791 O O . TYR A 1 344 ? 30.047 7.589 -6.726 1.00 54.03 344 TYR A O 1
ATOM 2799 N N . SER A 1 345 ? 28.574 8.852 -5.638 1.00 48.53 345 SER A N 1
ATOM 2800 C CA . SER A 1 345 ? 29.037 10.117 -6.210 1.00 48.53 345 SER A CA 1
ATOM 2801 C C . SER A 1 345 ? 30.250 10.756 -5.563 1.00 48.53 345 SER A C 1
ATOM 2803 O O . SER A 1 345 ? 30.819 11.652 -6.179 1.00 48.53 345 SER A O 1
ATOM 2805 N N . LYS A 1 346 ? 30.749 10.314 -4.402 1.00 53.50 346 LYS A N 1
ATOM 2806 C CA . LYS A 1 346 ? 31.908 11.042 -3.857 1.00 53.50 346 LYS A CA 1
ATOM 2807 C C . LYS A 1 346 ? 33.209 10.805 -4.640 1.00 53.50 346 LYS A C 1
ATOM 2809 O O . LYS A 1 346 ? 34.100 11.629 -4.518 1.00 53.50 346 LYS A O 1
ATOM 2814 N N . ASN A 1 347 ? 33.328 9.752 -5.474 1.00 60.19 347 ASN A N 1
ATOM 2815 C CA . ASN A 1 347 ? 34.579 9.431 -6.200 1.00 60.19 347 ASN A CA 1
ATOM 2816 C C . ASN A 1 347 ? 34.432 8.690 -7.560 1.00 60.19 347 ASN A C 1
ATOM 2818 O O . ASN A 1 347 ? 35.405 8.102 -8.054 1.00 60.19 347 ASN A O 1
ATOM 2822 N N . ILE A 1 348 ? 33.243 8.650 -8.174 1.00 71.31 348 ILE A N 1
ATOM 2823 C CA . ILE A 1 348 ? 32.997 7.918 -9.434 1.00 71.31 348 ILE A CA 1
ATOM 2824 C C . ILE A 1 348 ? 32.714 8.911 -10.566 1.00 71.31 348 ILE A C 1
ATOM 2826 O O . ILE A 1 348 ? 31.924 9.832 -10.407 1.00 71.31 348 ILE A O 1
ATOM 2830 N N . ASN A 1 349 ? 33.361 8.722 -11.718 1.00 80.38 349 ASN A N 1
ATOM 2831 C CA . ASN A 1 349 ? 33.102 9.493 -12.928 1.00 80.38 349 ASN A CA 1
ATOM 2832 C C . ASN A 1 349 ? 31.751 9.045 -13.527 1.00 80.38 349 ASN A C 1
ATOM 2834 O O . ASN A 1 349 ? 31.641 7.873 -13.906 1.00 80.38 349 ASN A O 1
ATOM 2838 N N . PRO A 1 350 ? 30.754 9.944 -13.652 1.00 80.38 350 PRO A N 1
ATOM 2839 C CA . PRO A 1 350 ? 29.410 9.581 -14.105 1.00 80.38 350 PRO A CA 1
ATOM 2840 C C . PRO A 1 350 ? 29.372 8.962 -15.505 1.00 80.38 350 PRO A C 1
ATOM 2842 O O . PRO A 1 350 ? 28.620 8.021 -15.743 1.00 80.38 350 PRO A O 1
ATOM 2845 N N . LYS A 1 351 ? 30.224 9.436 -16.421 1.00 83.75 351 LYS A N 1
ATOM 2846 C CA . LYS A 1 351 ? 30.278 8.944 -17.801 1.00 83.75 351 LYS A CA 1
ATOM 2847 C C . LYS A 1 351 ? 30.781 7.502 -17.860 1.00 83.75 351 LYS A C 1
ATOM 2849 O O . LYS A 1 351 ? 30.110 6.647 -18.423 1.00 83.75 351 LYS A O 1
ATOM 2854 N N . LEU A 1 352 ? 31.911 7.218 -17.207 1.00 84.31 352 LEU A N 1
ATOM 2855 C CA . LEU A 1 352 ? 32.471 5.860 -17.140 1.00 84.31 352 LEU A CA 1
ATOM 2856 C C . LEU A 1 352 ? 31.530 4.881 -16.425 1.00 84.31 352 LEU A C 1
ATOM 2858 O O . LEU A 1 352 ? 31.478 3.703 -16.769 1.00 84.31 352 LEU A O 1
ATOM 2862 N N . PHE A 1 353 ? 30.802 5.357 -15.414 1.00 84.69 353 PHE A N 1
ATOM 2863 C CA . PHE A 1 353 ? 29.781 4.560 -14.743 1.00 84.69 353 PHE A CA 1
ATOM 2864 C C . PHE A 1 353 ? 28.617 4.231 -15.679 1.00 84.69 353 PHE A C 1
ATOM 2866 O O . PHE A 1 353 ? 28.258 3.064 -15.810 1.00 84.69 353 PHE A O 1
ATOM 2873 N N . SER A 1 354 ? 28.080 5.239 -16.370 1.00 86.56 354 SER A N 1
ATOM 2874 C CA . SER A 1 354 ? 26.996 5.069 -17.339 1.00 86.56 354 SER A CA 1
ATOM 2875 C C . SER A 1 354 ? 27.388 4.116 -18.475 1.00 86.56 354 SER A C 1
ATOM 2877 O O . SER A 1 354 ? 26.643 3.186 -18.779 1.00 86.56 354 SER A O 1
ATOM 2879 N N . GLU A 1 355 ? 28.593 4.252 -19.035 1.00 87.69 355 GLU A N 1
ATOM 2880 C CA . GLU A 1 355 ? 29.134 3.339 -20.054 1.00 87.69 355 GLU A CA 1
ATOM 2881 C C . GLU A 1 355 ? 29.225 1.891 -19.542 1.00 87.69 355 GLU A C 1
ATOM 2883 O O . GLU A 1 355 ? 28.786 0.958 -20.216 1.00 87.69 355 GLU A O 1
ATOM 2888 N N . ALA A 1 356 ? 29.740 1.691 -18.325 1.00 85.62 356 ALA A N 1
ATOM 2889 C CA . ALA A 1 356 ? 29.866 0.364 -17.729 1.00 85.62 356 ALA A CA 1
ATOM 2890 C C . ALA A 1 356 ? 28.502 -0.269 -17.397 1.00 85.62 356 ALA A C 1
ATOM 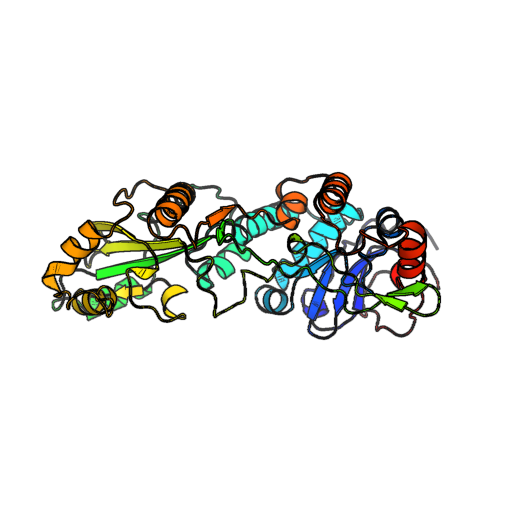2892 O O . ALA A 1 356 ? 28.325 -1.478 -17.566 1.00 85.62 356 ALA A O 1
ATOM 2893 N N . CYS A 1 357 ? 27.526 0.534 -16.964 1.00 87.56 357 CYS A N 1
ATOM 2894 C CA . CYS A 1 357 ? 26.142 0.097 -16.797 1.00 87.56 357 CYS A CA 1
ATOM 2895 C C . CYS A 1 357 ? 25.532 -0.304 -18.145 1.00 87.56 357 CYS A C 1
ATOM 2897 O O . CYS A 1 357 ? 25.001 -1.409 -18.272 1.00 87.56 357 CYS A O 1
ATOM 2899 N N . THR A 1 358 ? 25.683 0.557 -19.155 1.00 87.88 358 THR A N 1
ATOM 2900 C CA . THR A 1 358 ? 25.164 0.366 -20.515 1.00 87.88 358 THR A CA 1
ATOM 2901 C C . THR A 1 358 ? 25.689 -0.924 -21.120 1.00 87.88 358 THR A C 1
ATOM 2903 O O . THR A 1 358 ? 24.896 -1.704 -21.624 1.00 87.88 358 THR A O 1
ATOM 2906 N N . ALA A 1 359 ? 26.986 -1.217 -20.989 1.00 83.81 359 ALA A N 1
ATOM 2907 C CA . ALA A 1 359 ? 27.615 -2.424 -21.532 1.00 83.81 359 ALA A CA 1
ATOM 2908 C C . ALA A 1 359 ? 27.034 -3.748 -20.996 1.00 83.81 359 ALA A C 1
ATOM 2910 O O . ALA A 1 359 ? 27.234 -4.795 -21.610 1.00 83.81 359 ALA A O 1
ATOM 2911 N N . ARG A 1 360 ? 26.330 -3.730 -19.854 1.00 82.69 360 ARG A N 1
ATOM 2912 C CA . ARG A 1 360 ? 25.676 -4.926 -19.290 1.00 82.69 360 ARG A CA 1
ATOM 2913 C C . ARG A 1 360 ? 24.151 -4.877 -19.349 1.00 82.69 360 ARG A C 1
ATOM 2915 O O . ARG A 1 360 ? 23.536 -5.877 -19.005 1.00 82.69 360 ARG A O 1
ATOM 2922 N N . ALA A 1 361 ? 23.552 -3.762 -19.771 1.00 84.31 361 ALA A N 1
ATOM 2923 C CA . ALA A 1 361 ? 22.105 -3.627 -19.897 1.00 84.31 361 ALA A CA 1
ATOM 2924 C C . ALA A 1 361 ? 21.593 -4.519 -21.040 1.00 84.31 361 ALA A C 1
ATOM 2926 O O . ALA A 1 361 ? 21.850 -4.257 -22.218 1.00 84.31 361 ALA A O 1
ATOM 2927 N N . VAL A 1 362 ? 20.890 -5.594 -20.687 1.00 79.31 362 VAL A N 1
ATOM 2928 C CA . VAL A 1 362 ? 20.387 -6.601 -21.638 1.00 79.31 362 VAL A CA 1
ATOM 2929 C C . VAL A 1 362 ? 19.419 -5.983 -22.654 1.00 79.31 362 VAL A C 1
ATOM 2931 O O . VAL A 1 362 ? 19.442 -6.347 -23.827 1.00 79.31 362 VAL A O 1
ATOM 2934 N N . GLU A 1 363 ? 18.627 -5.000 -22.233 1.00 81.62 363 GLU A N 1
ATOM 2935 C CA . GLU A 1 363 ? 17.632 -4.320 -23.070 1.00 81.62 363 GLU A CA 1
ATOM 2936 C C . GLU A 1 363 ? 18.258 -3.433 -24.149 1.00 81.62 363 GLU A C 1
ATOM 2938 O O . GLU A 1 363 ? 17.658 -3.234 -25.200 1.00 81.62 363 GLU A O 1
ATOM 2943 N N . LEU A 1 364 ? 19.467 -2.913 -23.909 1.00 79.69 364 LEU A N 1
ATOM 2944 C CA . LEU A 1 364 ? 20.166 -2.037 -24.854 1.00 79.69 364 LEU A CA 1
ATOM 2945 C C . LEU A 1 364 ? 21.062 -2.813 -25.824 1.00 79.69 364 LEU A C 1
ATOM 2947 O O . LEU A 1 364 ? 21.265 -2.371 -26.951 1.00 79.69 364 LEU A O 1
ATOM 2951 N N . ASN A 1 365 ? 21.600 -3.956 -25.393 1.00 70.12 365 ASN A N 1
ATOM 2952 C CA . ASN A 1 365 ? 22.614 -4.690 -26.154 1.00 70.12 365 ASN A CA 1
ATOM 2953 C C . ASN A 1 365 ? 22.080 -5.941 -26.863 1.00 70.12 365 ASN A C 1
ATOM 2955 O O . ASN A 1 365 ? 22.833 -6.587 -27.589 1.00 70.12 365 ASN A O 1
ATOM 2959 N N . GLY A 1 366 ? 20.824 -6.339 -26.627 1.00 57.72 366 GLY A N 1
ATOM 2960 C CA . GLY A 1 366 ? 20.238 -7.550 -27.222 1.00 57.72 366 GLY A CA 1
ATOM 2961 C C . GLY A 1 366 ? 20.944 -8.856 -26.821 1.00 57.72 366 GLY A C 1
ATOM 2962 O O . GLY A 1 366 ? 20.634 -9.925 -27.344 1.00 57.72 366 GLY A O 1
ATOM 2963 N N . THR A 1 367 ? 21.891 -8.793 -25.884 1.00 46.38 367 THR A N 1
ATOM 2964 C CA . THR A 1 367 ? 22.748 -9.894 -25.444 1.00 46.38 367 THR A CA 1
ATOM 2965 C C . THR A 1 367 ? 22.052 -10.738 -24.381 1.00 46.38 367 THR A C 1
ATOM 2967 O O . THR A 1 367 ? 22.456 -10.768 -23.225 1.00 46.38 367 THR A O 1
ATOM 2970 N N . ASN A 1 368 ? 20.986 -11.440 -24.773 1.00 44.12 368 ASN A N 1
ATOM 2971 C CA . ASN A 1 368 ? 20.661 -12.761 -24.229 1.00 44.12 368 ASN A CA 1
ATOM 2972 C C . ASN A 1 368 ? 19.548 -13.427 -25.047 1.00 44.12 368 ASN A C 1
ATOM 2974 O O . ASN A 1 368 ? 18.370 -13.353 -24.713 1.00 44.12 368 ASN A O 1
ATOM 2978 N N . ASN A 1 369 ? 19.955 -14.191 -26.063 1.00 42.97 369 ASN A N 1
ATOM 2979 C CA . ASN A 1 369 ? 19.115 -15.197 -26.723 1.00 42.97 369 ASN A CA 1
ATOM 2980 C C . ASN A 1 369 ? 18.730 -16.375 -25.788 1.00 42.97 369 ASN A C 1
ATOM 2982 O O . ASN A 1 369 ? 18.041 -17.289 -26.227 1.00 42.97 369 ASN A O 1
ATOM 2986 N N . ASN A 1 370 ? 19.165 -16.364 -24.517 1.00 40.53 370 ASN A N 1
ATOM 2987 C CA . ASN A 1 370 ? 19.053 -17.486 -23.575 1.00 40.53 370 ASN A CA 1
ATOM 2988 C C . ASN A 1 370 ? 18.148 -17.232 -22.353 1.00 40.53 370 ASN A C 1
ATOM 2990 O O . ASN A 1 370 ? 17.977 -18.142 -21.545 1.00 40.53 370 ASN A O 1
ATOM 2994 N N . LEU A 1 371 ? 17.565 -16.038 -22.182 1.00 45.19 371 LEU A N 1
ATOM 2995 C CA . LEU A 1 371 ? 16.501 -15.846 -21.187 1.00 45.19 371 LEU A CA 1
ATOM 2996 C C . LEU A 1 371 ? 15.173 -16.246 -21.842 1.00 45.19 371 LEU A C 1
ATOM 2998 O O . LEU A 1 371 ? 14.885 -15.734 -22.926 1.00 45.19 371 LEU A O 1
ATOM 3002 N N . PRO A 1 372 ? 14.380 -17.163 -21.254 1.00 40.50 372 PRO A N 1
ATOM 3003 C CA . PRO A 1 372 ? 13.160 -17.636 -21.888 1.00 40.50 372 PRO A CA 1
ATOM 3004 C C . PRO A 1 372 ? 12.234 -16.450 -22.167 1.00 40.50 372 PRO A C 1
ATOM 3006 O O . PRO A 1 372 ? 11.793 -15.740 -21.264 1.00 40.50 372 PRO A O 1
ATOM 3009 N N . LEU A 1 373 ? 11.958 -16.221 -23.450 1.00 45.47 373 LEU A N 1
ATOM 3010 C CA . LEU A 1 373 ? 10.871 -15.353 -23.875 1.00 45.47 373 LEU A CA 1
ATOM 3011 C C . LEU A 1 373 ? 9.573 -15.982 -23.353 1.00 45.47 373 LEU A C 1
ATOM 3013 O O . LEU A 1 373 ? 9.339 -17.175 -23.576 1.00 45.47 373 LEU A O 1
ATOM 3017 N N . SER A 1 374 ? 8.729 -15.206 -22.660 1.00 41.75 374 SER A N 1
ATOM 3018 C CA . SER A 1 374 ? 7.353 -15.648 -22.403 1.00 41.75 374 SER A CA 1
ATOM 3019 C C . SER A 1 374 ? 6.734 -16.020 -23.761 1.00 41.75 374 SER A C 1
ATOM 3021 O O . SER A 1 374 ? 6.886 -15.251 -24.715 1.00 41.75 374 SER A O 1
ATOM 3023 N N . PRO A 1 375 ? 6.083 -17.189 -23.900 1.00 38.97 375 PRO A N 1
ATOM 3024 C CA . PRO A 1 375 ? 5.715 -17.771 -25.195 1.00 38.97 375 PRO A CA 1
ATOM 3025 C C . PRO A 1 375 ? 4.705 -16.961 -26.030 1.00 38.97 375 PRO A C 1
ATOM 3027 O O . PRO A 1 375 ? 4.340 -17.401 -27.117 1.00 38.97 375 PRO A O 1
ATOM 3030 N N . PHE A 1 376 ? 4.245 -15.797 -25.564 1.00 41.34 376 PHE A N 1
ATOM 3031 C CA . PHE A 1 376 ? 3.216 -15.011 -26.235 1.00 41.34 376 PHE A CA 1
ATOM 3032 C C . PHE A 1 376 ? 3.509 -13.509 -26.183 1.00 41.34 376 PHE A C 1
ATOM 3034 O O . PHE A 1 376 ? 2.927 -12.783 -25.389 1.00 41.34 376 PHE A O 1
ATOM 3041 N N . PHE A 1 377 ? 4.343 -13.026 -27.106 1.00 42.88 377 PHE A N 1
ATOM 3042 C CA . PHE A 1 377 ? 4.248 -11.643 -27.574 1.00 42.88 377 PHE A CA 1
ATOM 3043 C C . PHE A 1 377 ? 4.131 -11.590 -29.089 1.00 42.88 377 PHE A C 1
ATOM 3045 O O . PHE A 1 377 ? 4.718 -12.393 -29.817 1.00 42.88 377 PHE A O 1
ATOM 3052 N N . ALA A 1 378 ? 3.295 -10.652 -29.538 1.00 37.06 378 ALA A N 1
ATOM 3053 C CA . ALA A 1 378 ? 3.090 -10.321 -30.932 1.00 37.06 378 ALA A CA 1
ATOM 3054 C C . ALA A 1 378 ? 4.444 -10.041 -31.587 1.00 37.06 378 ALA A C 1
ATOM 3056 O O . ALA A 1 378 ? 5.120 -9.098 -31.199 1.00 37.06 378 ALA A O 1
ATOM 3057 N N . LEU A 1 379 ? 4.800 -10.918 -32.530 1.00 31.86 379 LEU A N 1
ATOM 3058 C CA . LEU A 1 379 ? 5.795 -10.763 -33.588 1.00 31.86 379 LEU A CA 1
ATOM 3059 C C . LEU A 1 379 ? 6.832 -9.660 -33.321 1.00 31.86 379 LEU A C 1
ATOM 3061 O O . LEU A 1 379 ? 6.577 -8.500 -33.640 1.00 31.86 379 LEU A O 1
ATOM 3065 N N . ARG A 1 380 ? 8.046 -10.049 -32.899 1.00 35.00 380 ARG A N 1
ATOM 3066 C CA . ARG A 1 380 ? 9.239 -9.371 -33.434 1.00 35.00 380 ARG A CA 1
ATOM 3067 C C . ARG A 1 380 ? 9.021 -9.266 -34.949 1.00 35.00 380 ARG A C 1
ATOM 3069 O O . ARG A 1 380 ? 8.834 -10.320 -35.572 1.00 35.00 380 ARG A O 1
ATOM 3076 N N . PRO A 1 381 ? 9.010 -8.078 -35.567 1.00 32.16 381 PRO A N 1
ATOM 3077 C CA . PRO A 1 381 ? 9.125 -7.991 -37.008 1.00 32.16 381 PRO A CA 1
ATOM 3078 C C . PRO A 1 381 ? 10.564 -8.398 -37.348 1.00 32.16 381 PRO A C 1
ATOM 3080 O O . PRO A 1 381 ? 11.458 -7.567 -37.384 1.00 32.16 381 PRO A O 1
ATOM 3083 N N . ASN A 1 382 ? 10.751 -9.700 -37.569 1.00 29.33 382 ASN A N 1
ATOM 3084 C CA . ASN A 1 382 ? 11.967 -10.375 -38.025 1.00 29.33 382 ASN A CA 1
ATOM 3085 C C . ASN A 1 382 ? 13.173 -10.340 -37.064 1.00 29.33 382 ASN A C 1
ATOM 3087 O O . ASN A 1 382 ? 13.728 -9.296 -36.732 1.00 29.33 382 ASN A O 1
ATOM 3091 N N . ALA A 1 383 ? 13.591 -11.541 -36.656 1.00 35.88 383 ALA A N 1
ATOM 3092 C CA . ALA A 1 383 ? 15.004 -11.826 -36.431 1.00 35.88 383 ALA A CA 1
ATOM 3093 C C . ALA A 1 383 ? 15.734 -11.897 -37.780 1.00 35.88 383 ALA A C 1
ATOM 3095 O O . ALA A 1 383 ? 15.061 -12.263 -38.776 1.00 35.88 383 ALA A O 1
#